Protein 9N93 (pdb70)

B-factor: mean 78.34, std 29.51, range [31.02, 182.62]

Secondary structure (DSSP, 8-state):
-TTTTTHHHHHHHHHHHHHHHHHHHHHHTTTTTTGGGTTTT---TTTTTSSS--HHHHHHHTHHHHHHHHHHHHHHHHHHHHHHHHIIIIIHHHHHS--SS---TT-SGGGSGGGS-TTSS-HHHHHHHHHHHHHHHHHHHHHHHHHHHHTTS-TT--EEEEE---TT--HHHHHHHHHHS-TT--EEEEEEEE--SHHHHHHHHHHHHHHHHHHHHHHHHHHSS--EE--STT-SS--S--SS---EEHHHHHHHHHHHHHHHHHHHHHHHTT-EEEEEEEEES-HHHHHHHHHHHH----S---TTSTTTTGGG-EE-----GGGB-GGG-S--TTTTHHHHHHHHHHHHHHHHHH-SHHHHHHHHHHTTSSTTTTSS-TTHHHHSHHHHHHHHHHHHHHHHHHHHHHSS--SBHHHHHHHHHHHHHHHHIIIIIIHHHHT--SHHHHHHHHTTS--SS-SSGGGSSSSTTHHHHHHHHHHHIIIIIHHHHHH-HHHHHHHHHHHHT-SSTTHHHHHHHHH--B--TTHHHHHHHHHHHHHHHTTTTSTTHHHHHHHHHHHHHHHHHHHHHHSSB-----TTHHHHHHHHHTHHHHHHHHHHHHHHHHHT-TT-HHHHHHHHHHHHHHHHHHHHHHHHTTSTT-TTT-

Radius of gyration: 28.93 Å; Cα contacts (8 Å, |Δi|>4): 875; chains: 1; bounding box: 67×64×76 Å

Sequence (650 aa):
GVTFGGIPTMLLIDVSCFLFLILVFSIIRRRFWDYGRIALVSCCPWLTAIFRLHDDQILEWCGEDAIHYLSFQRHIIFLLVVVSFLSLCVILPVNLSGDLLDKDPYSFGRTTIANLQTDNDLLWLHTIFAVIYLFLTVGFMRHHTQSIKYKEENLVRRTLFITGLPRDARKETVESHFRDAYPTCEVVDVQLCYNVAKLIYLCKEKKKTEKSLTYYTNLQVKTGQRTLINPKPCGQFCCCEVLGCEWEDAISYYTRMKDRLLERITEEERHVQDQPLGMAFVTFQEKSMATYILKDFNACGEPQPSSHSRELYTSKWTVTFAADPEDICWKNLSIQGLRWWLQWLGINFTLFLGLFFLTTPSIILSTMDKFNVTKPIHALNNPIISQFFPTLLLWSFSALLPSIVYYSTLLESHWTKSGENQIMMTKVYIFLIFMVLILPSLGLTSLDFFFRWLFDKTSSEASIRLECVFLPDQGAFFVNYVIASAFIGNGMELLRLPGLILYTFRMIMAKTAADRRNVKQNQAFQYEFGAMYAWMLCVFTVIVAYSITCPIIAPFGLIYILLKHMVDRHNLYFVYLPAKLEKGIHFAAVNQALAAPILCLFWLYFFSFLRLGMKAPATLFTFLVLLLTILVCLAHTCFGCFKHLSPLNY

GO terms:
  GO:0031901 early endosome membrane (C, IDA)
  GO:0005765 lysosomal membrane (C, IDA)
  GO:0005886 plasma membrane (C, IDA)
  GO:0008381 mechanosensitive monoatomic ion channel activity (F, IDA)
  GO:0008381 mechanosensitive monoatomic ion channel activity (F, IMP)
  GO:0005515 protein binding (F, IPI)
  GO:0035579 specific granule membrane (C, TAS)
  GO:0070821 tertiary granule membrane (C, TAS)
  GO:0005886 plasma membrane (C, TAS)
  GO:0034451 centriolar satellite (C, IDA)
  GO:0070062 extracellular exosome (C, HDA)
  GO:0005765 lysosomal membrane (C, HDA)

Organism: Homo sapiens (NCBI:txid9606)

Structure (mmCIF, N/CA/C/O backbone):
data_9N93
#
_entry.id   9N93
#
_cell.length_a   1.00
_cell.length_b   1.00
_cell.length_c   1.00
_cell.angle_alpha   90.00
_cell.angle_beta   90.00
_cell.angle_gamma   90.00
#
_symmetry.space_group_name_H-M   'P 1'
#
loop_
_atom_site.group_PDB
_atom_site.id
_atom_site.type_symbol
_atom_site.label_atom_id
_atom_site.label_alt_id
_atom_site.label_comp_id
_atom_site.label_asym_id
_atom_site.label_entity_id
_atom_site.label_seq_id
_atom_site.pdbx_PDB_ins_code
_atom_site.Cartn_x
_atom_site.Cartn_y
_atom_site.Cartn_z
_atom_site.occupancy
_atom_site.B_iso_or_equiv
_atom_site.auth_seq_id
_atom_site.auth_comp_id
_atom_site.auth_asym_id
_atom_site.auth_atom_id
_atom_site.pdbx_PDB_model_num
ATOM 1 N N . GLY A 1 44 ? 151.903 111.371 134.105 1.00 97.00 44 GLY A N 1
ATOM 2 C CA . GLY A 1 44 ? 152.066 110.224 134.978 1.00 97.75 44 GLY A CA 1
ATOM 3 C C . GLY A 1 44 ? 152.505 108.973 134.246 1.00 104.49 44 GLY A C 1
ATOM 4 O O . GLY A 1 44 ? 152.406 108.893 133.022 1.00 99.98 44 GLY A O 1
ATOM 5 N N . VAL A 1 45 ? 152.997 107.989 135.004 1.00 111.11 45 VAL A N 1
ATOM 6 C CA . VAL A 1 45 ? 153.434 106.731 134.412 1.00 114.14 45 VAL A CA 1
ATOM 7 C C . VAL A 1 45 ? 152.271 105.974 133.785 1.00 111.08 45 VAL A C 1
ATOM 8 O O . VAL A 1 45 ? 152.477 105.170 132.868 1.00 110.20 45 VAL A O 1
ATOM 12 N N . THR A 1 46 ? 151.050 106.219 134.249 1.00 105.43 46 THR A N 1
ATOM 13 C CA . THR A 1 46 ? 149.865 105.554 133.726 1.00 100.40 46 THR A CA 1
ATOM 14 C C . THR A 1 46 ? 149.445 106.224 132.417 1.00 94.45 46 THR A C 1
ATOM 15 O O . THR A 1 46 ? 150.209 106.967 131.795 1.00 94.40 46 THR A O 1
ATOM 19 N N . PHE A 1 47 ? 148.215 105.962 131.981 1.00 90.39 47 PHE A N 1
ATOM 20 C CA . PHE A 1 47 ? 147.734 106.418 130.683 1.00 78.05 47 PHE A CA 1
ATOM 21 C C . PHE A 1 47 ? 147.515 107.926 130.681 1.00 71.08 47 PHE A C 1
ATOM 22 O O . PHE A 1 47 ? 146.381 108.397 130.565 1.00 71.82 47 PHE A O 1
ATOM 30 N N . GLY A 1 48 ? 148.599 108.690 130.813 1.00 72.24 48 GLY A N 1
ATOM 31 C CA . GLY A 1 48 ? 148.519 110.136 130.754 1.00 68.29 48 GLY A CA 1
ATOM 32 C C . GLY A 1 48 ? 147.768 110.791 131.888 1.00 71.85 48 GLY A C 1
ATOM 33 O O . GLY A 1 48 ? 147.243 111.892 131.712 1.00 71.24 48 GLY A O 1
ATOM 34 N N . GLY A 1 49 ? 147.695 110.148 133.051 1.00 72.67 49 GLY A N 1
ATOM 35 C CA . GLY A 1 49 ? 146.923 110.671 134.157 1.00 67.44 49 GLY A CA 1
ATOM 36 C C . GLY A 1 49 ? 145.429 110.493 134.018 1.00 66.66 49 GLY A C 1
ATOM 37 O O . GLY A 1 49 ? 144.687 110.849 134.945 1.00 69.77 49 GLY A O 1
ATOM 38 N N . ILE A 1 50 ? 144.968 109.953 132.889 1.00 66.53 50 ILE A N 1
ATOM 39 C CA . ILE A 1 50 ? 143.535 109.750 132.690 1.00 59.41 50 ILE A CA 1
ATOM 40 C C . ILE A 1 50 ? 142.940 108.796 133.717 1.00 62.86 50 ILE A C 1
ATOM 41 O O . ILE A 1 50 ? 141.859 109.097 134.246 1.00 66.63 50 ILE A O 1
ATOM 46 N N . PRO A 1 51 ? 143.556 107.652 134.047 1.00 61.67 51 PRO A N 1
ATOM 47 C CA . PRO A 1 51 ? 142.935 106.783 135.066 1.00 64.60 51 PRO A CA 1
ATOM 48 C C . PRO A 1 51 ? 142.731 107.465 136.410 1.00 63.66 51 PRO A C 1
ATOM 49 O O . PRO A 1 51 ? 141.613 107.456 136.944 1.00 62.28 51 PRO A O 1
ATOM 53 N N . THR A 1 52 ? 143.784 108.061 136.976 1.00 63.72 52 THR A N 1
ATOM 54 C CA . THR A 1 52 ? 143.654 108.688 138.288 1.00 61.18 52 THR A CA 1
ATOM 55 C C . THR A 1 52 ? 142.708 109.881 138.245 1.00 63.33 52 THR A C 1
ATOM 56 O O . THR A 1 52 ? 141.893 110.061 139.159 1.00 72.16 52 THR A O 1
ATOM 60 N N . MET A 1 53 ? 142.789 110.704 137.197 1.00 58.72 53 MET A N 1
ATOM 61 C CA . MET A 1 53 ? 141.918 111.872 137.140 1.00 60.13 53 MET A CA 1
ATOM 62 C C . MET A 1 53 ? 140.466 111.466 136.925 1.00 59.90 53 MET A C 1
ATOM 63 O O . MET A 1 53 ? 139.555 112.091 137.476 1.00 62.25 53 MET A O 1
ATOM 68 N N . LEU A 1 54 ? 140.227 110.411 136.143 1.00 58.31 54 LEU A N 1
ATOM 69 C CA . LEU A 1 54 ? 138.876 109.897 135.963 1.00 59.06 54 LEU A CA 1
ATOM 70 C C . LEU A 1 54 ? 138.322 109.339 137.264 1.00 57.20 54 LEU A C 1
ATOM 71 O O . LEU A 1 54 ? 137.147 109.548 137.581 1.00 60.69 54 LEU A O 1
ATOM 76 N N . LEU A 1 55 ? 139.148 108.621 138.027 1.00 58.14 55 LEU A N 1
ATOM 77 C CA . LEU A 1 55 ? 138.697 108.120 139.322 1.00 60.73 55 LEU A CA 1
ATOM 78 C C . LEU A 1 55 ? 138.354 109.267 140.264 1.00 55.94 55 LEU A C 1
ATOM 79 O O . LEU A 1 55 ? 137.319 109.238 140.942 1.00 58.22 55 LEU A O 1
ATOM 84 N N . ILE A 1 56 ? 139.201 110.298 140.301 1.00 53.37 56 ILE A N 1
ATOM 85 C CA . ILE A 1 56 ? 138.931 111.456 141.150 1.00 55.76 56 ILE A CA 1
ATOM 86 C C . ILE A 1 56 ? 137.634 112.137 140.733 1.00 62.15 56 ILE A C 1
ATOM 87 O O . ILE A 1 56 ? 136.796 112.483 141.577 1.00 65.16 56 ILE A O 1
ATOM 92 N N . ASP A 1 57 ? 137.441 112.332 139.427 1.00 63.19 57 ASP A N 1
ATOM 93 C CA . ASP A 1 57 ? 136.259 113.040 138.949 1.00 60.31 57 ASP A CA 1
ATOM 94 C C . ASP A 1 57 ? 134.989 112.232 139.177 1.00 59.14 57 ASP A C 1
ATOM 95 O O . ASP A 1 57 ? 133.948 112.797 139.524 1.00 66.06 57 ASP A O 1
ATOM 100 N N . VAL A 1 58 ? 135.046 110.910 138.996 1.00 54.41 58 VAL A N 1
ATOM 101 C CA . VAL A 1 58 ? 133.854 110.104 139.235 1.00 53.09 58 VAL A CA 1
ATOM 102 C C . VAL A 1 58 ? 133.541 110.037 140.724 1.00 54.80 58 VAL A C 1
ATOM 103 O O . VAL A 1 58 ? 132.368 110.007 141.113 1.00 60.30 58 VAL A O 1
ATOM 107 N N . SER A 1 59 ? 134.564 110.033 141.585 1.00 52.92 59 SER A N 1
ATOM 108 C CA . SER A 1 59 ? 134.307 110.093 143.020 1.00 53.50 59 SER A CA 1
ATOM 109 C C . SER A 1 59 ? 133.665 111.419 143.406 1.00 54.25 59 SER A C 1
ATOM 110 O O . SER A 1 59 ? 132.736 111.456 144.222 1.00 62.62 59 SER A O 1
ATOM 113 N N . CYS A 1 60 ? 134.144 112.521 142.823 1.00 52.82 60 CYS A N 1
ATOM 114 C CA . CYS A 1 60 ? 133.524 113.818 143.079 1.00 54.10 60 CYS A CA 1
ATOM 115 C C . CYS A 1 60 ? 132.088 113.852 142.574 1.00 56.57 60 CYS A C 1
ATOM 116 O O . CYS A 1 60 ? 131.209 114.429 143.220 1.00 63.18 60 CYS A O 1
ATOM 119 N N . PHE A 1 61 ? 131.832 113.244 141.414 1.00 57.73 61 PHE A N 1
ATOM 120 C CA . PHE A 1 61 ? 130.476 113.183 140.879 1.00 56.04 61 PHE A CA 1
ATOM 121 C C . PHE A 1 61 ? 129.552 112.390 141.795 1.00 55.81 61 PHE A C 1
ATOM 122 O O . PHE A 1 61 ? 128.415 112.802 142.050 1.00 61.03 61 PHE A O 1
ATOM 130 N N . LEU A 1 62 ? 130.023 111.249 142.301 1.00 51.37 62 LEU A N 1
ATOM 131 C CA . LEU A 1 62 ? 129.208 110.460 143.219 1.00 52.47 62 LEU A CA 1
ATOM 132 C C . LEU A 1 62 ? 128.953 111.212 144.519 1.00 60.59 62 LEU A C 1
ATOM 133 O O . LEU A 1 62 ? 127.841 111.169 145.059 1.00 63.83 62 LEU A O 1
ATOM 138 N N . PHE A 1 63 ? 129.968 111.905 145.040 1.00 60.46 63 PHE A N 1
ATOM 139 C CA . PHE A 1 63 ? 129.771 112.677 146.262 1.00 56.30 63 PHE A CA 1
ATOM 140 C C . PHE A 1 63 ? 128.791 113.822 146.041 1.00 60.19 63 PHE A C 1
ATOM 141 O O . PHE A 1 63 ? 127.970 114.122 146.913 1.00 66.75 63 PHE A O 1
ATOM 149 N N . LEU A 1 64 ? 128.861 114.475 144.879 1.00 57.99 64 LEU A N 1
ATOM 150 C CA . LEU A 1 64 ? 127.917 115.545 144.574 1.00 56.02 64 LEU A CA 1
ATOM 151 C C . LEU A 1 64 ? 126.501 115.005 144.422 1.00 53.86 64 LEU A C 1
ATOM 152 O O . LEU A 1 64 ? 125.538 115.649 144.852 1.00 55.66 64 LEU A O 1
ATOM 157 N N . ILE A 1 65 ? 126.352 113.821 143.823 1.00 53.99 65 ILE A N 1
ATOM 158 C CA . ILE A 1 65 ? 125.034 113.195 143.739 1.00 56.42 65 ILE A CA 1
ATOM 159 C C . ILE A 1 65 ? 124.503 112.884 145.131 1.00 59.48 65 ILE A C 1
ATOM 160 O O . ILE A 1 65 ? 123.322 113.103 145.424 1.00 64.03 65 ILE A O 1
ATOM 165 N N . LEU A 1 66 ? 125.361 112.359 146.007 1.00 57.53 66 LEU A N 1
ATOM 166 C CA . LEU A 1 66 ? 124.939 112.067 147.373 1.00 58.87 66 LEU A CA 1
ATOM 167 C C . LEU A 1 66 ? 124.508 113.336 148.100 1.00 58.90 66 LEU A C 1
ATOM 168 O O . LEU A 1 66 ? 123.465 113.359 148.767 1.00 62.60 66 LEU A O 1
ATOM 173 N N . VAL A 1 67 ? 125.291 114.408 147.966 1.00 55.46 67 VAL A N 1
ATOM 174 C CA . VAL A 1 67 ? 124.961 115.667 148.628 1.00 55.70 67 VAL A CA 1
ATOM 175 C C . VAL A 1 67 ? 123.643 116.216 148.104 1.00 54.30 67 VAL A C 1
ATOM 176 O O . VAL A 1 67 ? 122.814 116.717 148.873 1.00 57.68 67 VAL A O 1
ATOM 180 N N . PHE A 1 68 ? 123.429 116.148 146.788 1.00 51.81 68 PHE A N 1
ATOM 181 C CA . PHE A 1 68 ? 122.171 116.637 146.240 1.00 54.83 68 PHE A CA 1
ATOM 182 C C . PHE A 1 68 ? 120.996 115.798 146.720 1.00 54.70 68 PHE A C 1
ATOM 183 O O . PHE A 1 68 ? 119.938 116.339 147.053 1.00 63.25 68 PHE A O 1
ATOM 191 N N . SER A 1 69 ? 121.155 114.476 146.762 1.00 51.03 69 SER A N 1
ATOM 192 C CA . SER A 1 69 ? 120.076 113.633 147.259 1.00 53.59 69 SER A CA 1
ATOM 193 C C . SER A 1 69 ? 119.758 113.944 148.715 1.00 57.63 69 SER A C 1
ATOM 194 O O . SER A 1 69 ? 118.602 113.828 149.137 1.00 59.01 69 SER A O 1
ATOM 197 N N . ILE A 1 70 ? 120.768 114.333 149.495 1.00 59.48 70 ILE A N 1
ATOM 198 C CA . ILE A 1 70 ? 120.531 114.693 150.891 1.00 57.53 70 ILE A CA 1
ATOM 199 C C . ILE A 1 70 ? 119.820 116.040 151.002 1.00 54.14 70 ILE A C 1
ATOM 200 O O . ILE A 1 70 ? 118.876 116.194 151.784 1.00 60.22 70 ILE A O 1
ATOM 205 N N . ILE A 1 71 ? 120.256 117.039 150.224 1.00 49.77 71 ILE A N 1
ATOM 206 C CA . ILE A 1 71 ? 119.795 118.413 150.436 1.00 51.72 71 ILE A CA 1
ATOM 207 C C . ILE A 1 71 ? 118.588 118.805 149.594 1.00 52.33 71 ILE A C 1
ATOM 208 O O . ILE A 1 71 ? 117.996 119.868 149.850 1.00 56.62 71 ILE A O 1
ATOM 213 N N . ARG A 1 72 ? 118.177 117.965 148.638 1.00 50.74 72 ARG A N 1
ATOM 214 C CA . ARG A 1 72 ? 117.184 118.345 147.636 1.00 45.89 72 ARG A CA 1
ATOM 215 C C . ARG A 1 72 ? 115.907 118.889 148.264 1.00 49.06 72 ARG A C 1
ATOM 216 O O . ARG A 1 72 ? 115.437 119.973 147.903 1.00 49.58 72 ARG A O 1
ATOM 224 N N . ARG A 1 73 ? 115.331 118.151 149.210 1.00 50.63 73 ARG A N 1
ATOM 225 C CA . ARG A 1 73 ? 114.114 118.592 149.873 1.00 50.93 73 ARG A CA 1
ATOM 226 C C . ARG A 1 73 ? 114.365 119.204 151.242 1.00 58.03 73 ARG A C 1
ATOM 227 O O . ARG A 1 73 ? 113.493 119.914 151.754 1.00 60.62 73 ARG A O 1
ATOM 235 N N . ARG A 1 74 ? 115.525 118.949 151.845 1.00 59.26 74 ARG A N 1
ATOM 236 C CA . ARG A 1 74 ? 115.799 119.491 153.169 1.00 55.66 74 ARG A CA 1
ATOM 237 C C . ARG A 1 74 ? 116.123 120.979 153.118 1.00 54.69 74 ARG A C 1
ATOM 238 O O . ARG A 1 74 ? 115.716 121.730 154.010 1.00 63.36 74 ARG A O 1
ATOM 246 N N . PHE A 1 75 ? 116.841 121.433 152.092 1.00 51.38 75 PHE A N 1
ATOM 247 C CA . PHE A 1 75 ? 117.193 122.851 152.003 1.00 50.80 75 PHE A CA 1
ATOM 248 C C . PHE A 1 75 ? 116.066 123.647 151.343 1.00 59.06 75 PHE A C 1
ATOM 249 O O . PHE A 1 75 ? 116.212 124.222 150.267 1.00 60.77 75 PHE A O 1
ATOM 257 N N . TRP A 1 76 ? 114.924 123.671 152.034 1.00 63.22 76 TRP A N 1
ATOM 258 C CA . TRP A 1 76 ? 113.745 124.433 151.613 1.00 61.18 76 TRP A CA 1
ATOM 259 C C . TRP A 1 76 ? 113.324 124.075 150.191 1.00 59.15 76 TRP A C 1
ATOM 260 O O . TRP A 1 76 ? 112.994 124.944 149.382 1.00 58.30 76 TRP A O 1
ATOM 271 N N . ASP A 1 77 ? 113.335 122.777 149.889 1.00 58.45 77 ASP A N 1
ATOM 272 C CA . ASP A 1 77 ? 112.966 122.268 148.568 1.00 57.16 77 ASP A CA 1
ATOM 273 C C . ASP A 1 77 ? 113.757 122.966 147.467 1.00 57.77 77 ASP A C 1
ATOM 274 O O . ASP A 1 77 ? 113.210 123.372 146.442 1.00 64.01 77 ASP A O 1
ATOM 279 N N . TYR A 1 78 ? 115.063 123.117 147.690 1.00 52.09 78 TYR A N 1
ATOM 280 C CA . TYR A 1 78 ? 115.901 123.794 146.707 1.00 48.60 78 TYR A CA 1
ATOM 281 C C . TYR A 1 78 ? 116.020 122.983 145.423 1.00 49.13 78 TYR A C 1
ATOM 282 O O . TYR A 1 78 ? 116.044 123.550 144.325 1.00 50.85 78 TYR A O 1
ATOM 291 N N . GLY A 1 79 ? 116.095 121.658 145.536 1.00 49.35 79 GLY A N 1
ATOM 292 C CA . GLY A 1 79 ? 116.209 120.820 144.356 1.00 50.93 79 GLY A CA 1
ATOM 293 C C . GLY A 1 79 ? 114.930 120.675 143.565 1.00 52.38 79 GLY A C 1
ATOM 294 O O . GLY A 1 79 ? 114.969 120.145 142.451 1.00 56.92 79 GLY A O 1
ATOM 295 N N . ARG A 1 80 ? 113.807 121.126 144.113 1.00 45.65 80 ARG A N 1
ATOM 296 C CA . ARG A 1 80 ? 112.515 121.139 143.442 1.00 45.96 80 ARG A CA 1
ATOM 297 C C . ARG A 1 80 ? 111.868 122.507 143.586 1.00 51.86 80 ARG A C 1
ATOM 298 O O . ARG A 1 80 ? 110.669 122.627 143.845 1.00 61.99 80 ARG A O 1
ATOM 306 N N . ILE A 1 81 ? 112.664 123.565 143.415 1.00 47.46 81 ILE A N 1
ATOM 307 C CA . ILE A 1 81 ? 112.199 124.911 143.724 1.00 48.37 81 ILE A CA 1
ATOM 308 C C . ILE A 1 81 ? 111.199 125.427 142.697 1.00 56.63 81 ILE A C 1
ATOM 309 O O . ILE A 1 81 ? 110.402 126.317 143.013 1.00 65.31 81 ILE A O 1
ATOM 314 N N . ALA A 1 82 ? 111.207 124.901 141.471 1.00 51.59 82 ALA A N 1
ATOM 315 C CA . ALA A 1 82 ? 110.226 125.337 140.486 1.00 48.17 82 ALA A CA 1
ATOM 316 C C . ALA A 1 82 ? 108.859 124.710 140.702 1.00 56.37 82 ALA A C 1
ATOM 317 O O . ALA A 1 82 ? 107.860 125.257 140.226 1.00 64.85 82 ALA A O 1
ATOM 319 N N . LEU A 1 83 ? 108.791 123.578 141.400 1.00 53.49 83 LEU A N 1
ATOM 320 C CA . LEU A 1 83 ? 107.512 122.951 141.696 1.00 54.05 83 LEU A CA 1
ATOM 321 C C . LEU A 1 83 ? 106.805 123.594 142.879 1.00 61.70 83 LEU A C 1
ATOM 322 O O . LEU A 1 83 ? 105.622 123.315 143.099 1.00 65.82 83 LEU A O 1
ATOM 327 N N . VAL A 1 84 ? 107.496 124.442 143.639 1.00 62.43 84 VAL A N 1
ATOM 328 C CA . VAL A 1 84 ? 106.906 125.159 144.761 1.00 63.84 84 VAL A CA 1
ATOM 329 C C . VAL A 1 84 ? 106.697 126.630 144.458 1.00 68.62 84 VAL A C 1
ATOM 330 O O . VAL A 1 84 ? 106.296 127.384 145.355 1.00 75.18 84 VAL A O 1
ATOM 334 N N . SER A 1 85 ? 106.956 127.065 143.230 1.00 67.00 85 SER A N 1
ATOM 335 C CA . SER A 1 85 ? 106.758 128.458 142.853 1.00 68.96 85 SER A CA 1
ATOM 336 C C . SER A 1 85 ? 105.275 128.794 142.763 1.00 68.04 85 SER A C 1
ATOM 337 O O . SER A 1 85 ? 104.904 129.926 142.456 1.00 65.34 85 SER A O 1
ATOM 340 N N . CYS A 1 113 ? 114.614 104.149 145.474 1.00 84.05 113 CYS A N 1
ATOM 341 C CA . CYS A 1 113 ? 113.502 105.026 145.126 1.00 85.18 113 CYS A CA 1
ATOM 342 C C . CYS A 1 113 ? 113.931 106.487 145.128 1.00 84.32 113 CYS A C 1
ATOM 343 O O . CYS A 1 113 ? 113.691 107.212 146.093 1.00 85.57 113 CYS A O 1
ATOM 346 N N . CYS A 1 114 ? 114.570 106.916 144.040 1.00 72.53 114 CYS A N 1
ATOM 347 C CA . CYS A 1 114 ? 115.007 108.296 143.911 1.00 66.47 114 CYS A CA 1
ATOM 348 C C . CYS A 1 114 ? 114.045 109.035 142.999 1.00 63.76 114 CYS A C 1
ATOM 349 O O . CYS A 1 114 ? 114.057 108.799 141.783 1.00 65.06 114 CYS A O 1
ATOM 352 N N . PRO A 1 115 ? 113.193 109.918 143.525 1.00 63.82 115 PRO A N 1
ATOM 353 C CA . PRO A 1 115 ? 112.244 110.628 142.654 1.00 59.99 115 PRO A CA 1
ATOM 354 C C . PRO A 1 115 ? 112.911 111.481 141.593 1.00 58.25 115 PRO A C 1
ATOM 355 O O . PRO A 1 115 ? 112.370 111.616 140.490 1.00 59.14 115 PRO A O 1
ATOM 359 N N . TRP A 1 116 ? 114.067 112.071 141.893 1.00 57.84 116 TRP A N 1
ATOM 360 C CA . TRP A 1 116 ? 114.745 112.915 140.918 1.00 55.21 116 TRP A CA 1
ATOM 361 C C . TRP A 1 116 ? 115.427 112.098 139.831 1.00 55.55 116 TRP A C 1
ATOM 362 O O . TRP A 1 116 ? 115.486 112.537 138.679 1.00 57.37 116 TRP A O 1
ATOM 373 N N . LEU A 1 117 ? 115.949 110.921 140.176 1.00 57.81 117 LEU A N 1
ATOM 374 C CA . LEU A 1 117 ? 116.666 110.105 139.204 1.00 55.62 117 LEU A CA 1
ATOM 375 C C . LEU A 1 117 ? 115.724 109.385 138.249 1.00 58.33 117 LEU A C 1
ATOM 376 O O . LEU A 1 117 ? 116.087 109.154 137.092 1.00 61.83 117 LEU A O 1
ATOM 381 N N . THR A 1 118 ? 114.530 109.015 138.703 1.00 57.29 118 THR A N 1
ATOM 382 C CA . THR A 1 118 ? 113.565 108.336 137.850 1.00 49.80 118 THR A CA 1
ATOM 383 C C . THR A 1 118 ? 112.658 109.298 137.098 1.00 53.29 118 THR A C 1
ATOM 384 O O . THR A 1 118 ? 111.844 108.849 136.287 1.00 64.10 118 THR A O 1
ATOM 388 N N . ALA A 1 119 ? 112.773 110.600 137.341 1.00 54.69 119 ALA A N 1
ATOM 389 C CA . ALA A 1 119 ? 111.986 111.595 136.627 1.00 53.50 119 ALA A CA 1
ATOM 390 C C . ALA A 1 119 ? 112.677 112.098 135.369 1.00 56.55 119 ALA A C 1
ATOM 391 O O . ALA A 1 119 ? 112.131 112.968 134.685 1.00 59.12 119 ALA A O 1
ATOM 393 N N . ILE A 1 120 ? 113.863 111.586 135.058 1.00 52.97 120 ILE A N 1
ATOM 394 C CA . ILE A 1 120 ? 114.526 111.890 133.799 1.00 51.06 120 ILE A CA 1
ATOM 395 C C . ILE A 1 120 ? 114.491 110.719 132.827 1.00 55.77 120 ILE A C 1
ATOM 396 O O . ILE A 1 120 ? 114.737 110.926 131.629 1.00 58.72 120 ILE A O 1
ATOM 401 N N . PHE A 1 121 ? 114.199 109.507 133.293 1.00 53.00 121 PHE A N 1
ATOM 402 C CA . PHE A 1 121 ? 113.997 108.357 132.425 1.00 55.96 121 PHE A CA 1
ATOM 403 C C . PHE A 1 121 ? 112.527 108.031 132.221 1.00 61.68 121 PHE A C 1
ATOM 404 O O . PHE A 1 121 ? 112.209 107.096 131.481 1.00 65.70 121 PHE A O 1
ATOM 412 N N . ARG A 1 122 ? 111.626 108.776 132.860 1.00 58.65 122 ARG A N 1
ATOM 413 C CA . ARG A 1 122 ? 110.195 108.580 132.705 1.00 59.08 122 ARG A CA 1
ATOM 414 C C . ARG A 1 122 ? 109.469 109.808 132.187 1.00 63.49 122 ARG A C 1
ATOM 415 O O . ARG A 1 122 ? 108.247 109.751 132.008 1.00 68.81 122 ARG A O 1
ATOM 423 N N . LEU A 1 123 ? 110.172 110.910 131.948 1.00 60.98 123 LEU A N 1
ATOM 424 C CA . LEU A 1 123 ? 109.549 112.145 131.489 1.00 65.37 123 LEU A CA 1
ATOM 425 C C . LEU A 1 123 ? 109.420 112.106 129.972 1.00 68.76 123 LEU A C 1
ATOM 426 O O . LEU A 1 123 ? 110.426 112.095 129.255 1.00 65.31 123 LEU A O 1
ATOM 431 N N . HIS A 1 124 ? 108.186 112.090 129.480 1.00 70.09 124 HIS A N 1
ATOM 432 C CA . HIS A 1 124 ? 107.943 112.070 128.049 1.00 68.47 124 HIS A CA 1
ATOM 433 C C . HIS A 1 124 ? 108.092 113.470 127.463 1.00 70.50 124 HIS A C 1
ATOM 434 O O . HIS A 1 124 ? 108.093 114.475 128.177 1.00 75.71 124 HIS A O 1
ATOM 441 N N . ASP A 1 125 ? 108.226 113.527 126.137 1.00 67.62 125 ASP A N 1
ATOM 442 C CA . ASP A 1 125 ? 108.369 114.817 125.472 1.00 61.60 125 ASP A CA 1
ATOM 443 C C . ASP A 1 125 ? 107.079 115.625 125.508 1.00 64.55 125 ASP A C 1
ATOM 444 O O . ASP A 1 125 ? 107.127 116.859 125.500 1.00 68.32 125 ASP A O 1
ATOM 449 N N . ASP A 1 126 ? 105.920 114.961 125.536 1.00 71.42 126 ASP A N 1
ATOM 450 C CA . ASP A 1 126 ? 104.663 115.696 125.639 1.00 72.75 126 ASP A CA 1
ATOM 451 C C . ASP A 1 126 ? 104.495 116.330 127.014 1.00 70.07 126 ASP A C 1
ATOM 452 O O . ASP A 1 126 ? 103.928 117.421 127.125 1.00 70.85 126 ASP A O 1
ATOM 457 N N . GLN A 1 127 ? 104.968 115.659 128.065 1.00 70.61 127 GLN A N 1
ATOM 458 C CA . GLN A 1 127 ? 104.953 116.253 129.397 1.00 68.20 127 GLN A CA 1
ATOM 459 C C . GLN A 1 127 ? 105.883 117.457 129.475 1.00 68.53 127 GLN A C 1
ATOM 460 O O . GLN A 1 127 ? 105.544 118.474 130.093 1.00 73.89 127 GLN A O 1
ATOM 466 N N . ILE A 1 128 ? 107.063 117.355 128.861 1.00 61.85 128 ILE A N 1
ATOM 467 C CA . ILE A 1 128 ? 108.013 118.462 128.878 1.00 58.47 128 ILE A CA 1
ATOM 468 C C . ILE A 1 128 ? 107.487 119.633 128.060 1.00 61.80 128 ILE A C 1
ATOM 469 O O . ILE A 1 128 ? 107.661 120.795 128.438 1.00 68.20 128 ILE A O 1
ATOM 474 N N . LEU A 1 129 ? 106.828 119.352 126.934 1.00 61.73 129 LEU A N 1
ATOM 475 C CA . LEU A 1 129 ? 106.298 120.430 126.104 1.00 60.09 129 LEU A CA 1
ATOM 476 C C . LEU A 1 129 ? 105.276 121.269 126.859 1.00 60.81 129 LEU A C 1
ATOM 477 O O . LEU A 1 129 ? 105.139 122.468 126.594 1.00 65.69 129 LEU A O 1
ATOM 482 N N . GLU A 1 130 ? 104.561 120.666 127.807 1.00 62.98 130 GLU A N 1
ATOM 483 C CA . GLU A 1 130 ? 103.592 121.396 128.612 1.00 66.66 130 GLU A CA 1
ATOM 484 C C . GLU A 1 130 ? 104.223 122.050 129.835 1.00 67.47 130 GLU A C 1
ATOM 485 O O . GLU A 1 130 ? 103.966 123.227 130.106 1.00 72.06 130 GLU A O 1
ATOM 491 N N . TRP A 1 131 ? 105.051 121.317 130.578 1.00 64.51 131 TRP A N 1
ATOM 492 C CA . TRP A 1 131 ? 105.565 121.807 131.849 1.00 64.81 131 TRP A CA 1
ATOM 493 C C . TRP A 1 131 ? 106.803 122.682 131.714 1.00 65.76 131 TRP A C 1
ATOM 494 O O . TRP A 1 131 ? 107.215 123.294 132.705 1.00 67.67 131 TRP A O 1
ATOM 505 N N . CYS A 1 132 ? 107.411 122.755 130.530 1.00 64.86 132 CYS A N 1
ATOM 506 C CA . CYS A 1 132 ? 108.650 123.501 130.360 1.00 59.52 132 CYS A CA 1
ATOM 507 C C . CYS A 1 132 ? 108.679 124.382 129.122 1.00 58.47 132 CYS A C 1
ATOM 508 O O . CYS A 1 132 ? 109.652 125.120 128.948 1.00 64.85 132 CYS A O 1
ATOM 511 N N . GLY A 1 133 ? 107.668 124.335 128.261 1.00 55.89 133 GLY A N 1
ATOM 512 C CA . GLY A 1 133 ? 107.647 125.137 127.058 1.00 57.77 133 GLY A CA 1
ATOM 513 C C . GLY A 1 133 ? 108.310 124.443 125.882 1.00 56.15 133 GLY A C 1
ATOM 514 O O . GLY A 1 133 ? 108.966 123.408 126.008 1.00 59.29 133 GLY A O 1
ATOM 515 N N . GLU A 1 134 ? 108.122 125.036 124.703 1.00 56.55 134 GLU A N 1
ATOM 516 C CA . GLU A 1 134 ? 108.720 124.493 123.491 1.00 57.05 134 GLU A CA 1
ATOM 517 C C . GLU A 1 134 ? 110.196 124.840 123.357 1.00 55.98 134 GLU A C 1
ATOM 518 O O . GLU A 1 134 ? 110.914 124.159 122.616 1.00 59.07 134 GLU A O 1
ATOM 524 N N . ASP A 1 135 ? 110.666 125.877 124.052 1.00 55.01 135 ASP A N 1
ATOM 525 C CA . ASP A 1 135 ? 112.092 126.184 124.037 1.00 57.10 135 ASP A CA 1
ATOM 526 C C . ASP A 1 135 ? 112.898 125.085 124.717 1.00 55.37 135 ASP A C 1
ATOM 527 O O . ASP A 1 135 ? 113.986 124.727 124.252 1.00 60.32 135 ASP A O 1
ATOM 532 N N . ALA A 1 136 ? 112.381 124.536 125.817 1.00 48.61 136 ALA A N 1
ATOM 533 C CA . ALA A 1 136 ? 113.035 123.394 126.443 1.00 46.31 136 ALA A CA 1
ATOM 534 C C . ALA A 1 136 ? 113.032 122.186 125.517 1.00 47.54 136 ALA A C 1
ATOM 535 O O . ALA A 1 136 ? 113.999 121.420 125.485 1.00 50.58 136 ALA A O 1
ATOM 537 N N . ILE A 1 137 ? 111.949 121.997 124.759 1.00 46.54 137 ILE A N 1
ATOM 538 C CA . ILE A 1 137 ? 111.899 120.901 123.796 1.00 42.65 137 ILE A CA 1
ATOM 539 C C . ILE A 1 137 ? 112.970 121.079 122.728 1.00 46.06 137 ILE A C 1
ATOM 540 O O . ILE A 1 137 ? 113.662 120.124 122.360 1.00 56.51 137 ILE A O 1
ATOM 545 N N . HIS A 1 138 ? 113.127 122.302 122.215 1.00 45.03 138 HIS A N 1
ATOM 546 C CA . HIS A 1 138 ? 114.168 122.558 121.223 1.00 46.48 138 HIS A CA 1
ATOM 547 C C . HIS A 1 138 ? 115.557 122.333 121.806 1.00 45.97 138 HIS A C 1
ATOM 548 O O . HIS A 1 138 ? 116.432 121.760 121.148 1.00 51.09 138 HIS A O 1
ATOM 555 N N . TYR A 1 139 ? 115.775 122.777 123.045 1.00 44.65 139 TYR A N 1
ATOM 556 C CA . TYR A 1 139 ? 117.066 122.594 123.700 1.00 43.62 139 TYR A CA 1
ATOM 557 C C . TYR A 1 139 ? 11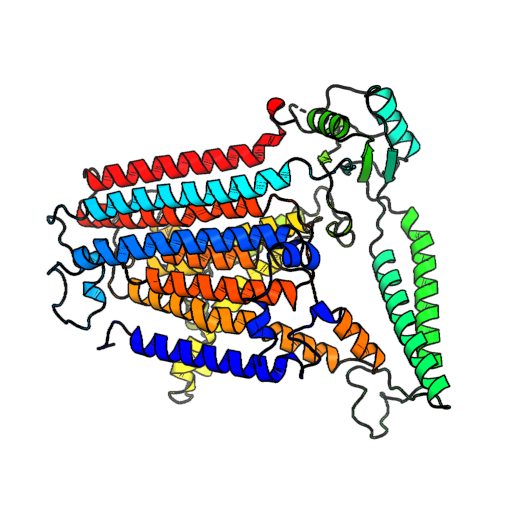7.392 121.116 123.877 1.00 46.90 139 TYR A C 1
ATOM 558 O O . TYR A 1 139 ? 118.510 120.670 123.590 1.00 51.57 139 TYR A O 1
ATOM 567 N N . LEU A 1 140 ? 116.415 120.333 124.336 1.00 43.79 140 LEU A N 1
ATOM 568 C CA . LEU A 1 140 ? 116.644 118.908 124.540 1.00 39.60 140 LEU A CA 1
ATOM 569 C C . LEU A 1 140 ? 116.801 118.167 123.220 1.00 44.46 140 LEU A C 1
ATOM 570 O O . LEU A 1 140 ? 117.562 117.199 123.148 1.00 53.71 140 LEU A O 1
ATOM 575 N N . SER A 1 141 ? 116.105 118.601 122.167 1.00 43.44 141 SER A N 1
ATOM 576 C CA . SER A 1 141 ? 116.311 117.997 120.856 1.00 44.56 141 SER A CA 1
ATOM 577 C C . SER A 1 141 ? 117.706 118.300 120.326 1.00 46.79 141 SER A C 1
ATOM 578 O O . SER A 1 141 ? 118.342 117.440 119.708 1.00 55.77 141 SER A O 1
ATOM 581 N N . PHE A 1 142 ? 118.196 119.520 120.557 1.00 43.49 142 PHE A N 1
ATOM 582 C CA . PHE A 1 142 ? 119.573 119.851 120.205 1.00 43.28 142 PHE A CA 1
ATOM 583 C C . PHE A 1 142 ? 120.557 118.963 120.953 1.00 46.72 142 PHE A C 1
ATOM 584 O O . PHE A 1 142 ? 121.512 118.440 120.363 1.00 50.18 142 PHE A O 1
ATOM 592 N N . GLN A 1 143 ? 120.336 118.775 122.255 1.00 48.55 143 GLN A N 1
ATOM 593 C CA . GLN A 1 143 ? 121.224 117.918 123.034 1.00 43.00 143 GLN A CA 1
ATOM 594 C C . GLN A 1 143 ? 121.175 116.476 122.547 1.00 41.79 143 GLN A C 1
ATOM 595 O O . GLN A 1 143 ? 122.203 115.798 122.496 1.00 45.31 143 GLN A O 1
ATOM 601 N N . ARG A 1 144 ? 119.987 115.987 122.192 1.00 42.60 144 ARG A N 1
ATOM 602 C CA . ARG A 1 144 ? 119.861 114.622 121.693 1.00 44.55 144 ARG A CA 1
ATOM 603 C C . ARG A 1 144 ? 120.553 114.454 120.344 1.00 48.16 144 ARG A C 1
ATOM 604 O O . ARG A 1 144 ? 121.186 113.421 120.083 1.00 53.57 144 ARG A O 1
ATOM 612 N N . HIS A 1 145 ? 120.445 115.458 119.472 1.00 48.00 145 HIS A N 1
ATOM 613 C CA . HIS A 1 145 ? 121.167 115.413 118.205 1.00 46.41 145 HIS A CA 1
ATOM 614 C C . HIS A 1 145 ? 122.671 115.409 118.433 1.00 46.30 145 HIS A C 1
ATOM 615 O O . HIS A 1 145 ? 123.409 114.704 117.736 1.00 50.10 145 HIS A O 1
ATOM 622 N N . ILE A 1 146 ? 123.145 116.189 119.407 1.00 44.22 146 ILE A N 1
ATOM 623 C CA . ILE A 1 146 ? 124.568 116.163 119.736 1.00 42.77 146 ILE A CA 1
ATOM 624 C C . ILE A 1 146 ? 124.965 114.799 120.288 1.00 43.86 146 ILE A C 1
ATOM 625 O O . ILE A 1 146 ? 126.063 114.303 120.022 1.00 42.97 146 ILE A O 1
ATOM 630 N N . ILE A 1 147 ? 124.074 114.165 121.053 1.00 45.22 147 ILE A N 1
ATOM 631 C CA . ILE A 1 147 ? 124.352 112.824 121.567 1.00 42.47 147 ILE A CA 1
ATOM 632 C C . ILE A 1 147 ? 124.544 111.843 120.418 1.00 46.95 147 ILE A C 1
ATOM 633 O O . ILE A 1 147 ? 125.499 111.059 120.400 1.00 50.81 147 ILE A O 1
ATOM 638 N N . PHE A 1 148 ? 123.631 111.867 119.445 1.00 47.30 148 PHE A N 1
ATOM 639 C CA . PHE A 1 148 ? 123.744 110.952 118.308 1.00 44.35 148 PHE A CA 1
ATOM 640 C C . PHE A 1 148 ? 124.988 111.250 117.478 1.00 46.30 148 PHE A C 1
ATOM 641 O O . PHE A 1 148 ? 125.690 110.328 117.033 1.00 52.17 148 PHE A O 1
ATOM 649 N N . LEU A 1 149 ? 125.276 112.534 117.260 1.00 47.01 149 LEU A N 1
ATOM 650 C CA . LEU A 1 149 ? 126.467 112.917 116.512 1.00 48.32 149 LEU A CA 1
ATOM 651 C C . LEU A 1 149 ? 127.730 112.439 117.212 1.00 45.00 149 LEU A C 1
ATOM 652 O O . LEU A 1 149 ? 128.656 111.945 116.564 1.00 46.31 149 LEU A O 1
ATOM 657 N N . LEU A 1 150 ? 127.784 112.574 118.537 1.00 41.25 150 LEU A N 1
ATOM 658 C CA . LEU A 1 150 ? 128.951 112.119 119.278 1.00 41.94 150 LEU A CA 1
ATOM 659 C C . LEU A 1 150 ? 129.034 110.601 119.317 1.00 43.38 150 LEU A C 1
ATOM 660 O O . LEU A 1 150 ? 130.134 110.054 119.382 1.00 45.31 150 LEU A O 1
ATOM 665 N N . VAL A 1 151 ? 127.897 109.904 119.261 1.00 42.51 151 VAL A N 1
ATOM 666 C CA . VAL A 1 151 ? 127.930 108.448 119.138 1.00 40.58 151 VAL A CA 1
ATOM 667 C C . VAL A 1 151 ? 128.588 108.047 117.824 1.00 47.81 151 VAL A C 1
ATOM 668 O O . VAL A 1 151 ? 129.479 107.188 117.787 1.00 55.70 151 VAL A O 1
ATOM 672 N N . VAL A 1 152 ? 128.169 108.680 116.726 1.00 46.28 152 VAL A N 1
ATOM 673 C CA . VAL A 1 152 ? 128.754 108.362 115.423 1.00 42.89 152 VAL A CA 1
ATOM 674 C C . VAL A 1 152 ? 130.233 108.734 115.393 1.00 48.65 152 VAL A C 1
ATOM 675 O O . VAL A 1 152 ? 131.071 107.984 114.873 1.00 53.94 152 VAL A O 1
ATOM 679 N N . VAL A 1 153 ? 130.576 109.899 115.947 1.00 49.44 153 VAL A N 1
ATOM 680 C CA . VAL A 1 153 ? 131.965 110.346 115.974 1.00 44.56 153 VAL A CA 1
ATOM 681 C C . VAL A 1 153 ? 132.822 109.398 116.802 1.00 47.55 153 VAL A C 1
ATOM 682 O O . VAL A 1 153 ? 133.944 109.060 116.413 1.00 57.28 153 VAL A O 1
ATOM 686 N N . SER A 1 154 ? 132.321 108.970 117.963 1.00 43.19 154 SER A N 1
ATOM 687 C CA . SER A 1 154 ? 133.063 108.029 118.790 1.00 43.52 154 SER A CA 1
ATOM 688 C C . SER A 1 154 ? 133.267 106.712 118.064 1.00 48.21 154 SER A C 1
ATOM 689 O O . SER A 1 154 ? 134.359 106.138 118.103 1.00 58.44 154 SER A O 1
ATOM 692 N N . PHE A 1 155 ? 132.228 106.218 117.389 1.00 46.17 155 PHE A N 1
ATOM 693 C CA . PHE A 1 155 ? 132.381 104.993 116.614 1.00 50.83 155 PHE A CA 1
ATOM 694 C C . PHE A 1 155 ? 133.484 105.144 115.578 1.00 54.11 155 PHE A C 1
ATOM 695 O O . PHE A 1 155 ? 134.426 104.343 115.537 1.00 58.64 155 PHE A O 1
ATOM 703 N N . LEU A 1 156 ? 133.408 106.200 114.762 1.00 54.08 156 LEU A N 1
ATOM 704 C CA . LEU A 1 156 ? 134.392 106.392 113.700 1.00 51.87 156 LEU A CA 1
ATOM 705 C C . LEU A 1 156 ? 135.798 106.520 114.267 1.00 53.92 156 LEU A C 1
ATOM 706 O O . LEU A 1 156 ? 136.720 105.817 113.835 1.00 58.76 156 LEU A O 1
ATOM 711 N N . SER A 1 157 ? 135.979 107.397 115.255 1.00 52.69 157 SER A N 1
ATOM 712 C CA . SER A 1 157 ? 137.299 107.605 115.835 1.00 52.83 157 SER A CA 1
ATOM 713 C C . SER A 1 157 ? 137.843 106.311 116.423 1.00 56.87 157 SER A C 1
ATOM 714 O O . SER A 1 157 ? 138.837 105.770 115.931 1.00 61.93 157 SER A O 1
ATOM 717 N N . LEU A 1 158 ? 137.158 105.765 117.431 1.00 50.89 158 LEU A N 1
ATOM 718 C CA . LEU A 1 158 ? 137.668 104.612 118.163 1.00 51.93 158 LEU A CA 1
ATOM 719 C C . LEU A 1 158 ? 137.882 103.400 117.266 1.00 58.21 158 LEU A C 1
ATOM 720 O O . LEU A 1 158 ? 138.776 102.590 117.533 1.00 67.79 158 LEU A O 1
ATOM 725 N N . CYS A 1 159 ? 137.084 103.244 116.208 1.00 56.06 159 CYS A N 1
ATOM 726 C CA . CYS A 1 159 ? 137.200 102.054 115.383 1.00 59.16 159 CYS A CA 1
ATOM 727 C C . CYS A 1 159 ? 138.109 102.227 114.175 1.00 64.32 159 CYS A C 1
ATOM 728 O O . CYS A 1 159 ? 138.510 101.220 113.584 1.00 72.16 159 CYS A O 1
ATOM 731 N N . VAL A 1 160 ? 138.452 103.457 113.783 1.00 59.11 160 VAL A N 1
ATOM 732 C CA . VAL A 1 160 ? 139.315 103.625 112.618 1.00 56.90 160 VAL A CA 1
ATOM 733 C C . VAL A 1 160 ? 140.562 104.423 112.975 1.00 61.12 160 VAL A C 1
ATOM 734 O O . VAL A 1 160 ? 141.686 103.957 112.766 1.00 67.86 160 VAL A O 1
ATOM 738 N N . ILE A 1 161 ? 140.377 105.628 113.513 1.00 57.86 161 ILE A N 1
ATOM 739 C CA . ILE A 1 161 ? 141.511 106.522 113.716 1.00 53.02 161 ILE A CA 1
ATOM 740 C C . ILE A 1 161 ? 142.408 106.013 114.836 1.00 51.81 161 ILE A C 1
ATOM 741 O O . ILE A 1 161 ? 143.638 106.024 114.714 1.00 55.65 161 ILE A O 1
ATOM 746 N N . LEU A 1 162 ? 141.813 105.557 115.938 1.00 49.33 162 LEU A N 1
ATOM 747 C CA . LEU A 1 162 ? 142.614 105.055 117.053 1.00 49.30 162 LEU A CA 1
ATOM 748 C C . LEU A 1 162 ? 143.487 103.869 116.666 1.00 53.83 162 LEU A C 1
ATOM 749 O O . LEU A 1 162 ? 144.675 103.867 117.033 1.00 59.25 162 LEU A O 1
ATOM 754 N N . PRO A 1 163 ? 142.994 102.839 115.965 1.00 51.28 163 PRO A N 1
ATOM 755 C CA . PRO A 1 163 ? 143.924 101.804 115.484 1.00 52.06 163 PRO A CA 1
ATOM 756 C C . PRO A 1 163 ? 144.998 102.350 114.561 1.00 54.41 163 PRO A C 1
ATOM 757 O O . PRO A 1 163 ? 146.149 101.900 114.618 1.00 59.07 163 PRO A O 1
ATOM 761 N N . VAL A 1 164 ? 144.654 103.325 113.718 1.00 51.84 164 VAL A N 1
ATOM 762 C CA . VAL A 1 164 ? 145.639 103.913 112.817 1.00 51.44 164 VAL A CA 1
ATOM 763 C C . VAL A 1 164 ? 146.718 104.642 113.608 1.00 58.99 164 VAL A C 1
ATOM 764 O O . VAL A 1 164 ? 147.915 104.488 113.341 1.00 65.03 164 VAL A O 1
ATOM 768 N N . ASN A 1 165 ? 146.314 105.440 114.599 1.00 56.70 165 ASN A N 1
ATOM 769 C CA . ASN A 1 165 ? 147.293 106.135 115.428 1.00 50.18 165 ASN A CA 1
ATOM 770 C C . ASN A 1 165 ? 148.156 105.150 116.205 1.00 52.92 165 ASN A C 1
ATOM 771 O O . ASN A 1 165 ? 149.373 105.332 116.313 1.00 60.66 165 ASN A O 1
ATOM 776 N N . LEU A 1 166 ? 147.542 104.102 116.756 1.00 51.25 166 LEU A N 1
ATOM 777 C CA . LEU A 1 166 ? 148.304 103.099 117.489 1.00 54.28 166 LEU A CA 1
ATOM 778 C C . LEU A 1 166 ? 149.267 102.348 116.580 1.00 59.05 166 LEU A C 1
ATOM 779 O O . LEU A 1 166 ? 150.284 101.831 117.053 1.00 65.97 166 LEU A O 1
ATOM 784 N N . SER A 1 167 ? 148.969 102.276 115.282 1.00 54.66 167 SER A N 1
ATOM 785 C CA . SER A 1 167 ? 149.867 101.641 114.320 1.00 56.81 167 SER A CA 1
ATOM 786 C C . SER A 1 167 ? 150.952 102.626 113.877 1.00 59.26 167 SER A C 1
ATOM 787 O O . SER A 1 167 ? 151.082 102.981 112.707 1.00 68.09 167 SER A O 1
ATOM 790 N N . GLY A 1 168 ? 151.738 103.069 114.852 1.00 62.41 168 GLY A N 1
ATOM 791 C CA . GLY A 1 168 ? 152.806 104.014 114.587 1.00 66.47 168 GLY A CA 1
ATOM 792 C C . GLY A 1 168 ? 153.978 103.762 115.508 1.00 72.43 168 GLY A C 1
ATOM 793 O O . GLY A 1 168 ? 153.841 103.150 116.572 1.00 80.74 168 GLY A O 1
ATOM 794 N N . ASP A 1 169 ? 155.144 104.246 115.082 1.00 67.15 169 ASP A N 1
ATOM 795 C CA . ASP A 1 169 ? 156.376 104.052 115.834 1.00 75.69 169 ASP A CA 1
ATOM 796 C C . ASP A 1 169 ? 157.096 105.362 116.123 1.00 77.89 169 ASP A C 1
ATOM 797 O O . ASP A 1 169 ? 158.266 105.335 116.521 1.00 82.84 169 ASP A O 1
ATOM 802 N N . LEU A 1 170 ? 156.435 106.504 115.936 1.00 70.75 170 LEU A N 1
ATOM 803 C CA . LEU A 1 170 ? 157.100 107.783 116.140 1.00 67.19 170 LEU A CA 1
ATOM 804 C C . LEU A 1 170 ? 157.293 108.110 117.615 1.00 71.23 170 LEU A C 1
ATOM 805 O O . LEU A 1 170 ? 158.130 108.957 117.942 1.00 79.17 170 LEU A O 1
ATOM 810 N N . LEU A 1 171 ? 156.548 107.466 118.505 1.00 70.04 171 LEU A N 1
ATOM 811 C CA . LEU A 1 171 ? 156.619 107.726 119.936 1.00 74.32 171 LEU A CA 1
ATOM 812 C C . LEU A 1 171 ? 157.027 106.457 120.678 1.00 87.86 171 LEU A C 1
ATOM 813 O O . LEU A 1 171 ? 157.313 105.420 120.076 1.00 90.96 171 LEU A O 1
ATOM 818 N N . ASP A 1 172 ? 157.053 106.556 122.005 1.00 97.38 172 ASP A N 1
ATOM 819 C CA . ASP A 1 172 ? 157.496 105.451 122.842 1.00 106.01 172 ASP A CA 1
ATOM 820 C C . ASP A 1 172 ? 156.549 104.263 122.722 1.00 105.73 172 ASP A C 1
ATOM 821 O O . ASP A 1 172 ? 155.336 104.417 122.564 1.00 95.99 172 ASP A O 1
ATOM 823 N N . LYS A 1 173 ? 157.122 103.062 122.801 1.00 109.56 173 LYS A N 1
ATOM 824 C CA . LYS A 1 173 ? 156.377 101.821 122.649 1.00 107.35 173 LYS A CA 1
ATOM 825 C C . LYS A 1 173 ? 155.752 101.342 123.954 1.00 110.12 173 LYS A C 1
ATOM 826 O O . LYS A 1 173 ? 155.440 100.152 124.081 1.00 110.24 173 LYS A O 1
ATOM 828 N N . ASP A 1 174 ? 155.567 102.230 124.920 1.00 110.03 174 ASP A N 1
ATOM 829 C CA . ASP A 1 174 ? 154.964 101.845 126.189 1.00 105.57 174 ASP A CA 1
ATOM 830 C C . ASP A 1 174 ? 153.495 101.509 125.975 1.00 105.20 174 ASP A C 1
ATOM 831 O O . ASP A 1 174 ? 152.753 102.339 125.435 1.00 104.67 174 ASP A O 1
ATOM 836 N N . PRO A 1 175 ? 153.035 100.315 126.358 1.00 109.21 175 PRO A N 1
ATOM 837 C CA . PRO A 1 175 ? 151.609 99.994 126.173 1.00 111.27 175 PRO A CA 1
ATOM 838 C C . PRO A 1 175 ? 150.677 100.916 126.939 1.00 108.99 175 PRO A C 1
ATOM 839 O O . PRO A 1 175 ? 149.596 101.251 126.438 1.00 107.45 175 PRO A O 1
ATOM 843 N N . TYR A 1 176 ? 151.061 101.335 128.141 1.00 110.88 176 TYR A N 1
ATOM 844 C CA . TYR A 1 176 ? 150.243 102.243 128.947 1.00 107.35 176 TYR A CA 1
ATOM 845 C C . TYR A 1 176 ? 150.656 103.697 128.735 1.00 101.05 176 TYR A C 1
ATOM 846 O O . TYR A 1 176 ? 150.935 104.423 129.687 1.00 101.18 176 TYR A O 1
ATOM 855 N N . SER A 1 177 ? 150.698 104.137 127.480 1.00 93.62 177 SER A N 1
ATOM 856 C CA . SER A 1 177 ? 151.151 105.479 127.141 1.00 85.48 177 SER A CA 1
ATOM 857 C C . SER A 1 177 ? 150.074 106.186 126.335 1.00 75.87 177 SER A C 1
ATOM 858 O O . SER A 1 177 ? 149.544 105.622 125.374 1.00 77.34 177 SER A O 1
ATOM 861 N N . PHE A 1 178 ? 149.752 107.419 126.732 1.00 65.96 178 PHE A N 1
ATOM 862 C CA . PHE A 1 178 ? 148.710 108.168 126.039 1.00 57.51 178 PHE A CA 1
ATOM 863 C C . PHE A 1 178 ? 149.194 108.711 124.704 1.00 58.02 178 PHE A C 1
ATOM 864 O O . PHE A 1 178 ? 148.390 108.881 123.781 1.00 61.11 178 PHE A O 1
ATOM 872 N N . GLY A 1 179 ? 150.490 108.996 124.581 1.00 61.31 179 GLY A N 1
ATOM 873 C CA . GLY A 1 179 ? 151.000 109.561 123.344 1.00 59.73 179 GLY A CA 1
ATOM 874 C C . GLY A 1 179 ? 150.800 108.657 122.147 1.00 57.02 179 GLY A C 1
ATOM 875 O O . GLY A 1 179 ? 150.619 109.138 121.026 1.00 60.07 179 GLY A O 1
ATOM 876 N N . ARG A 1 180 ? 150.825 107.341 122.364 1.00 51.07 180 ARG A N 1
ATOM 877 C CA . ARG A 1 180 ? 150.611 106.394 121.278 1.00 48.14 180 ARG A CA 1
ATOM 878 C C . ARG A 1 180 ? 149.240 106.539 120.638 1.00 51.57 180 ARG A C 1
ATOM 879 O O . ARG A 1 180 ? 149.069 106.159 119.476 1.00 58.16 180 ARG A O 1
ATOM 887 N N . THR A 1 181 ? 148.262 107.079 121.360 1.00 50.65 181 THR A N 1
ATOM 888 C CA . THR A 1 181 ? 146.894 107.220 120.865 1.00 48.94 181 THR A CA 1
ATOM 889 C C . THR A 1 181 ? 146.626 108.622 120.339 1.00 51.80 181 THR A C 1
ATOM 890 O O . THR A 1 181 ? 145.527 109.154 120.507 1.00 62.29 181 THR A O 1
ATOM 894 N N . THR A 1 182 ? 147.618 109.249 119.714 1.00 49.48 182 THR A N 1
ATOM 895 C CA . THR A 1 182 ? 147.483 110.597 119.185 1.00 52.25 182 THR A CA 1
ATOM 896 C C . THR A 1 182 ? 147.961 110.630 117.740 1.00 57.52 182 THR A C 1
ATOM 897 O O . THR A 1 182 ? 148.636 109.714 117.265 1.00 63.01 182 THR A O 1
ATOM 901 N N . ILE A 1 183 ? 147.598 111.707 117.039 1.00 54.88 183 ILE A N 1
ATOM 902 C CA . ILE A 1 183 ? 148.027 111.872 115.657 1.00 53.18 183 ILE A CA 1
ATOM 903 C C . ILE A 1 183 ? 149.533 112.072 115.563 1.00 53.47 183 ILE A C 1
ATOM 904 O O . ILE A 1 183 ? 150.116 111.877 114.491 1.00 57.07 183 ILE A O 1
ATOM 909 N N . ALA A 1 184 ? 150.183 112.448 116.665 1.00 52.53 184 ALA A N 1
ATOM 910 C CA . ALA A 1 184 ? 151.627 112.634 116.681 1.00 57.24 184 ALA A CA 1
ATOM 911 C C . ALA A 1 184 ? 152.393 111.323 116.594 1.00 66.79 184 ALA A C 1
ATOM 912 O O . ALA A 1 184 ? 153.617 111.353 116.437 1.00 74.80 184 ALA A O 1
ATOM 914 N N . ASN A 1 185 ? 151.713 110.183 116.701 1.00 60.27 185 ASN A N 1
ATOM 915 C CA . ASN A 1 185 ? 152.373 108.887 116.634 1.00 58.68 185 ASN A CA 1
ATOM 916 C C . ASN A 1 185 ? 152.641 108.429 115.206 1.00 67.39 185 ASN A C 1
ATOM 917 O O . ASN A 1 185 ? 153.307 107.406 115.019 1.00 74.60 185 ASN A O 1
ATOM 922 N N . LEU A 1 186 ? 152.154 109.153 114.204 1.00 66.46 186 LEU A N 1
ATOM 923 C CA . LEU A 1 186 ? 152.264 108.737 112.814 1.00 67.50 186 LEU A CA 1
ATOM 924 C C . LEU A 1 186 ? 153.329 109.548 112.092 1.00 73.29 186 LEU A C 1
ATOM 925 O O . LEU A 1 186 ? 153.465 110.755 112.313 1.00 76.35 186 LEU A O 1
ATOM 930 N N . GLN A 1 187 ? 154.080 108.876 111.224 1.00 75.91 187 GLN A N 1
ATOM 931 C CA . GLN A 1 187 ? 155.106 109.538 110.436 1.00 79.44 187 GLN A CA 1
ATOM 932 C C . GLN A 1 187 ? 154.478 110.354 109.310 1.00 81.17 187 GLN A C 1
ATOM 933 O O . GLN A 1 187 ? 153.354 110.100 108.871 1.00 85.73 187 GLN A O 1
ATOM 939 N N . THR A 1 188 ? 155.233 111.348 108.837 1.00 82.44 188 THR A N 1
ATOM 940 C CA . THR A 1 188 ? 154.763 112.194 107.747 1.00 89.22 188 THR A CA 1
ATOM 941 C C . THR A 1 188 ? 154.645 111.440 106.428 1.00 91.71 188 THR A C 1
ATOM 942 O O . THR A 1 188 ? 153.871 111.855 105.559 1.00 88.69 188 THR A O 1
ATOM 946 N N . ASP A 1 189 ? 155.388 110.348 106.258 1.00 93.65 189 ASP A N 1
ATOM 947 C CA . ASP A 1 189 ? 155.392 109.583 105.018 1.00 95.65 189 ASP A CA 1
ATOM 948 C C . ASP A 1 189 ? 154.531 108.332 105.096 1.00 95.72 189 ASP A C 1
ATOM 949 O O . ASP A 1 189 ? 154.724 107.407 104.301 1.00 90.68 189 ASP A O 1
ATOM 954 N N . ASN A 1 190 ? 153.591 108.277 106.035 1.00 97.03 190 ASN A N 1
ATOM 955 C CA . ASN A 1 190 ? 152.758 107.095 106.186 1.00 99.04 190 ASN A CA 1
ATOM 956 C C . ASN A 1 190 ? 151.578 107.063 105.223 1.00 101.12 190 ASN A C 1
ATOM 957 O O . ASN A 1 190 ? 150.865 106.055 105.192 1.00 99.90 190 ASN A O 1
ATOM 962 N N . ASP A 1 191 ? 151.355 108.133 104.450 1.00 100.39 191 ASP A N 1
ATOM 963 C CA . ASP A 1 191 ? 150.229 108.265 103.514 1.00 95.84 191 ASP A CA 1
ATOM 964 C C . ASP A 1 191 ? 148.912 107.805 104.130 1.00 95.53 191 ASP A C 1
ATOM 965 O O . ASP A 1 191 ? 148.020 107.318 103.427 1.00 95.73 191 ASP A O 1
ATOM 970 N N . LEU A 1 192 ? 148.779 107.952 105.446 1.00 88.54 192 LEU A N 1
ATOM 971 C CA . LEU A 1 192 ? 147.569 107.584 106.158 1.00 78.23 192 LEU A CA 1
ATOM 972 C C . LEU A 1 192 ? 146.953 108.760 106.902 1.00 74.57 192 LEU A C 1
ATOM 973 O O . LEU A 1 192 ? 145.857 108.623 107.452 1.00 75.10 192 LEU A O 1
ATOM 978 N N . LEU A 1 193 ? 147.628 109.911 106.937 1.00 75.59 193 LEU A N 1
ATOM 979 C CA . LEU A 1 193 ? 146.992 111.125 107.433 1.00 70.13 193 LEU A CA 1
ATOM 980 C C . LEU A 1 193 ? 145.902 111.610 106.488 1.00 66.71 193 LEU A C 1
ATOM 981 O O . LEU A 1 193 ? 145.081 112.452 106.875 1.00 70.00 193 LEU A O 1
ATOM 986 N N . TRP A 1 194 ? 145.883 111.099 105.256 1.00 66.10 194 TRP A N 1
ATOM 987 C CA . TRP A 1 194 ? 144.744 111.337 104.382 1.00 69.74 194 TRP A CA 1
ATOM 988 C C . TRP A 1 194 ? 143.466 110.779 104.987 1.00 68.84 194 TRP A C 1
ATOM 989 O O . TRP A 1 194 ? 142.391 111.355 104.800 1.00 67.38 194 TRP A O 1
ATOM 1000 N N . LEU A 1 195 ? 143.563 109.670 105.721 1.00 67.09 195 LEU A N 1
ATOM 1001 C CA . LEU A 1 195 ? 142.397 109.147 106.423 1.00 61.50 195 LEU A CA 1
ATOM 1002 C C . LEU A 1 195 ? 141.901 110.138 107.468 1.00 59.08 195 LEU A C 1
ATOM 1003 O O . LEU A 1 195 ? 140.693 110.362 107.596 1.00 63.83 195 LEU A O 1
ATOM 1008 N N . HIS A 1 196 ? 142.820 110.752 108.216 1.00 58.69 196 HIS A N 1
ATOM 1009 C CA . HIS A 1 196 ? 142.425 111.739 109.216 1.00 56.30 196 HIS A CA 1
ATOM 1010 C C . HIS A 1 196 ? 141.784 112.959 108.567 1.00 57.81 196 HIS A C 1
ATOM 1011 O O . HIS A 1 196 ? 140.784 113.483 109.069 1.00 60.54 196 HIS A O 1
ATOM 1018 N N . THR A 1 197 ? 142.346 113.430 107.453 1.00 56.78 197 THR A N 1
ATOM 1019 C CA . THR A 1 197 ? 141.757 114.579 106.766 1.00 52.41 197 THR A CA 1
ATOM 1020 C C . THR A 1 197 ? 140.373 114.248 106.208 1.00 59.83 197 THR A C 1
ATOM 1021 O O . THR A 1 197 ? 139.435 115.055 106.320 1.00 67.53 197 THR A O 1
ATOM 1025 N N . ILE A 1 198 ? 140.226 113.066 105.606 1.00 58.54 198 ILE A N 1
ATOM 1026 C CA . ILE A 1 198 ? 138.926 112.645 105.098 1.00 52.13 198 ILE A CA 1
ATOM 1027 C C . ILE A 1 198 ? 137.922 112.548 106.235 1.00 53.37 198 ILE A C 1
ATOM 1028 O O . ILE A 1 198 ? 136.757 112.925 106.083 1.00 59.75 198 ILE A O 1
ATOM 1033 N N . PHE A 1 199 ? 138.356 112.057 107.397 1.00 52.82 199 PHE A N 1
ATOM 1034 C CA . PHE A 1 199 ? 137.440 111.972 108.527 1.00 48.06 199 PHE A CA 1
ATOM 1035 C C . PHE A 1 199 ? 137.111 113.343 109.093 1.00 51.97 199 PHE A C 1
ATOM 1036 O O . PHE A 1 199 ? 136.029 113.529 109.649 1.00 60.34 199 PHE A O 1
ATOM 1044 N N . ALA A 1 200 ? 138.015 114.314 108.970 1.00 47.88 200 ALA A N 1
ATOM 1045 C CA . ALA A 1 200 ? 137.656 115.683 109.327 1.00 49.17 200 ALA A CA 1
ATOM 1046 C C . ALA A 1 200 ? 136.549 116.206 108.425 1.00 53.43 200 ALA A C 1
ATOM 1047 O O . ALA A 1 200 ? 135.582 116.821 108.897 1.00 57.94 200 ALA A O 1
ATOM 1049 N N . VAL A 1 201 ? 136.672 115.961 107.119 1.00 52.43 201 VAL A N 1
ATOM 1050 C CA . VAL A 1 201 ? 135.615 116.358 106.190 1.00 53.84 201 VAL A CA 1
ATOM 1051 C C . VAL A 1 201 ? 134.313 115.633 106.521 1.00 58.31 201 VAL A C 1
ATOM 1052 O O . VAL A 1 201 ? 133.221 116.218 106.469 1.00 63.57 201 VAL A O 1
ATOM 1056 N N . ILE A 1 202 ? 134.410 114.349 106.871 1.00 51.34 202 ILE A N 1
ATOM 1057 C CA . ILE A 1 202 ? 133.229 113.567 107.225 1.00 50.24 202 ILE A CA 1
ATOM 1058 C C . ILE A 1 202 ? 132.577 114.118 108.485 1.00 54.21 202 ILE A C 1
ATOM 1059 O O . ILE A 1 202 ? 131.349 114.186 108.581 1.00 62.80 202 ILE A O 1
ATOM 1064 N N . TYR A 1 203 ? 133.383 114.499 109.477 1.00 50.23 203 TYR A N 1
ATOM 1065 C CA . TYR A 1 203 ? 132.838 115.089 110.696 1.00 53.10 203 TYR A CA 1
ATOM 1066 C C . TYR A 1 203 ? 132.130 116.400 110.396 1.00 56.36 203 TYR A C 1
ATOM 1067 O O . TYR A 1 203 ? 131.066 116.681 110.957 1.00 57.07 203 TYR A O 1
ATOM 1076 N N . LEU A 1 204 ? 132.713 117.219 109.520 1.00 53.53 204 LEU A N 1
ATOM 1077 C CA . LEU A 1 204 ? 132.049 118.452 109.110 1.00 51.11 204 LEU A CA 1
ATOM 1078 C C . LEU A 1 204 ? 130.695 118.159 108.474 1.00 57.10 204 LEU A C 1
ATOM 1079 O O . LEU A 1 204 ? 129.681 118.783 108.817 1.00 63.37 204 LEU A O 1
ATOM 1084 N N . PHE A 1 205 ? 130.660 117.196 107.550 1.00 52.82 205 PHE A N 1
ATOM 1085 C CA . PHE A 1 205 ? 129.409 116.862 106.873 1.00 53.47 205 PHE A CA 1
ATOM 1086 C C . PHE A 1 205 ? 128.375 116.308 107.845 1.00 52.58 205 PHE A C 1
ATOM 1087 O O . PHE A 1 205 ? 127.189 116.646 107.759 1.00 58.93 205 PHE A O 1
ATOM 1095 N N . LEU A 1 206 ? 128.802 115.443 108.766 1.00 49.74 206 LEU A N 1
ATOM 1096 C CA . LEU A 1 206 ? 127.881 114.872 109.743 1.00 45.99 206 LEU A CA 1
ATOM 1097 C C . LEU A 1 206 ? 127.325 115.942 110.670 1.00 45.77 206 LEU A C 1
ATOM 1098 O O . LEU A 1 206 ? 126.131 115.932 110.990 1.00 54.36 206 LEU A O 1
ATOM 1103 N N . THR A 1 207 ? 128.176 116.865 111.123 1.00 45.45 207 THR A N 1
ATOM 1104 C CA . THR A 1 207 ? 127.694 117.959 111.954 1.00 47.42 207 THR A CA 1
ATOM 1105 C C . THR A 1 207 ? 126.672 118.797 111.204 1.00 50.78 207 THR A C 1
ATOM 1106 O O . THR A 1 207 ? 125.622 119.150 111.755 1.00 57.10 207 THR A O 1
ATOM 1110 N N . VAL A 1 208 ? 126.950 119.102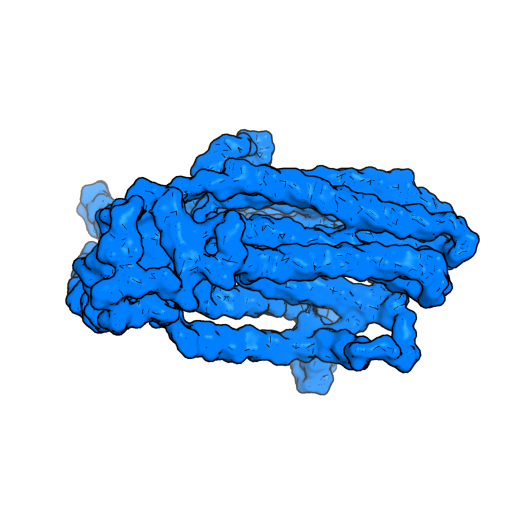 109.934 1.00 48.49 208 VAL A N 1
ATOM 1111 C CA . VAL A 1 208 ? 126.003 119.877 109.138 1.00 47.50 208 VAL A CA 1
ATOM 1112 C C . VAL A 1 208 ? 124.682 119.131 109.003 1.00 52.14 208 VAL A C 1
ATOM 1113 O O . VAL A 1 208 ? 123.606 119.717 109.156 1.00 64.48 208 VAL A O 1
ATOM 1117 N N . GLY A 1 209 ? 124.741 117.825 108.737 1.00 49.35 209 GLY A N 1
ATOM 1118 C CA . GLY A 1 209 ? 123.515 117.061 108.560 1.00 45.65 209 GLY A CA 1
ATOM 1119 C C . GLY A 1 209 ? 122.676 116.989 109.822 1.00 50.70 209 GLY A C 1
ATOM 1120 O O . GLY A 1 209 ? 121.460 117.199 109.788 1.00 61.36 209 GLY A O 1
ATOM 1121 N N . PHE A 1 210 ? 123.313 116.693 110.956 1.00 45.11 210 PHE A N 1
ATOM 1122 C CA . PHE A 1 210 ? 122.572 116.601 112.211 1.00 45.58 210 PHE A CA 1
ATOM 1123 C C . PHE A 1 210 ? 121.998 117.952 112.620 1.00 52.28 210 PHE A C 1
ATOM 1124 O O . PHE A 1 210 ? 120.842 118.036 113.059 1.00 61.37 210 PHE A O 1
ATOM 1132 N N . MET A 1 211 ? 122.778 119.025 112.481 1.00 52.50 211 MET A N 1
ATOM 1133 C CA . MET A 1 211 ? 122.259 120.334 112.851 1.00 58.33 211 MET A CA 1
ATOM 1134 C C . MET A 1 211 ? 121.178 120.803 111.888 1.00 55.25 211 MET A C 1
ATOM 1135 O O . MET A 1 211 ? 120.277 121.541 112.292 1.00 59.86 211 MET A O 1
ATOM 1140 N N . ARG A 1 212 ? 121.220 120.367 110.627 1.00 53.58 212 ARG A N 1
ATOM 1141 C CA . ARG A 1 212 ? 120.127 120.686 109.717 1.00 57.32 212 ARG A CA 1
ATOM 1142 C C . ARG A 1 212 ? 118.876 119.887 110.050 1.00 62.42 212 ARG A C 1
ATOM 1143 O O . ARG A 1 212 ? 117.762 120.388 109.877 1.00 64.55 212 ARG A O 1
ATOM 1151 N N . HIS A 1 213 ? 119.034 118.655 110.538 1.00 59.33 213 HIS A N 1
ATOM 1152 C CA . HIS A 1 213 ? 117.884 117.922 111.060 1.00 57.28 213 HIS A CA 1
ATOM 1153 C C . HIS A 1 213 ? 117.262 118.659 112.242 1.00 58.27 213 HIS A C 1
ATOM 1154 O O . HIS A 1 213 ? 116.034 118.799 112.327 1.00 65.08 213 HIS A O 1
ATOM 1161 N N . HIS A 1 214 ? 118.098 119.147 113.159 1.00 55.92 214 HIS A N 1
ATOM 1162 C CA . HIS A 1 214 ? 117.579 119.910 114.291 1.00 55.71 214 HIS A CA 1
ATOM 1163 C C . HIS A 1 214 ? 116.902 121.198 113.830 1.00 59.96 214 HIS A C 1
ATOM 1164 O O . HIS A 1 214 ? 115.862 121.592 114.372 1.00 64.31 214 HIS A O 1
ATOM 1171 N N . THR A 1 215 ? 117.484 121.874 112.839 1.00 56.67 215 THR A N 1
ATOM 1172 C CA . THR A 1 215 ? 116.881 123.091 112.308 1.00 51.23 215 THR A CA 1
ATOM 1173 C C . THR A 1 215 ? 115.538 122.801 111.652 1.00 59.26 215 THR A C 1
ATOM 1174 O O . THR A 1 215 ? 114.596 123.590 111.776 1.00 69.37 215 THR A O 1
ATOM 1178 N N . GLN A 1 216 ? 115.430 121.674 110.946 1.00 60.31 216 GLN A N 1
ATOM 1179 C CA . GLN A 1 216 ? 114.146 121.274 110.383 1.00 61.87 216 GLN A CA 1
ATOM 1180 C C . GLN A 1 216 ? 113.129 121.016 111.484 1.00 62.33 216 GLN A C 1
ATOM 1181 O O . GLN A 1 216 ? 111.947 121.346 111.339 1.00 67.55 216 GLN A O 1
ATOM 1187 N N . SER A 1 217 ? 113.569 120.413 112.589 1.00 66.25 217 SER A N 1
ATOM 1188 C CA . SER A 1 217 ? 112.679 120.229 113.731 1.00 67.06 217 SER A CA 1
ATOM 1189 C C . SER A 1 217 ? 112.196 121.568 114.277 1.00 64.52 217 SER A C 1
ATOM 1190 O O . SER A 1 217 ? 111.015 121.724 114.607 1.00 70.75 217 SER A O 1
ATOM 1193 N N . ILE A 1 218 ? 113.099 122.543 114.386 1.00 61.35 218 ILE A N 1
ATOM 1194 C CA . ILE A 1 218 ? 112.722 123.858 114.901 1.00 65.05 218 ILE A CA 1
ATOM 1195 C C . ILE A 1 218 ? 111.745 124.552 113.959 1.00 70.88 218 ILE A C 1
ATOM 1196 O O . ILE A 1 218 ? 110.767 125.166 114.399 1.00 73.83 218 ILE A O 1
ATOM 1201 N N . LYS A 1 219 ? 111.997 124.472 112.651 1.00 70.89 219 LYS A N 1
ATOM 1202 C CA . LYS A 1 219 ? 111.214 125.235 111.685 1.00 71.47 219 LYS A CA 1
ATOM 1203 C C . LYS A 1 219 ? 109.761 124.779 111.643 1.00 81.10 219 LYS A C 1
ATOM 1204 O O . LYS A 1 219 ? 108.857 125.599 111.447 1.00 89.92 219 LYS A O 1
ATOM 1210 N N . TYR A 1 220 ? 109.513 123.478 111.805 1.00 80.77 220 TYR A N 1
ATOM 1211 C CA . TYR A 1 220 ? 108.135 123.000 111.819 1.00 85.48 220 TYR A CA 1
ATOM 1212 C C . TYR A 1 220 ? 107.350 123.607 112.972 1.00 88.78 220 TYR A C 1
ATOM 1213 O O . TYR A 1 220 ? 106.125 123.745 112.884 1.00 94.91 220 TYR A O 1
ATOM 1222 N N . LYS A 1 221 ? 108.030 123.967 114.058 1.00 85.67 221 LYS A N 1
ATOM 1223 C CA . LYS A 1 221 ? 107.406 124.681 115.161 1.00 85.46 221 LYS A CA 1
ATOM 1224 C C . LYS A 1 221 ? 107.578 126.187 115.055 1.00 81.66 221 LYS A C 1
ATOM 1225 O O . LYS A 1 221 ? 107.078 126.916 115.918 1.00 85.38 221 LYS A O 1
ATOM 1231 N N . GLU A 1 222 ? 108.271 126.665 114.027 1.00 85.26 222 GLU A N 1
ATOM 1232 C CA . GLU A 1 222 ? 108.518 128.087 113.827 1.00 87.27 222 GLU A CA 1
ATOM 1233 C C . GLU A 1 222 ? 107.602 128.701 112.778 1.00 92.02 222 GLU A C 1
ATOM 1234 O O . GLU A 1 222 ? 107.639 129.918 112.577 1.00 90.18 222 GLU A O 1
ATOM 1240 N N . GLU A 1 223 ? 106.771 127.894 112.116 1.00 97.37 223 GLU A N 1
ATOM 1241 C CA . GLU A 1 223 ? 105.992 128.394 110.989 1.00 100.46 223 GLU A CA 1
ATOM 1242 C C . GLU A 1 223 ? 104.805 129.238 111.443 1.00 110.09 223 GLU A C 1
ATOM 1243 O O . GLU A 1 223 ? 104.586 130.338 110.924 1.00 112.33 223 GLU A O 1
ATOM 1249 N N . ASN A 1 224 ? 104.024 128.744 112.406 1.00 110.71 224 ASN A N 1
ATOM 1250 C CA . ASN A 1 224 ? 102.786 129.428 112.773 1.00 111.34 224 ASN A CA 1
ATOM 1251 C C . ASN A 1 224 ? 103.022 130.541 113.790 1.00 111.14 224 ASN A C 1
ATOM 1252 O O . ASN A 1 224 ? 102.786 131.719 113.501 1.00 114.90 224 ASN A O 1
ATOM 1257 N N . LEU A 1 225 ? 103.450 130.177 115.002 1.00 104.86 225 LEU A N 1
ATOM 1258 C CA . LEU A 1 225 ? 103.805 131.120 116.061 1.00 108.62 225 LEU A CA 1
ATOM 1259 C C . LEU A 1 225 ? 102.625 131.963 116.542 1.00 113.17 225 LEU A C 1
ATOM 1260 O O . LEU A 1 225 ? 102.769 132.732 117.497 1.00 115.62 225 LEU A O 1
ATOM 1265 N N . VAL A 1 226 ? 101.459 131.800 115.909 1.00 110.51 226 VAL A N 1
ATOM 1266 C CA . VAL A 1 226 ? 100.206 132.493 116.220 1.00 115.80 226 VAL A CA 1
ATOM 1267 C C . VAL A 1 226 ? 100.424 133.949 116.643 1.00 115.25 226 VAL A C 1
ATOM 1268 O O . VAL A 1 226 ? 99.720 134.477 117.512 1.00 114.97 226 VAL A O 1
ATOM 1272 N N . ARG A 1 227 ? 101.355 134.635 115.989 1.00 112.55 227 ARG A N 1
ATOM 1273 C CA . ARG A 1 227 ? 101.741 135.986 116.379 1.00 110.43 227 ARG A CA 1
ATOM 1274 C C . ARG A 1 227 ? 101.154 137.002 115.410 1.00 104.54 227 ARG A C 1
ATOM 1275 O O . ARG A 1 227 ? 101.309 136.870 114.191 1.00 99.44 227 ARG A O 1
ATOM 1283 N N . ARG A 1 228 ? 100.479 138.014 115.957 1.00 98.75 228 ARG A N 1
ATOM 1284 C CA . ARG A 1 228 ? 99.907 139.083 115.155 1.00 90.36 228 ARG A CA 1
ATOM 1285 C C . ARG A 1 228 ? 100.315 140.470 115.629 1.00 88.26 228 ARG A C 1
ATOM 1286 O O . ARG A 1 228 ? 100.002 141.452 114.949 1.00 89.28 228 ARG A O 1
ATOM 1294 N N . THR A 1 229 ? 100.996 140.579 116.765 1.00 84.72 229 THR A N 1
ATOM 1295 C CA . THR A 1 229 ? 101.354 141.866 117.342 1.00 75.51 229 THR A CA 1
ATOM 1296 C C . THR A 1 229 ? 102.711 142.320 116.823 1.00 73.57 229 THR A C 1
ATOM 1297 O O . THR A 1 229 ? 103.636 141.516 116.685 1.00 76.26 229 THR A O 1
ATOM 1301 N N . LEU A 1 230 ? 102.819 143.614 116.527 1.00 72.41 230 LEU A N 1
ATOM 1302 C CA . LEU A 1 230 ? 104.056 144.231 116.069 1.00 66.67 230 LEU A CA 1
ATOM 1303 C C . LEU A 1 230 ? 104.498 145.280 117.078 1.00 66.68 230 LEU A C 1
ATOM 1304 O O . LEU A 1 230 ? 103.699 146.130 117.481 1.00 72.13 230 LEU A O 1
ATOM 1309 N N . PHE A 1 231 ? 105.766 145.229 117.472 1.00 63.40 231 PHE A N 1
ATOM 1310 C CA . PHE A 1 231 ? 106.326 146.167 118.436 1.00 62.44 231 PHE A CA 1
ATOM 1311 C C . PHE A 1 231 ? 106.984 147.314 117.684 1.00 64.04 231 PHE A C 1
ATOM 1312 O O . PHE A 1 231 ? 107.938 147.100 116.929 1.00 67.25 231 PHE A O 1
ATOM 1320 N N . ILE A 1 232 ? 106.486 148.527 117.903 1.00 62.55 232 ILE A N 1
ATOM 1321 C CA . ILE A 1 232 ? 106.956 149.717 117.208 1.00 58.65 232 ILE A CA 1
ATOM 1322 C C . ILE A 1 232 ? 107.615 150.632 118.225 1.00 64.76 232 ILE A C 1
ATOM 1323 O O . ILE A 1 232 ? 107.039 150.907 119.283 1.00 70.09 232 ILE A O 1
ATOM 1328 N N . THR A 1 233 ? 108.821 151.093 117.911 1.00 66.83 233 THR A N 1
ATOM 1329 C CA . THR A 1 233 ? 109.538 152.038 118.750 1.00 62.91 233 THR A CA 1
ATOM 1330 C C . THR A 1 233 ? 109.976 153.225 117.906 1.00 66.37 233 THR A C 1
ATOM 1331 O O . THR A 1 233 ? 110.092 153.137 116.682 1.00 76.41 233 THR A O 1
ATOM 1335 N N . GLY A 1 234 ? 110.221 154.344 118.580 1.00 64.03 234 GLY A N 1
ATOM 1336 C CA . GLY A 1 234 ? 110.510 155.594 117.914 1.00 67.67 234 GLY A CA 1
ATOM 1337 C C . GLY A 1 234 ? 109.356 156.568 117.871 1.00 67.86 234 GLY A C 1
ATOM 1338 O O . GLY A 1 234 ? 109.496 157.642 117.275 1.00 74.81 234 GLY A O 1
ATOM 1339 N N . LEU A 1 235 ? 108.228 156.230 118.484 1.00 66.06 235 LEU A N 1
ATOM 1340 C CA . LEU A 1 235 ? 107.102 157.146 118.532 1.00 67.35 235 LEU A CA 1
ATOM 1341 C C . LEU A 1 235 ? 107.488 158.402 119.309 1.00 73.23 235 LEU A C 1
ATOM 1342 O O . LEU A 1 235 ? 108.257 158.323 120.274 1.00 81.46 235 LEU A O 1
ATOM 1347 N N . PRO A 1 236 ? 106.992 159.571 118.916 1.00 73.84 236 PRO A N 1
ATOM 1348 C CA . PRO A 1 236 ? 107.186 160.762 119.745 1.00 81.49 236 PRO A CA 1
ATOM 1349 C C . PRO A 1 236 ? 106.398 160.641 121.038 1.00 85.91 236 PRO A C 1
ATOM 1350 O O . PRO A 1 236 ? 105.389 159.937 121.111 1.00 85.66 236 PRO A O 1
ATOM 1354 N N . ARG A 1 237 ? 106.863 161.344 122.070 1.00 85.51 237 ARG A N 1
ATOM 1355 C CA . ARG A 1 237 ? 106.159 161.291 123.344 1.00 86.86 237 ARG A CA 1
ATOM 1356 C C . ARG A 1 237 ? 104.980 162.254 123.324 1.00 92.04 237 ARG A C 1
ATOM 1357 O O . ARG A 1 237 ? 104.768 163.018 124.271 1.00 92.82 237 ARG A O 1
ATOM 1365 N N . ASP A 1 238 ? 104.213 162.220 122.235 1.00 90.00 238 ASP A N 1
ATOM 1366 C CA . ASP A 1 238 ? 102.973 162.982 122.155 1.00 92.88 238 ASP A CA 1
ATOM 1367 C C . ASP A 1 238 ? 101.892 162.219 121.397 1.00 102.72 238 ASP A C 1
ATOM 1368 O O . ASP A 1 238 ? 100.812 162.779 121.173 1.00 109.82 238 ASP A O 1
ATOM 1373 N N . ALA A 1 239 ? 102.143 160.979 120.986 1.00 99.04 239 ALA A N 1
ATOM 1374 C CA . ALA A 1 239 ? 101.202 160.222 120.180 1.00 92.82 239 ALA A CA 1
ATOM 1375 C C . ALA A 1 239 ? 100.074 159.666 121.040 1.00 94.51 239 ALA A C 1
ATOM 1376 O O . ALA A 1 239 ? 100.156 159.616 122.270 1.00 100.32 239 ALA A O 1
ATOM 1378 N N . ARG A 1 240 ? 99.002 159.252 120.370 1.00 90.69 240 ARG A N 1
ATOM 1379 C CA . ARG A 1 240 ? 97.868 158.630 121.034 1.00 92.88 240 ARG A CA 1
ATOM 1380 C C . ARG A 1 240 ? 97.417 157.418 120.235 1.00 89.93 240 ARG A C 1
ATOM 1381 O O . ARG A 1 240 ? 97.731 157.271 119.049 1.00 93.94 240 ARG A O 1
ATOM 1389 N N . LYS A 1 241 ? 96.677 156.542 120.919 1.00 86.19 241 LYS A N 1
ATOM 1390 C CA . LYS A 1 241 ? 96.072 155.394 120.258 1.00 84.25 241 LYS A CA 1
ATOM 1391 C C . LYS A 1 241 ? 95.236 155.829 119.064 1.00 92.93 241 LYS A C 1
ATOM 1392 O O . LYS A 1 241 ? 95.251 155.176 118.014 1.00 99.27 241 LYS A O 1
ATOM 1398 N N . GLU A 1 242 ? 94.499 156.933 119.208 1.00 92.49 242 GLU A N 1
ATOM 1399 C CA . GLU A 1 242 ? 93.661 157.412 118.115 1.00 95.72 242 GLU A CA 1
ATOM 1400 C C . GLU A 1 242 ? 94.500 157.757 116.892 1.00 99.35 242 GLU A C 1
ATOM 1401 O O . GLU A 1 242 ? 94.161 157.375 115.768 1.00 101.89 242 GLU A O 1
ATOM 1407 N N . THR A 1 243 ? 95.610 158.471 117.093 1.00 95.06 243 THR A N 1
ATOM 1408 C CA . THR A 1 243 ? 96.445 158.865 115.962 1.00 90.03 243 THR A CA 1
ATOM 1409 C C . THR A 1 243 ? 97.132 157.661 115.329 1.00 90.32 243 THR A C 1
ATOM 1410 O O . THR A 1 243 ? 97.226 157.570 114.099 1.00 98.95 243 THR A O 1
ATOM 1414 N N . VAL A 1 244 ? 97.616 156.724 116.149 1.00 87.66 244 VAL A N 1
ATOM 1415 C CA . VAL A 1 244 ? 98.271 155.536 115.603 1.00 88.21 244 VAL A CA 1
ATOM 1416 C C . VAL A 1 244 ? 97.284 154.716 114.777 1.00 89.37 244 VAL A C 1
ATOM 1417 O O . VAL A 1 244 ? 97.595 154.268 113.664 1.00 94.63 244 VAL A O 1
ATOM 1421 N N . GLU A 1 245 ? 96.074 154.513 115.307 1.00 86.60 245 GLU A N 1
ATOM 1422 C CA . GLU A 1 245 ? 95.056 153.778 114.566 1.00 88.26 245 GLU A CA 1
ATOM 1423 C C . GLU A 1 245 ? 94.645 154.522 113.303 1.00 94.12 245 GLU A C 1
ATOM 1424 O O . GLU A 1 245 ? 94.410 153.902 112.260 1.00 99.03 245 GLU A O 1
ATOM 1430 N N . SER A 1 246 ? 94.556 155.852 113.373 1.00 94.43 246 SER A N 1
ATOM 1431 C CA . SER A 1 246 ? 94.210 156.631 112.191 1.00 97.06 246 SER A CA 1
ATOM 1432 C C . SER A 1 246 ? 95.263 156.472 111.105 1.00 98.43 246 SER A C 1
ATOM 1433 O O . SER A 1 246 ? 94.928 156.340 109.924 1.00 105.83 246 SER A O 1
ATOM 1436 N N . HIS A 1 247 ? 96.542 156.475 111.484 1.00 93.90 247 HIS A N 1
ATOM 1437 C CA . HIS A 1 247 ? 97.601 156.270 110.501 1.00 94.73 247 HIS A CA 1
ATOM 1438 C C . HIS A 1 247 ? 97.529 154.875 109.895 1.00 97.07 247 HIS A C 1
ATOM 1439 O O . HIS A 1 247 ? 97.599 154.712 108.669 1.00 103.15 247 HIS A O 1
ATOM 1446 N N . PHE A 1 248 ? 97.394 153.849 110.740 1.00 92.80 248 PHE A N 1
ATOM 1447 C CA . PHE A 1 248 ? 97.380 152.483 110.227 1.00 92.34 248 PHE A CA 1
ATOM 1448 C C . PHE A 1 248 ? 96.113 152.168 109.444 1.00 100.82 248 PHE A C 1
ATOM 1449 O O . PHE A 1 248 ? 96.091 151.184 108.699 1.00 105.87 248 PHE A O 1
ATOM 1457 N N . ARG A 1 249 ? 95.062 152.969 109.598 1.00 102.90 249 ARG A N 1
ATOM 1458 C CA . ARG A 1 249 ? 93.877 152.824 108.764 1.00 104.19 249 ARG A CA 1
ATOM 1459 C C . ARG A 1 249 ? 93.985 153.612 107.465 1.00 106.96 249 ARG A C 1
ATOM 1460 O O . ARG A 1 249 ? 93.559 153.128 106.411 1.00 111.35 249 ARG A O 1
ATOM 1468 N N . ASP A 1 250 ? 94.549 154.819 107.520 1.00 104.07 250 ASP A N 1
ATOM 1469 C CA . ASP A 1 250 ? 94.610 155.683 106.349 1.00 108.09 250 ASP A CA 1
ATOM 1470 C C . ASP A 1 250 ? 95.694 155.249 105.370 1.00 109.52 250 ASP A C 1
ATOM 1471 O O . ASP A 1 250 ? 95.563 155.491 104.165 1.00 112.91 250 ASP A O 1
ATOM 1476 N N . ALA A 1 251 ? 96.761 154.608 105.850 1.00 106.00 251 ALA A N 1
ATOM 1477 C CA . ALA A 1 251 ? 97.864 154.229 104.976 1.00 107.73 251 ALA A CA 1
ATOM 1478 C C . ALA A 1 251 ? 97.826 152.775 104.527 1.00 108.65 251 ALA A C 1
ATOM 1479 O O . ALA A 1 251 ? 98.535 152.424 103.577 1.00 113.47 251 ALA A O 1
ATOM 1481 N N . TYR A 1 252 ? 97.054 151.918 105.194 1.00 108.82 252 TYR A N 1
ATOM 1482 C CA . TYR A 1 252 ? 96.971 150.498 104.848 1.00 110.51 252 TYR A CA 1
ATOM 1483 C C . TYR A 1 252 ? 95.526 150.054 104.996 1.00 112.76 252 TYR A C 1
ATOM 1484 O O . TYR A 1 252 ? 95.145 149.431 105.994 1.00 110.59 252 TYR A O 1
ATOM 1493 N N . PRO A 1 253 ? 94.683 150.357 104.005 1.00 113.97 253 PRO A N 1
ATOM 1494 C CA . PRO A 1 253 ? 93.248 150.052 104.133 1.00 114.24 253 PRO A CA 1
ATOM 1495 C C . PRO A 1 253 ? 92.931 148.566 104.228 1.00 116.22 253 PRO A C 1
ATOM 1496 O O . PRO A 1 253 ? 91.825 148.219 104.663 1.00 114.82 253 PRO A O 1
ATOM 1500 N N . THR A 1 254 ? 93.851 147.685 103.842 1.00 116.48 254 THR A N 1
ATOM 1501 C CA . THR A 1 254 ? 93.591 146.252 103.809 1.00 115.14 254 THR A CA 1
ATOM 1502 C C . THR A 1 254 ? 93.833 145.557 105.144 1.00 116.37 254 THR A C 1
ATOM 1503 O O . THR A 1 254 ? 93.620 144.344 105.235 1.00 116.84 254 THR A O 1
ATOM 1507 N N . CYS A 1 255 ? 94.265 146.279 106.175 1.00 116.91 255 CYS A N 1
ATOM 1508 C CA . CYS A 1 255 ? 94.571 145.684 107.468 1.00 112.38 255 CYS A CA 1
ATOM 1509 C C . CYS A 1 255 ? 93.534 146.104 108.502 1.00 109.28 255 CYS A C 1
ATOM 1510 O O . CYS A 1 255 ? 93.055 147.242 108.492 1.00 107.94 255 CYS A O 1
ATOM 1513 N N . GLU A 1 256 ? 93.188 145.172 109.387 1.00 106.96 256 GLU A N 1
ATOM 1514 C CA . GLU A 1 256 ? 92.222 145.393 110.457 1.00 105.86 256 GLU A CA 1
ATOM 1515 C C . GLU A 1 256 ? 92.987 145.476 111.772 1.00 107.30 256 GLU A C 1
ATOM 1516 O O . GLU A 1 256 ? 93.587 144.489 112.209 1.00 108.24 256 GLU A O 1
ATOM 1522 N N . VAL A 1 257 ? 92.962 146.647 112.399 1.00 105.99 257 VAL A N 1
ATOM 1523 C CA . VAL A 1 257 ? 93.709 146.887 113.627 1.00 100.61 257 VAL A CA 1
ATOM 1524 C C . VAL A 1 257 ? 92.816 146.538 114.809 1.00 98.27 257 VAL A C 1
ATOM 1525 O O . VAL A 1 257 ? 91.717 147.084 114.950 1.00 100.52 257 VAL A O 1
ATOM 1529 N N . VAL A 1 258 ? 93.286 145.627 115.659 1.00 92.25 258 VAL A N 1
ATOM 1530 C CA . VAL A 1 258 ? 92.503 145.229 116.822 1.00 94.02 258 VAL A CA 1
ATOM 1531 C C . VAL A 1 258 ? 92.552 146.305 117.898 1.00 94.33 258 VAL A C 1
ATOM 1532 O O . VAL A 1 258 ? 91.511 146.764 118.382 1.00 97.19 258 VAL A O 1
ATOM 1536 N N . ASP A 1 259 ? 93.755 146.736 118.274 1.00 92.89 259 ASP A N 1
ATOM 1537 C CA . ASP A 1 259 ? 93.934 147.710 119.342 1.00 91.00 259 ASP A CA 1
ATOM 1538 C C . ASP A 1 259 ? 95.398 148.118 119.398 1.00 91.03 259 ASP A C 1
ATOM 1539 O O . ASP A 1 259 ? 96.292 147.296 119.179 1.00 88.33 259 ASP A O 1
ATOM 1544 N N . VAL A 1 260 ? 95.631 149.387 119.724 1.00 90.15 260 VAL A N 1
ATOM 1545 C CA . VAL A 1 260 ? 96.970 149.941 119.879 1.00 81.83 260 VAL A CA 1
ATOM 1546 C C . VAL A 1 260 ? 97.219 150.158 121.363 1.00 81.11 260 VAL A C 1
ATOM 1547 O O . VAL A 1 260 ? 96.408 150.794 122.046 1.00 88.54 260 VAL A O 1
ATOM 1551 N N . GLN A 1 261 ? 98.329 149.626 121.860 1.00 75.52 261 GLN A N 1
ATOM 1552 C CA . GLN A 1 261 ? 98.696 149.725 123.270 1.00 79.39 261 GLN A CA 1
ATOM 1553 C C . GLN A 1 261 ? 99.975 150.548 123.370 1.00 84.71 261 GLN A C 1
ATOM 1554 O O . GLN A 1 261 ? 101.078 150.016 123.215 1.00 86.49 261 GLN A O 1
ATOM 1560 N N . LEU A 1 262 ? 99.829 151.846 123.620 1.00 81.57 262 LEU A N 1
ATOM 1561 C CA . LEU A 1 262 ? 100.994 152.689 123.844 1.00 75.89 262 LEU A CA 1
ATOM 1562 C C . LEU A 1 262 ? 101.705 152.266 125.122 1.00 72.75 262 LEU A C 1
ATOM 1563 O O . LEU A 1 262 ? 101.070 151.896 126.113 1.00 77.68 262 LEU A O 1
ATOM 1568 N N . CYS A 1 263 ? 103.031 152.320 125.095 1.00 65.28 263 CYS A N 1
ATOM 1569 C CA . CYS A 1 263 ? 103.839 151.888 126.223 1.00 70.04 263 CYS A CA 1
ATOM 1570 C C . CYS A 1 263 ? 104.201 153.080 127.095 1.00 76.03 263 CYS A C 1
ATOM 1571 O O . CYS A 1 263 ? 104.623 154.125 126.589 1.00 76.29 263 CYS A O 1
ATOM 1574 N N . TYR A 1 264 ? 104.024 152.922 128.401 1.00 80.46 264 TYR A N 1
ATOM 1575 C CA . TYR A 1 264 ? 104.457 153.894 129.390 1.00 78.69 264 TYR A CA 1
ATOM 1576 C C . TYR A 1 264 ? 105.467 153.234 130.319 1.00 80.52 264 TYR A C 1
ATOM 1577 O O . TYR A 1 264 ? 105.647 152.015 130.311 1.00 87.27 264 TYR A O 1
ATOM 1586 N N . ASN A 1 265 ? 106.133 154.054 131.131 1.00 77.14 265 ASN A N 1
ATOM 1587 C CA . ASN A 1 265 ? 107.216 153.574 131.990 1.00 83.25 265 ASN A CA 1
ATOM 1588 C C . ASN A 1 265 ? 106.631 152.843 133.201 1.00 92.86 265 ASN A C 1
ATOM 1589 O O . ASN A 1 265 ? 106.757 153.263 134.353 1.00 93.49 265 ASN A O 1
ATOM 1594 N N . VAL A 1 266 ? 105.979 151.719 132.919 1.00 94.31 266 VAL A N 1
ATOM 1595 C CA . VAL A 1 266 ? 105.388 150.884 133.980 1.00 86.51 266 VAL A CA 1
ATOM 1596 C C . VAL A 1 266 ? 106.458 149.873 134.376 1.00 87.68 266 VAL A C 1
ATOM 1597 O O . VAL A 1 266 ? 106.466 148.713 133.959 1.00 90.34 266 VAL A O 1
ATOM 1601 N N . ALA A 1 267 ? 107.385 150.324 135.215 1.00 85.81 267 ALA A N 1
ATOM 1602 C CA . ALA A 1 267 ? 108.353 149.445 135.858 1.00 84.37 267 ALA A CA 1
ATOM 1603 C C . ALA A 1 267 ? 108.276 149.527 137.372 1.00 92.60 267 ALA A C 1
ATOM 1604 O O . ALA A 1 267 ? 108.114 148.498 138.044 1.00 93.31 267 ALA A O 1
ATOM 1606 N N . LYS A 1 268 ? 108.377 150.737 137.926 1.00 93.92 268 LYS A N 1
ATOM 1607 C CA . LYS A 1 268 ? 108.179 150.917 139.357 1.00 92.62 268 LYS A CA 1
ATOM 1608 C C . LYS A 1 268 ? 106.761 150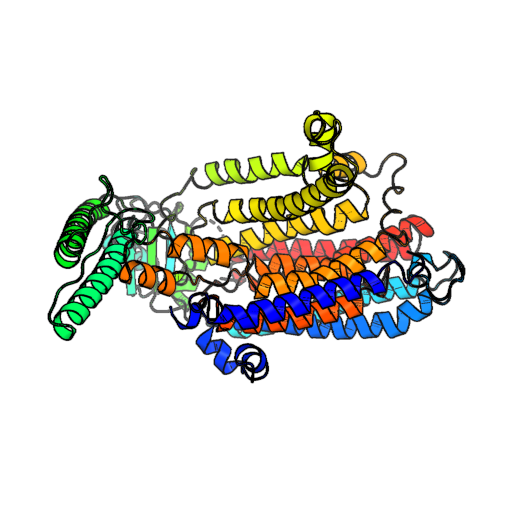.539 139.755 1.00 93.45 268 LYS A C 1
ATOM 1609 O O . LYS A 1 268 ? 106.539 149.987 140.837 1.00 100.65 268 LYS A O 1
ATOM 1615 N N . LEU A 1 269 ? 105.787 150.820 138.888 1.00 88.80 269 LEU A N 1
ATOM 1616 C CA . LEU A 1 269 ? 104.412 150.428 139.171 1.00 90.01 269 LEU A CA 1
ATOM 1617 C C . LEU A 1 269 ? 104.275 148.914 139.269 1.00 94.93 269 LEU A C 1
ATOM 1618 O O . LEU A 1 269 ? 103.614 148.403 140.179 1.00 99.81 269 LEU A O 1
ATOM 1623 N N . ILE A 1 270 ? 104.898 148.177 138.347 1.00 95.64 270 ILE A N 1
ATOM 1624 C CA . ILE A 1 270 ? 104.843 146.718 138.404 1.00 95.82 270 ILE A CA 1
ATOM 1625 C C . ILE A 1 270 ? 105.548 146.204 139.652 1.00 93.22 270 ILE A C 1
ATOM 1626 O O . ILE A 1 270 ? 105.065 145.281 140.321 1.00 93.11 270 ILE A O 1
ATOM 1631 N N . TYR A 1 271 ? 106.706 146.779 139.976 1.00 93.14 271 TYR A N 1
ATOM 1632 C CA . TYR A 1 271 ? 107.436 146.358 141.167 1.00 94.97 271 TYR A CA 1
ATOM 1633 C C . TYR A 1 271 ? 106.597 146.564 142.423 1.00 98.98 271 TYR A C 1
ATOM 1634 O O . TYR A 1 271 ? 106.503 145.673 143.278 1.00 105.84 271 TYR A O 1
ATOM 1643 N N . LEU A 1 272 ? 105.952 147.726 142.536 1.00 95.23 272 LEU A N 1
ATOM 1644 C CA . LEU A 1 272 ? 105.126 148.004 143.705 1.00 92.18 272 LEU A CA 1
ATOM 1645 C C . LEU A 1 272 ? 103.883 147.123 143.730 1.00 96.52 272 LEU A C 1
ATOM 1646 O O . LEU A 1 272 ? 103.427 146.724 144.806 1.00 104.35 272 LEU A O 1
ATOM 1651 N N . CYS A 1 273 ? 103.323 146.800 142.562 1.00 94.07 273 CYS A N 1
ATOM 1652 C CA . CYS A 1 273 ? 102.196 145.872 142.525 1.00 97.28 273 CYS A CA 1
ATOM 1653 C C . CYS A 1 273 ? 102.602 144.496 143.035 1.00 97.25 273 CYS A C 1
ATOM 1654 O O . CYS A 1 273 ? 101.872 143.874 143.817 1.00 97.61 273 CYS A O 1
ATOM 1657 N N . LYS A 1 274 ? 103.770 144.007 142.612 1.00 99.16 274 LYS A N 1
ATOM 1658 C CA . LYS A 1 274 ? 104.242 142.713 143.095 1.00 97.85 274 LYS A CA 1
ATOM 1659 C C . LYS A 1 274 ? 104.490 142.743 144.598 1.00 97.16 274 LYS A C 1
ATOM 1660 O O . LYS A 1 274 ? 104.158 141.786 145.311 1.00 99.35 274 LYS A O 1
ATOM 1666 N N . GLU A 1 275 ? 105.083 143.830 145.098 1.00 93.75 275 GLU A N 1
ATOM 1667 C CA . GLU A 1 275 ? 105.302 143.941 146.537 1.00 92.35 275 GLU A CA 1
ATOM 1668 C C . GLU A 1 275 ? 103.979 143.971 147.293 1.00 99.29 275 GLU A C 1
ATOM 1669 O O . GLU A 1 275 ? 103.860 143.383 148.374 1.00 104.99 275 GLU A O 1
ATOM 1675 N N . LYS A 1 276 ? 102.972 144.646 146.736 1.00 97.04 276 LYS A N 1
ATOM 1676 C CA . LYS A 1 276 ? 101.657 144.666 147.365 1.00 94.43 276 LYS A CA 1
ATOM 1677 C C . LYS A 1 276 ? 101.045 143.273 147.404 1.00 98.61 276 LYS A C 1
ATOM 1678 O O . LYS A 1 276 ? 100.430 142.889 148.403 1.00 102.01 276 LYS A O 1
ATOM 1684 N N . LYS A 1 277 ? 101.194 142.504 146.323 1.00 98.25 277 LYS A N 1
ATOM 1685 C CA . LYS A 1 277 ? 100.658 141.144 146.310 1.00 100.33 277 LYS A CA 1
ATOM 1686 C C . LYS A 1 277 ? 101.365 140.257 147.332 1.00 102.33 277 LYS A C 1
ATOM 1687 O O . LYS A 1 277 ? 100.726 139.443 148.014 1.00 104.46 277 LYS A O 1
ATOM 1693 N N . LYS A 1 278 ? 102.688 140.392 147.445 1.00 97.43 278 LYS A N 1
ATOM 1694 C CA . LYS A 1 278 ? 103.423 139.627 148.449 1.00 95.33 278 LYS A CA 1
ATOM 1695 C C . LYS A 1 278 ? 102.989 140.007 149.861 1.00 102.84 278 LYS A C 1
ATOM 1696 O O . LYS A 1 278 ? 102.807 139.135 150.722 1.00 106.81 278 LYS A O 1
ATOM 1702 N N . THR A 1 279 ? 102.815 141.307 150.117 1.00 101.54 279 THR A N 1
ATOM 1703 C CA . THR A 1 279 ? 102.316 141.744 151.416 1.00 100.08 279 THR A CA 1
ATOM 1704 C C . THR A 1 279 ? 100.905 141.223 151.665 1.00 103.94 279 THR A C 1
ATOM 1705 O O . THR A 1 279 ? 100.547 140.908 152.802 1.00 109.99 279 THR A O 1
ATOM 1709 N N . GLU A 1 280 ? 100.093 141.119 150.612 1.00 103.11 280 GLU A N 1
ATOM 1710 C CA . GLU A 1 280 ? 98.752 140.562 150.755 1.00 104.95 280 GLU A CA 1
ATOM 1711 C C . GLU A 1 280 ? 98.802 139.097 151.164 1.00 106.76 280 GLU A C 1
ATOM 1712 O O . GLU A 1 280 ? 98.031 138.655 152.025 1.00 109.26 280 GLU A O 1
ATOM 1718 N N . LYS A 1 281 ? 99.693 138.323 150.542 1.00 105.34 281 LYS A N 1
ATOM 1719 C CA . LYS A 1 281 ? 99.842 136.924 150.931 1.00 108.71 281 LYS A CA 1
ATOM 1720 C C . LYS A 1 281 ? 100.336 136.802 152.369 1.00 108.97 281 LYS A C 1
ATOM 1721 O O . LYS A 1 281 ? 99.857 135.953 153.130 1.00 111.84 281 LYS A O 1
ATOM 1727 N N . SER A 1 282 ? 101.287 137.652 152.766 1.00 106.70 282 SER A N 1
ATOM 1728 C CA . SER A 1 282 ? 101.747 137.636 154.153 1.00 108.81 282 SER A CA 1
ATOM 1729 C C . SER A 1 282 ? 100.618 138.001 155.113 1.00 111.10 282 SER A C 1
ATOM 1730 O O . SER A 1 282 ? 100.480 137.398 156.186 1.00 114.67 282 SER A O 1
ATOM 1733 N N . LEU A 1 283 ? 99.796 138.983 154.737 1.00 109.56 283 LEU A N 1
ATOM 1734 C CA . LEU A 1 283 ? 98.688 139.411 155.581 1.00 109.08 283 LEU A CA 1
ATOM 1735 C C . LEU A 1 283 ? 97.656 138.305 155.742 1.00 115.62 283 LEU A C 1
ATOM 1736 O O . LEU A 1 283 ? 97.173 138.054 156.852 1.00 119.86 283 LEU A O 1
ATOM 1741 N N . THR A 1 284 ? 97.302 137.628 154.647 1.00 115.14 284 THR A N 1
ATOM 1742 C CA . THR A 1 284 ? 96.324 136.551 154.761 1.00 116.28 284 THR A CA 1
ATOM 1743 C C . THR A 1 284 ? 96.896 135.363 155.524 1.00 118.08 284 THR A C 1
ATOM 1744 O O . THR A 1 284 ? 96.163 134.696 156.262 1.00 122.78 284 THR A O 1
ATOM 1748 N N . TYR A 1 285 ? 98.201 135.106 155.392 1.00 113.33 285 TYR A N 1
ATOM 1749 C CA . TYR A 1 285 ? 98.841 134.071 156.197 1.00 112.20 285 TYR A CA 1
ATOM 1750 C C . TYR A 1 285 ? 98.724 134.390 157.682 1.00 117.05 285 TYR A C 1
ATOM 1751 O O . TYR A 1 285 ? 98.275 133.554 158.477 1.00 120.72 285 TYR A O 1
ATOM 1760 N N . TYR A 1 286 ? 99.107 135.605 158.074 1.00 117.58 286 TYR A N 1
ATOM 1761 C CA . TYR A 1 286 ? 99.083 135.974 159.483 1.00 119.72 286 TYR A CA 1
ATOM 1762 C C . TYR A 1 286 ? 97.686 136.287 160.001 1.00 124.74 286 TYR A C 1
ATOM 1763 O O . TYR A 1 286 ? 97.526 136.501 161.208 1.00 124.94 286 TYR A O 1
ATOM 1772 N N . THR A 1 287 ? 96.681 136.339 159.131 1.00 123.39 287 THR A N 1
ATOM 1773 C CA . THR A 1 287 ? 95.308 136.414 159.611 1.00 123.26 287 THR A CA 1
ATOM 1774 C C . THR A 1 287 ? 94.690 135.033 159.787 1.00 128.59 287 THR A C 1
ATOM 1775 O O . THR A 1 287 ? 94.024 134.778 160.798 1.00 132.20 287 THR A O 1
ATOM 1779 N N . ASN A 1 288 ? 94.905 134.128 158.828 1.00 126.69 288 ASN A N 1
ATOM 1780 C CA . ASN A 1 288 ? 94.425 132.761 158.991 1.00 129.73 288 ASN A CA 1
ATOM 1781 C C . ASN A 1 288 ? 95.096 132.082 160.176 1.00 135.43 288 ASN A C 1
ATOM 1782 O O . ASN A 1 288 ? 94.433 131.395 160.963 1.00 140.85 288 ASN A O 1
ATOM 1787 N N . LEU A 1 289 ? 96.411 132.269 160.329 1.00 132.49 289 LEU A N 1
ATOM 1788 C CA . LEU A 1 289 ? 97.108 131.692 161.473 1.00 133.63 289 LEU A CA 1
ATOM 1789 C C . LEU A 1 289 ? 96.551 132.231 162.783 1.00 136.57 289 LEU A C 1
ATOM 1790 O O . LEU A 1 289 ? 96.320 131.469 163.729 1.00 136.31 289 LEU A O 1
ATOM 1795 N N . GLN A 1 290 ? 96.319 133.544 162.851 1.00 136.02 290 GLN A N 1
ATOM 1796 C CA . GLN A 1 290 ? 95.789 134.142 164.071 1.00 137.91 290 GLN A CA 1
ATOM 1797 C C . GLN A 1 290 ? 94.398 133.610 164.391 1.00 139.25 290 GLN A C 1
ATOM 1798 O O . GLN A 1 290 ? 94.109 133.266 165.543 1.00 141.06 290 GLN A O 1
ATOM 1800 N N . VAL A 1 291 ? 93.526 133.521 163.383 1.00 137.81 291 VAL A N 1
ATOM 1801 C CA . VAL A 1 291 ? 92.156 133.091 163.649 1.00 142.16 291 VAL A CA 1
ATOM 1802 C C . VAL A 1 291 ? 92.107 131.609 164.007 1.00 145.34 291 VAL A C 1
ATOM 1803 O O . VAL A 1 291 ? 91.264 131.189 164.810 1.00 146.82 291 VAL A O 1
ATOM 1807 N N . LYS A 1 292 ? 92.996 130.791 163.434 1.00 143.79 292 LYS A N 1
ATOM 1808 C CA . LYS A 1 292 ? 92.991 129.369 163.757 1.00 142.37 292 LYS A CA 1
ATOM 1809 C C . LYS A 1 292 ? 93.623 129.093 165.117 1.00 144.59 292 LYS A C 1
ATOM 1810 O O . LYS A 1 292 ? 93.163 128.208 165.847 1.00 145.81 292 LYS A O 1
ATOM 1816 N N . THR A 1 293 ? 94.675 129.833 165.479 1.00 145.91 293 THR A N 1
ATOM 1817 C CA . THR A 1 293 ? 95.336 129.610 166.758 1.00 146.62 293 THR A CA 1
ATOM 1818 C C . THR A 1 293 ? 94.654 130.329 167.913 1.00 145.46 293 THR A C 1
ATOM 1819 O O . THR A 1 293 ? 94.942 130.015 169.073 1.00 144.95 293 THR A O 1
ATOM 1821 N N . GLY A 1 294 ? 93.766 131.280 167.632 1.00 144.36 294 GLY A N 1
ATOM 1822 C CA . GLY A 1 294 ? 93.105 132.028 168.678 1.00 144.45 294 GLY A CA 1
ATOM 1823 C C . GLY A 1 294 ? 93.904 133.181 169.243 1.00 144.97 294 GLY A C 1
ATOM 1824 O O . GLY A 1 294 ? 93.407 133.878 170.137 1.00 142.91 294 GLY A O 1
ATOM 1825 N N . GLN A 1 295 ? 95.123 133.405 168.757 1.00 144.05 295 GLN A N 1
ATOM 1826 C CA . GLN A 1 295 ? 95.966 134.491 169.234 1.00 141.71 295 GLN A CA 1
ATOM 1827 C C . GLN A 1 295 ? 96.837 134.987 168.089 1.00 141.45 295 GLN A C 1
ATOM 1828 O O . GLN A 1 295 ? 97.048 134.288 167.095 1.00 139.89 295 GLN A O 1
ATOM 1830 N N . ARG A 1 296 ? 97.339 136.210 168.239 1.00 139.47 296 ARG A N 1
ATOM 1831 C CA . ARG A 1 296 ? 98.190 136.811 167.224 1.00 136.71 296 ARG A CA 1
ATOM 1832 C C . ARG A 1 296 ? 99.620 136.291 167.355 1.00 135.70 296 ARG A C 1
ATOM 1833 O O . ARG A 1 296 ? 99.938 135.469 168.219 1.00 137.11 296 ARG A O 1
ATOM 1841 N N . THR A 1 297 ? 100.501 136.781 166.487 1.00 131.85 297 THR A N 1
ATOM 1842 C CA . THR A 1 297 ? 101.879 136.319 166.422 1.00 131.22 297 THR A CA 1
ATOM 1843 C C . THR A 1 297 ? 102.838 137.496 166.552 1.00 133.86 297 THR A C 1
ATOM 1844 O O . THR A 1 297 ? 102.639 138.544 165.931 1.00 132.08 297 THR A O 1
ATOM 1848 N N . LEU A 1 298 ? 103.875 137.314 167.367 1.00 138.45 298 LEU A N 1
ATOM 1849 C CA . LEU A 1 298 ? 104.923 138.311 167.533 1.00 139.41 298 LEU A CA 1
ATOM 1850 C C . LEU A 1 298 ? 105.988 138.126 166.462 1.00 136.45 298 LEU A C 1
ATOM 1851 O O . LEU A 1 298 ? 106.394 136.996 166.171 1.00 132.78 298 LEU A O 1
ATOM 1856 N N . ILE A 1 299 ? 106.440 139.236 165.879 1.00 137.93 299 ILE A N 1
ATOM 1857 C CA . ILE A 1 299 ? 107.521 139.228 164.904 1.00 137.59 299 ILE A CA 1
ATOM 1858 C C . ILE A 1 299 ? 108.499 140.343 165.250 1.00 139.93 299 ILE A C 1
ATOM 1859 O O . ILE A 1 299 ? 108.172 141.291 165.965 1.00 141.30 299 ILE A O 1
ATOM 1864 N N . ASN A 1 300 ? 109.716 140.216 164.728 1.00 140.76 300 ASN A N 1
ATOM 1865 C CA . ASN A 1 300 ? 110.779 141.194 164.955 1.00 143.98 300 ASN A CA 1
ATOM 1866 C C . ASN A 1 300 ? 111.286 141.701 163.612 1.00 144.10 300 ASN A C 1
ATOM 1867 O O . ASN A 1 300 ? 112.157 141.063 162.996 1.00 144.16 300 ASN A O 1
ATOM 1872 N N . PRO A 1 301 ? 110.775 142.835 163.124 1.00 143.68 301 PRO A N 1
ATOM 1873 C CA . PRO A 1 301 ? 111.258 143.353 161.837 1.00 143.96 301 PRO A CA 1
ATOM 1874 C C . PRO A 1 301 ? 112.639 143.978 161.947 1.00 147.79 301 PRO A C 1
ATOM 1875 O O . PRO A 1 301 ? 112.785 145.113 162.411 1.00 149.36 301 PRO A O 1
ATOM 1879 N N . LYS A 1 302 ? 113.648 143.245 161.478 1.00 148.00 302 LYS A N 1
ATOM 1880 C CA . LYS A 1 302 ? 115.060 143.613 161.476 1.00 146.25 302 LYS A CA 1
ATOM 1881 C C . LYS A 1 302 ? 115.817 142.552 160.688 1.00 147.10 302 LYS A C 1
ATOM 1882 O O . LYS A 1 302 ? 115.435 141.375 160.719 1.00 146.38 302 LYS A O 1
ATOM 1888 N N . PRO A 1 303 ? 116.876 142.914 159.967 1.00 148.83 303 PRO A N 1
ATOM 1889 C CA . PRO A 1 303 ? 117.682 141.887 159.296 1.00 148.00 303 PRO A CA 1
ATOM 1890 C C . PRO A 1 303 ? 118.281 140.928 160.314 1.00 150.93 303 PRO A C 1
ATOM 1891 O O . PRO A 1 303 ? 118.856 141.347 161.322 1.00 151.35 303 PRO A O 1
ATOM 1895 N N . CYS A 1 304 ? 118.135 139.629 160.042 1.00 148.67 304 CYS A N 1
ATOM 1896 C CA . CYS A 1 304 ? 118.574 138.573 160.958 1.00 151.33 304 CYS A CA 1
ATOM 1897 C C . CYS A 1 304 ? 117.952 138.756 162.341 1.00 150.41 304 CYS A C 1
ATOM 1898 O O . CYS A 1 304 ? 118.607 138.590 163.372 1.00 152.12 304 CYS A O 1
ATOM 1901 N N . GLY A 1 305 ? 116.667 139.101 162.359 1.00 145.79 305 GLY A N 1
ATOM 1902 C CA . GLY A 1 305 ? 115.983 139.399 163.600 1.00 143.98 305 GLY A CA 1
ATOM 1903 C C . GLY A 1 305 ? 115.193 138.245 164.180 1.00 148.06 305 GLY A C 1
ATOM 1904 O O . GLY A 1 305 ? 114.667 138.351 165.293 1.00 148.56 305 GLY A O 1
ATOM 1905 N N . GLN A 1 306 ? 115.087 137.140 163.435 1.00 149.29 306 GLN A N 1
ATOM 1906 C CA . GLN A 1 306 ? 114.419 135.955 163.965 1.00 147.47 306 GLN A CA 1
ATOM 1907 C C . GLN A 1 306 ? 115.159 135.410 165.178 1.00 153.76 306 GLN A C 1
ATOM 1908 O O . GLN A 1 306 ? 114.540 134.994 166.165 1.00 151.73 306 GLN A O 1
ATOM 1914 N N . PHE A 1 307 ? 116.489 135.403 165.119 1.00 155.43 307 PHE A N 1
ATOM 1915 C CA . PHE A 1 307 ? 117.326 134.849 166.173 1.00 157.02 307 PHE A CA 1
ATOM 1916 C C . PHE A 1 307 ? 117.483 135.845 167.314 1.00 163.94 307 PHE A C 1
ATOM 1917 O O . PHE A 1 307 ? 116.738 136.827 167.389 1.00 164.24 307 PHE A O 1
ATOM 1925 N N . CYS A 1 308 ? 118.431 135.575 168.213 1.00 170.16 308 CYS A N 1
ATOM 1926 C CA . CYS A 1 308 ? 118.726 136.405 169.384 1.00 172.61 308 CYS A CA 1
ATOM 1927 C C . CYS A 1 308 ? 117.450 136.742 170.157 1.00 175.31 308 CYS A C 1
ATOM 1928 O O . CYS A 1 308 ? 117.003 137.888 170.226 1.00 175.80 308 CYS A O 1
ATOM 1931 N N . CYS A 1 309 ? 116.862 135.694 170.741 1.00 175.97 309 CYS A N 1
ATOM 1932 C CA . CYS A 1 309 ? 115.638 135.847 171.519 1.00 178.16 309 CYS A CA 1
ATOM 1933 C C . CYS A 1 309 ? 115.826 136.741 172.737 1.00 180.85 309 CYS A C 1
ATOM 1934 O O . CYS A 1 309 ? 114.834 137.219 173.298 1.00 176.87 309 CYS A O 1
ATOM 1937 N N . CYS A 1 310 ? 117.066 136.968 173.169 1.00 182.62 310 CYS A N 1
ATOM 1938 C CA . CYS A 1 310 ? 117.311 137.889 174.269 1.00 179.09 310 CYS A CA 1
ATOM 1939 C C . CYS A 1 310 ? 116.853 139.293 173.893 1.00 178.35 310 CYS A C 1
ATOM 1940 O O . CYS A 1 310 ? 117.095 139.767 172.779 1.00 178.70 310 CYS A O 1
ATOM 1943 N N . GLU A 1 311 ? 116.184 139.959 174.831 1.00 177.90 311 GLU A N 1
ATOM 1944 C CA . GLU A 1 311 ? 115.599 141.272 174.576 1.00 175.99 311 GLU A CA 1
ATOM 1945 C C . GLU A 1 311 ? 116.702 142.324 174.581 1.00 175.29 311 GLU A C 1
ATOM 1946 O O . GLU A 1 311 ? 117.276 142.632 175.630 1.00 174.25 311 GLU A O 1
ATOM 1948 N N . VAL A 1 312 ? 116.999 142.876 173.405 1.00 175.97 312 VAL A N 1
ATOM 1949 C CA . VAL A 1 312 ? 118.018 143.904 173.241 1.00 173.76 312 VAL A CA 1
ATOM 1950 C C . VAL A 1 312 ? 117.403 145.067 172.475 1.00 172.46 312 VAL A C 1
ATOM 1951 O O . VAL A 1 312 ? 116.450 144.895 171.709 1.00 170.14 312 VAL A O 1
ATOM 1955 N N . LEU A 1 313 ? 117.949 146.261 172.693 1.00 172.23 313 LEU A N 1
ATOM 1956 C CA . LEU A 1 313 ? 117.507 147.429 171.945 1.00 172.14 313 LEU A CA 1
ATOM 1957 C C . LEU A 1 313 ? 117.904 147.303 170.476 1.00 170.85 313 LEU A C 1
ATOM 1958 O O . LEU A 1 313 ? 118.876 146.630 170.124 1.00 170.22 313 LEU A O 1
ATOM 1963 N N . GLY A 1 314 ? 117.136 147.969 169.617 1.00 168.98 314 GLY A N 1
ATOM 1964 C CA . GLY A 1 314 ? 117.309 147.849 168.183 1.00 165.05 314 GLY A CA 1
ATOM 1965 C C . GLY A 1 314 ? 116.387 146.807 167.585 1.00 163.99 314 GLY A C 1
ATOM 1966 O O . GLY A 1 314 ? 115.571 147.119 166.712 1.00 161.35 314 GLY A O 1
ATOM 1967 N N . CYS A 1 315 ? 116.494 145.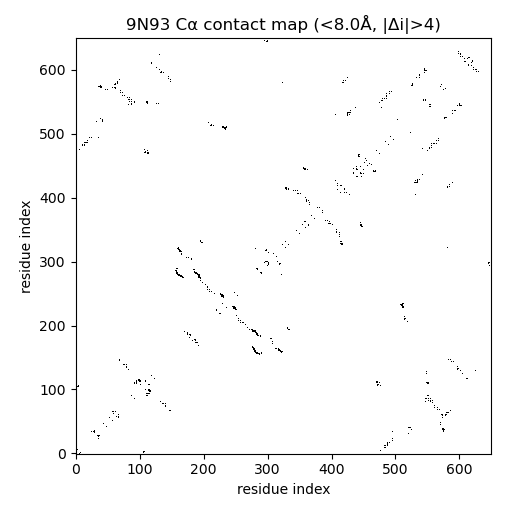568 168.056 1.00 164.42 315 CYS A N 1
ATOM 1968 C CA . CYS A 1 315 ? 115.618 144.484 167.619 1.00 161.20 315 CYS A CA 1
ATOM 1969 C C . CYS A 1 315 ? 114.492 144.348 168.640 1.00 160.77 315 CYS A C 1
ATOM 1970 O O . CYS A 1 315 ? 114.694 143.820 169.736 1.00 160.56 315 CYS A O 1
ATOM 1973 N N . GLU A 1 316 ? 113.304 144.830 168.282 1.00 160.61 316 GLU A N 1
ATOM 1974 C CA . GLU A 1 316 ? 112.130 144.749 169.139 1.00 157.84 316 GLU A CA 1
ATOM 1975 C C . GLU A 1 316 ? 111.061 143.875 168.495 1.00 156.34 316 GLU A C 1
ATOM 1976 O O . GLU A 1 316 ? 110.886 143.873 167.273 1.00 156.73 316 GLU A O 1
ATOM 1982 N N . TRP A 1 317 ? 110.335 143.145 169.336 1.00 153.52 317 TRP A N 1
ATOM 1983 C CA . TRP A 1 317 ? 109.262 142.257 168.895 1.00 149.69 317 TRP A CA 1
ATOM 1984 C C . TRP A 1 317 ? 107.969 143.066 168.850 1.00 146.05 317 TRP A C 1
ATOM 1985 O O . TRP A 1 317 ? 107.507 143.578 169.872 1.00 147.16 317 TRP A O 1
ATOM 1996 N N . GLU A 1 318 ? 107.388 143.177 167.659 1.00 142.46 318 GLU A N 1
ATOM 1997 C CA . GLU A 1 318 ? 106.234 144.022 167.396 1.00 139.61 318 GLU A CA 1
ATOM 1998 C C . GLU A 1 318 ? 105.143 143.224 166.686 1.00 136.40 318 GLU A C 1
ATOM 1999 O O . GLU A 1 318 ? 105.410 142.206 166.041 1.00 138.61 318 GLU A O 1
ATOM 2005 N N . ASP A 1 319 ? 103.902 143.691 166.832 1.00 132.90 319 ASP A N 1
ATOM 2006 C CA . ASP A 1 319 ? 102.749 142.985 166.283 1.00 130.65 319 ASP A CA 1
ATOM 2007 C C . ASP A 1 319 ? 102.874 142.810 164.773 1.00 131.44 319 ASP A C 1
ATOM 2008 O O . ASP A 1 319 ? 103.215 143.745 164.044 1.00 132.01 319 ASP A O 1
ATOM 2013 N N . ALA A 1 320 ? 102.582 141.592 164.306 1.00 130.12 320 ALA A N 1
ATOM 2014 C CA . ALA A 1 320 ? 102.705 141.282 162.885 1.00 123.06 320 ALA A CA 1
ATOM 2015 C C . ALA A 1 320 ? 101.565 141.881 162.072 1.00 119.83 320 ALA A C 1
ATOM 2016 O O . ALA A 1 320 ? 101.785 142.388 160.965 1.00 120.25 320 ALA A O 1
ATOM 2018 N N . ILE A 1 321 ? 100.339 141.817 162.596 1.00 122.88 321 ILE A N 1
ATOM 2019 C CA . ILE A 1 321 ? 99.181 142.299 161.847 1.00 122.23 321 ILE A CA 1
ATOM 2020 C C . ILE A 1 321 ? 99.297 143.797 161.595 1.00 122.72 321 ILE A C 1
ATOM 2021 O O . ILE A 1 321 ? 99.113 144.271 160.468 1.00 120.95 321 ILE A O 1
ATOM 2026 N N . SER A 1 322 ? 99.619 144.562 162.640 1.00 125.19 322 SER A N 1
ATOM 2027 C CA . SER A 1 322 ? 99.736 146.010 162.493 1.00 125.25 322 SER A CA 1
ATOM 2028 C C . SER A 1 322 ? 100.887 146.384 161.568 1.00 128.27 322 SER A C 1
ATOM 2029 O O . SER A 1 322 ? 100.751 147.287 160.735 1.00 128.93 322 SER A O 1
ATOM 2032 N N . TYR A 1 323 ? 102.027 145.704 161.702 1.00 126.73 323 TYR A N 1
ATOM 2033 C CA . TYR A 1 323 ? 103.180 146.003 160.858 1.00 125.38 323 TYR A CA 1
ATOM 2034 C C . TYR A 1 323 ? 102.877 145.728 159.391 1.00 125.20 323 TYR A C 1
ATOM 2035 O O . TYR A 1 323 ? 103.184 146.547 158.515 1.00 126.30 323 TYR A O 1
ATOM 2044 N N . TYR A 1 324 ? 102.269 144.576 159.101 1.00 121.78 324 TYR A N 1
ATOM 2045 C CA . TYR A 1 324 ? 101.948 144.262 157.716 1.00 118.35 324 TYR A CA 1
ATOM 2046 C C . TYR A 1 324 ? 100.850 145.167 157.175 1.00 121.89 324 TYR A C 1
ATOM 2047 O O . TYR A 1 324 ? 100.858 145.496 155.986 1.00 126.63 324 TYR A O 1
ATOM 2056 N N . THR A 1 325 ? 99.920 145.604 158.027 1.00 121.34 325 THR A N 1
ATOM 2057 C CA . THR A 1 325 ? 98.911 146.558 157.578 1.00 121.64 325 THR A CA 1
ATOM 2058 C C . THR A 1 325 ? 99.537 147.906 157.237 1.00 121.07 325 THR A C 1
ATOM 2059 O O . THR A 1 325 ? 99.171 148.527 156.233 1.00 125.11 325 THR A O 1
ATOM 2063 N N . ARG A 1 326 ? 100.484 148.373 158.055 1.00 119.77 326 ARG A N 1
ATOM 2064 C CA . ARG A 1 326 ? 101.183 149.616 157.737 1.00 122.60 326 ARG A CA 1
ATOM 2065 C C . ARG A 1 326 ? 101.982 149.484 156.448 1.00 123.36 326 ARG A C 1
ATOM 2066 O O . ARG A 1 326 ? 102.008 150.408 155.623 1.00 123.44 326 ARG A O 1
ATOM 2074 N N . MET A 1 327 ? 102.653 148.344 156.263 1.00 121.99 327 MET A N 1
ATOM 2075 C CA . MET A 1 327 ? 103.401 148.126 155.030 1.00 119.75 327 MET A CA 1
ATOM 2076 C C . MET A 1 327 ? 102.475 148.113 153.822 1.00 120.35 327 MET A C 1
ATOM 2077 O O . MET A 1 327 ? 102.798 148.690 152.778 1.00 122.50 327 MET A O 1
ATOM 2082 N N . LYS A 1 328 ? 101.311 147.470 153.947 1.00 118.35 328 LYS A N 1
ATOM 2083 C CA . LYS A 1 328 ? 100.358 147.451 152.844 1.00 115.28 328 LYS A CA 1
ATOM 2084 C C . LYS A 1 328 ? 99.817 148.846 152.557 1.00 118.29 328 LYS A C 1
ATOM 2085 O O . LYS A 1 328 ? 99.607 149.204 151.395 1.00 121.64 328 LYS A O 1
ATOM 2091 N N . ASP A 1 329 ? 99.578 149.645 153.599 1.00 116.71 329 ASP A N 1
ATOM 2092 C CA . ASP A 1 329 ? 99.098 151.008 153.388 1.00 115.12 329 ASP A CA 1
ATOM 2093 C C . ASP A 1 329 ? 100.141 151.864 152.678 1.00 117.49 329 ASP A C 1
ATOM 2094 O O . ASP A 1 329 ? 99.805 152.642 151.775 1.00 120.06 329 ASP A O 1
ATOM 2099 N N . ARG A 1 330 ? 101.409 151.744 153.076 1.00 116.77 330 ARG A N 1
ATOM 2100 C CA . ARG A 1 330 ? 102.463 152.478 152.383 1.00 117.27 330 ARG A CA 1
ATOM 2101 C C . ARG A 1 330 ? 102.601 152.005 150.940 1.00 119.66 330 ARG A C 1
ATOM 2102 O O . ARG A 1 330 ? 102.814 152.815 150.027 1.00 118.63 330 ARG A O 1
ATOM 2110 N N . LEU A 1 331 ? 102.480 150.696 150.714 1.00 119.13 331 LEU A N 1
ATOM 2111 C CA . LEU A 1 331 ? 102.514 150.182 149.352 1.00 111.86 331 LEU A CA 1
ATOM 2112 C C . LEU A 1 331 ? 101.357 150.732 148.532 1.00 114.79 331 LEU A C 1
ATOM 2113 O O . LEU A 1 331 ? 101.529 151.063 147.359 1.00 118.66 331 LEU A O 1
ATOM 2118 N N . LEU A 1 332 ? 100.173 150.845 149.135 1.00 114.30 332 LEU A N 1
ATOM 2119 C CA . LEU A 1 332 ? 99.018 151.383 148.423 1.00 114.23 332 LEU A CA 1
ATOM 2120 C C . LEU A 1 332 ? 99.206 152.860 148.088 1.00 117.16 332 LEU A C 1
ATOM 2121 O O . LEU A 1 332 ? 98.840 153.306 146.992 1.00 120.70 332 LEU A O 1
ATOM 2126 N N . GLU A 1 333 ? 99.761 153.639 149.021 1.00 115.89 333 GLU A N 1
ATOM 2127 C CA . GLU A 1 333 ? 99.993 155.053 148.733 1.00 117.98 333 GLU A CA 1
ATOM 2128 C C . GLU A 1 333 ? 101.031 155.224 147.627 1.00 119.03 333 GLU A C 1
ATOM 2129 O O . GLU A 1 333 ? 100.853 156.051 146.721 1.00 119.00 333 GLU A O 1
ATOM 2135 N N . ARG A 1 334 ? 102.103 154.424 147.653 1.00 116.33 334 ARG A N 1
ATOM 2136 C CA . ARG A 1 334 ? 103.071 154.479 146.561 1.00 113.11 334 ARG A CA 1
ATOM 2137 C C . ARG A 1 334 ? 102.449 154.001 145.254 1.00 112.91 334 ARG A C 1
ATOM 2138 O O . ARG A 1 334 ? 102.759 154.531 144.181 1.00 116.23 334 ARG A O 1
ATOM 2146 N N . ILE A 1 335 ? 101.558 153.011 145.329 1.00 111.14 335 ILE A N 1
ATOM 2147 C CA . ILE A 1 335 ? 100.892 152.500 144.137 1.00 108.48 335 ILE A CA 1
ATOM 2148 C C . ILE A 1 335 ? 100.078 153.600 143.477 1.00 113.64 335 ILE A C 1
ATOM 2149 O O . ILE A 1 335 ? 100.198 153.840 142.273 1.00 117.62 335 ILE A O 1
ATOM 2154 N N . THR A 1 336 ? 99.247 154.296 144.256 1.00 114.36 336 THR A N 1
ATOM 2155 C CA . THR A 1 336 ? 98.411 155.336 143.662 1.00 114.67 336 THR A CA 1
ATOM 2156 C C . THR A 1 336 ? 99.243 156.528 143.196 1.00 115.73 336 THR A C 1
ATOM 2157 O O . THR A 1 336 ? 98.927 157.136 142.163 1.00 115.63 336 THR A O 1
ATOM 2161 N N . GLU A 1 337 ? 100.321 156.862 143.914 1.00 113.66 337 GLU A N 1
ATOM 2162 C CA . GLU A 1 337 ? 101.189 157.941 143.453 1.00 116.79 337 GLU A CA 1
ATOM 2163 C C . GLU A 1 337 ? 101.839 157.591 142.118 1.00 119.08 337 GLU A C 1
ATOM 2164 O O . GLU A 1 337 ? 101.909 158.431 141.212 1.00 122.57 337 GLU A O 1
ATOM 2170 N N . GLU A 1 338 ? 102.303 156.349 141.967 1.00 116.79 338 GLU A N 1
ATOM 2171 C CA . GLU A 1 338 ? 102.895 155.944 140.697 1.00 111.08 338 GLU A CA 1
ATOM 2172 C C . GLU A 1 338 ? 101.842 155.806 139.604 1.00 112.46 338 GLU A C 1
ATOM 2173 O O . GLU A 1 338 ? 102.152 156.003 138.427 1.00 116.37 338 GLU A O 1
ATOM 2179 N N . GLU A 1 339 ? 100.603 155.463 139.962 1.00 113.03 339 GLU A N 1
ATOM 2180 C CA . GLU A 1 339 ? 99.528 155.486 138.975 1.00 116.09 339 GLU A CA 1
ATOM 2181 C C . GLU A 1 339 ? 99.318 156.897 138.447 1.00 119.56 339 GLU A C 1
ATOM 2182 O O . GLU A 1 339 ? 99.103 157.098 137.246 1.00 120.50 339 GLU A O 1
ATOM 2188 N N . ARG A 1 340 ? 99.363 157.886 139.340 1.00 120.56 340 ARG A N 1
ATOM 2189 C CA . ARG A 1 340 ? 99.254 159.276 138.907 1.00 124.58 340 ARG A CA 1
ATOM 2190 C C . ARG A 1 340 ? 100.446 159.689 138.049 1.00 121.99 340 ARG A C 1
ATOM 2191 O O . ARG A 1 340 ? 100.281 160.392 137.045 1.00 120.17 340 ARG A O 1
ATOM 2199 N N . HIS A 1 341 ? 101.651 159.262 138.425 1.00 119.72 341 HIS A N 1
ATOM 2200 C CA . HIS A 1 341 ? 102.874 159.755 137.801 1.00 118.90 341 HIS A CA 1
ATOM 2201 C C . HIS A 1 341 ? 103.315 158.957 136.576 1.00 115.86 341 HIS A C 1
ATOM 2202 O O . HIS A 1 341 ? 104.227 159.397 135.869 1.00 116.75 341 HIS A O 1
ATOM 2209 N N . VAL A 1 342 ? 102.693 157.813 136.288 1.00 114.98 342 VAL A N 1
ATOM 2210 C CA . VAL A 1 342 ? 103.146 156.987 135.172 1.00 114.86 342 VAL A CA 1
ATOM 2211 C C . VAL A 1 342 ? 102.560 157.434 133.838 1.00 110.46 342 VAL A C 1
ATOM 2212 O O . VAL A 1 342 ? 103.124 157.110 132.783 1.00 104.63 342 VAL A O 1
ATOM 2216 N N . GLN A 1 343 ? 101.453 158.173 133.852 1.00 112.85 343 GLN A N 1
ATOM 2217 C CA . GLN A 1 343 ? 100.859 158.687 132.627 1.00 114.22 343 GLN A CA 1
ATOM 2218 C C . GLN A 1 343 ? 101.621 159.873 132.056 1.00 112.02 343 GLN A C 1
ATOM 2219 O O . GLN A 1 343 ? 101.366 160.258 130.909 1.00 110.70 343 GLN A O 1
ATOM 2225 N N . ASP A 1 344 ? 102.544 160.456 132.819 1.00 110.43 344 ASP A N 1
ATOM 2226 C CA . ASP A 1 344 ? 103.319 161.605 132.377 1.00 110.09 344 ASP A CA 1
ATOM 2227 C C . ASP A 1 344 ? 104.676 161.215 131.807 1.00 109.24 344 ASP A C 1
ATOM 2228 O O . ASP A 1 344 ? 105.479 162.097 131.489 1.00 111.98 344 ASP A O 1
ATOM 2233 N N . GLN A 1 345 ? 104.953 159.919 131.673 1.00 106.86 345 GLN A N 1
ATOM 2234 C CA . GLN A 1 345 ? 106.220 159.426 131.135 1.00 99.78 345 GLN A CA 1
ATOM 2235 C C . GLN A 1 345 ? 105.943 158.439 130.009 1.00 92.45 345 GLN A C 1
ATOM 2236 O O . GLN A 1 345 ? 106.070 157.221 130.192 1.00 89.33 345 GLN A O 1
ATOM 2242 N N . PRO A 1 346 ? 105.549 158.928 128.833 1.00 89.79 346 PRO A N 1
ATOM 2243 C CA . PRO A 1 346 ? 105.406 158.031 127.681 1.00 82.62 346 PRO A CA 1
ATOM 2244 C C . PRO A 1 346 ? 106.746 157.422 127.300 1.00 80.49 346 PRO A C 1
ATOM 2245 O O . PRO A 1 346 ? 107.794 158.060 127.411 1.00 83.46 346 PRO A O 1
ATOM 2249 N N . LEU A 1 347 ? 106.704 156.173 126.849 1.00 71.76 347 LEU A N 1
ATOM 2250 C CA . LEU A 1 347 ? 107.912 155.451 126.479 1.00 65.58 347 LEU A CA 1
ATOM 2251 C C . LEU A 1 347 ? 108.221 155.536 124.992 1.00 75.83 347 LEU A C 1
ATOM 2252 O O . LEU A 1 347 ? 109.245 155.001 124.556 1.00 79.00 347 LEU A O 1
ATOM 2257 N N . GLY A 1 348 ? 107.375 156.196 124.208 1.00 75.86 348 GLY A N 1
ATOM 2258 C CA . GLY A 1 348 ? 107.609 156.292 122.776 1.00 69.92 348 GLY A CA 1
ATOM 2259 C C . GLY A 1 348 ? 107.581 154.956 122.068 1.00 65.81 348 GLY A C 1
ATOM 2260 O O . GLY A 1 348 ? 108.382 154.721 121.156 1.00 69.71 348 GLY A O 1
ATOM 2261 N N . MET A 1 349 ? 106.676 154.069 122.473 1.00 62.07 349 MET A N 1
ATOM 2262 C CA . MET A 1 349 ? 106.544 152.750 121.876 1.00 59.37 349 MET A CA 1
ATOM 2263 C C . MET A 1 349 ? 105.064 152.432 121.730 1.00 65.48 349 MET A C 1
ATOM 2264 O O . MET A 1 349 ? 104.200 153.192 122.172 1.00 73.32 349 MET A O 1
ATOM 2269 N N . ALA A 1 350 ? 104.773 151.297 121.100 1.00 64.45 350 ALA A N 1
ATOM 2270 C CA . ALA A 1 350 ? 103.393 150.881 120.898 1.00 62.46 350 ALA A CA 1
ATOM 2271 C C . ALA A 1 350 ? 103.356 149.401 120.560 1.00 65.12 350 ALA A C 1
ATOM 2272 O O . ALA A 1 350 ? 104.267 148.875 119.917 1.00 65.89 350 ALA A O 1
ATOM 2274 N N . PHE A 1 351 ? 102.291 148.740 120.997 1.00 66.64 351 PHE A N 1
ATOM 2275 C CA . PHE A 1 351 ? 102.024 147.342 120.673 1.00 65.51 351 PHE A CA 1
ATOM 2276 C C . PHE A 1 351 ? 100.780 147.306 119.791 1.00 69.78 351 PHE A C 1
ATOM 2277 O O . PHE A 1 351 ? 99.658 147.169 120.281 1.00 79.49 351 PHE A O 1
ATOM 2285 N N . VAL A 1 352 ? 100.983 147.424 118.485 1.00 64.40 352 VAL A N 1
ATOM 2286 C CA . VAL A 1 352 ? 99.886 147.393 117.525 1.00 67.63 352 VAL A CA 1
ATOM 2287 C C . VAL A 1 352 ? 99.674 145.952 117.085 1.00 73.85 352 VAL A C 1
ATOM 2288 O O . VAL A 1 352 ? 100.557 145.348 116.468 1.00 76.68 352 VAL A O 1
ATOM 2292 N N . THR A 1 353 ? 98.504 145.403 117.399 1.00 80.40 353 THR A N 1
ATOM 2293 C CA . THR A 1 353 ? 98.152 144.034 117.047 1.00 81.00 353 THR A CA 1
ATOM 2294 C C . THR A 1 353 ? 97.118 144.057 115.933 1.00 85.68 353 THR A C 1
ATOM 2295 O O . THR A 1 353 ? 96.115 144.772 116.026 1.00 91.70 353 THR A O 1
ATOM 2299 N N . PHE A 1 354 ? 97.362 143.277 114.889 1.00 86.97 354 PHE A N 1
ATOM 2300 C CA . PHE A 1 354 ? 96.476 143.208 113.739 1.00 94.00 354 PHE A CA 1
ATOM 2301 C C . PHE A 1 354 ? 95.558 141.997 113.847 1.00 99.09 354 PHE A C 1
ATOM 2302 O O . PHE A 1 354 ? 95.755 141.104 114.671 1.00 100.02 354 PHE A O 1
ATOM 2310 N N . GLN A 1 355 ? 94.536 141.981 112.993 1.00 100.96 355 GLN A N 1
ATOM 2311 C CA . GLN A 1 355 ? 93.588 140.878 112.971 1.00 104.07 355 GLN A CA 1
ATOM 2312 C C . GLN A 1 355 ? 94.140 139.639 112.280 1.00 105.76 355 GLN A C 1
ATOM 2313 O O . GLN A 1 355 ? 93.569 138.555 112.443 1.00 106.43 355 GLN A O 1
ATOM 2319 N N . GLU A 1 356 ? 95.228 139.764 111.524 1.00 102.76 356 GLU A N 1
ATOM 2320 C CA . GLU A 1 356 ? 95.774 138.629 110.796 1.00 99.38 356 GLU A CA 1
ATOM 2321 C C . GLU A 1 356 ? 97.292 138.715 110.738 1.00 96.52 356 GLU A C 1
ATOM 2322 O O . GLU A 1 356 ? 97.866 139.795 110.547 1.00 96.20 356 GLU A O 1
ATOM 2328 N N . LYS A 1 357 ? 97.938 137.558 110.899 1.00 93.75 357 LYS A N 1
ATOM 2329 C CA . LYS A 1 357 ? 99.379 137.495 110.704 1.00 89.66 357 LYS A CA 1
ATOM 2330 C C . LYS A 1 357 ? 99.757 137.914 109.292 1.00 89.47 357 LYS A C 1
ATOM 2331 O O . LYS A 1 357 ? 100.853 138.436 109.074 1.00 92.45 357 LYS A O 1
ATOM 2337 N N . SER A 1 358 ? 98.857 137.711 108.327 1.00 93.58 358 SER A N 1
ATOM 2338 C CA . SER A 1 358 ? 99.125 138.134 106.956 1.00 95.99 358 SER A CA 1
ATOM 2339 C C . SER A 1 358 ? 99.370 139.636 106.881 1.00 94.12 358 SER A C 1
ATOM 2340 O O . SER A 1 358 ? 100.381 140.087 106.330 1.00 94.24 358 SER A O 1
ATOM 2343 N N . MET A 1 359 ? 98.463 140.431 107.456 1.00 94.17 359 MET A N 1
ATOM 2344 C CA . MET A 1 359 ? 98.626 141.881 107.403 1.00 93.56 359 MET A CA 1
ATOM 2345 C C . MET A 1 359 ? 99.723 142.360 108.347 1.00 91.06 359 MET A C 1
ATOM 2346 O O . MET A 1 359 ? 100.384 143.370 108.065 1.00 88.47 359 MET A O 1
ATOM 2351 N N . ALA A 1 360 ? 99.953 141.642 109.451 1.00 86.89 360 ALA A N 1
ATOM 2352 C CA . ALA A 1 360 ? 101.088 141.969 110.310 1.00 79.69 360 ALA A CA 1
ATOM 2353 C C . ALA A 1 360 ? 102.405 141.829 109.554 1.00 80.96 360 ALA A C 1
ATOM 2354 O O . ALA A 1 360 ? 103.260 142.724 109.588 1.00 87.78 360 ALA A O 1
ATOM 2356 N N . THR A 1 361 ? 102.576 140.716 108.841 1.00 84.36 361 THR A N 1
ATOM 2357 C CA . THR A 1 361 ? 103.784 140.520 108.050 1.00 85.85 361 THR A CA 1
ATOM 2358 C C . THR A 1 361 ? 103.840 141.484 106.872 1.00 90.38 361 THR A C 1
ATOM 2359 O O . THR A 1 361 ? 104.930 141.890 106.457 1.00 95.20 361 THR A O 1
ATOM 2363 N N . TYR A 1 362 ? 102.682 141.867 106.328 1.00 91.83 362 TYR A N 1
ATOM 2364 C CA . TYR A 1 362 ? 102.655 142.872 105.270 1.00 89.92 362 TYR A CA 1
ATOM 2365 C C . TYR A 1 362 ? 103.236 144.192 105.763 1.00 89.73 362 TYR A C 1
ATOM 2366 O O . TYR A 1 362 ? 104.088 144.797 105.101 1.00 91.78 362 TYR A O 1
ATOM 2375 N N . ILE A 1 363 ? 102.817 144.632 106.951 1.00 87.76 363 ILE A N 1
ATOM 2376 C CA . ILE A 1 363 ? 103.348 145.872 107.515 1.00 86.85 363 ILE A CA 1
ATOM 2377 C C . ILE A 1 363 ? 104.825 145.725 107.865 1.00 83.91 363 ILE A C 1
ATOM 2378 O O . ILE A 1 363 ? 105.615 146.667 107.704 1.00 85.41 363 ILE A O 1
ATOM 2383 N N . LEU A 1 364 ? 105.221 144.551 108.362 1.00 82.11 364 LEU A N 1
ATOM 2384 C CA . LEU A 1 364 ? 106.631 144.327 108.667 1.00 81.21 364 LEU A CA 1
ATOM 2385 C C . LEU A 1 364 ? 107.493 144.435 107.413 1.00 88.20 364 LEU A C 1
ATOM 2386 O O . LEU A 1 364 ? 108.579 145.025 107.447 1.00 91.74 364 LEU A O 1
ATOM 2391 N N . LYS A 1 365 ? 107.035 143.856 106.300 1.00 91.95 365 LYS A N 1
ATOM 2392 C CA . LYS A 1 365 ? 107.756 144.003 105.039 1.00 96.07 365 LYS A CA 1
ATOM 2393 C C . LYS A 1 365 ? 107.751 145.452 104.577 1.00 96.83 365 LYS A C 1
ATOM 2394 O O . LYS A 1 365 ? 108.746 145.943 104.031 1.00 101.64 365 LYS A O 1
ATOM 2400 N N . ASP A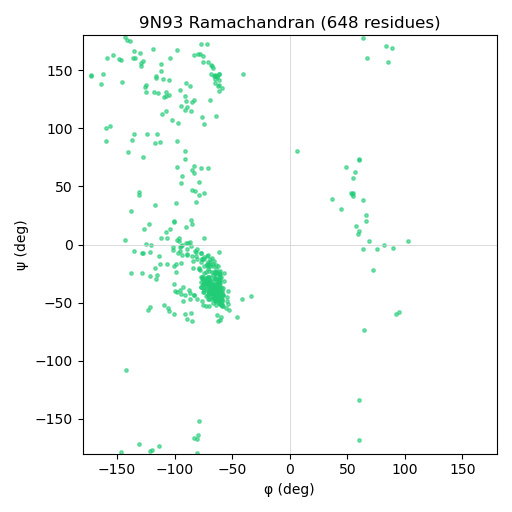 1 366 ? 106.638 146.154 104.790 1.00 93.16 366 ASP A N 1
ATOM 2401 C CA . ASP A 1 366 ? 106.571 147.555 104.394 1.00 93.72 366 ASP A CA 1
ATOM 2402 C C . ASP A 1 366 ? 107.627 148.378 105.120 1.00 96.10 366 ASP A C 1
ATOM 2403 O O . ASP A 1 366 ? 108.278 149.238 104.516 1.00 106.94 366 ASP A O 1
ATOM 2408 N N . PHE A 1 367 ? 107.828 148.118 106.412 1.00 92.33 367 PHE A N 1
ATOM 2409 C CA . PHE A 1 367 ? 108.755 148.936 107.194 1.00 89.71 367 PHE A CA 1
ATOM 2410 C C . PHE A 1 367 ? 110.202 148.456 107.082 1.00 92.39 367 PHE A C 1
ATOM 2411 O O . PHE A 1 367 ? 111.080 149.215 106.660 1.00 100.49 367 PHE A O 1
ATOM 2419 N N . ASN A 1 368 ? 110.465 147.204 107.458 1.00 93.21 368 ASN A N 1
ATOM 2420 C CA . ASN A 1 368 ? 111.834 146.719 107.597 1.00 97.36 368 ASN A CA 1
ATOM 2421 C C . ASN A 1 368 ? 112.417 146.127 106.320 1.00 106.01 368 ASN A C 1
ATOM 2422 O O . ASN A 1 368 ? 113.640 145.981 106.232 1.00 113.18 368 ASN A O 1
ATOM 2427 N N . ALA A 1 369 ? 111.609 145.948 105.278 1.00 104.11 369 ALA A N 1
ATOM 2428 C CA . ALA A 1 369 ? 112.137 145.298 104.057 1.00 110.16 369 ALA A CA 1
ATOM 2429 C C . ALA A 1 369 ? 112.236 146.298 102.905 1.00 117.06 369 ALA A C 1
ATOM 2430 O O . ALA A 1 369 ? 111.190 146.750 102.409 1.00 121.76 369 ALA A O 1
ATOM 2432 N N . CYS A 1 370 ? 113.456 146.620 102.480 1.00 124.61 370 CYS A N 1
ATOM 2433 C CA . CYS A 1 370 ? 113.657 147.542 101.331 1.00 139.39 370 CYS A CA 1
ATOM 2434 C C . CYS A 1 370 ? 114.853 147.058 100.500 1.00 139.92 370 CYS A C 1
ATOM 2435 O O . CYS A 1 370 ? 115.991 147.266 100.972 1.00 131.80 370 CYS A O 1
ATOM 2438 N N . GLY A 1 379 ? 113.403 153.603 105.804 1.00 150.42 379 GLY A N 1
ATOM 2439 C CA . GLY A 1 379 ? 112.505 154.058 104.760 1.00 152.28 379 GLY A CA 1
ATOM 2440 C C . GLY A 1 379 ? 111.134 153.430 104.893 1.00 149.08 379 GLY A C 1
ATOM 2441 O O . GLY A 1 379 ? 110.968 152.366 105.499 1.00 146.42 379 GLY A O 1
ATOM 2442 N N . GLU A 1 380 ? 110.145 154.108 104.310 1.00 141.80 380 GLU A N 1
ATOM 2443 C CA . GLU A 1 380 ? 108.761 153.652 104.350 1.00 130.38 380 GLU A CA 1
ATOM 2444 C C . GLU A 1 380 ? 107.993 154.241 103.171 1.00 133.37 380 GLU A C 1
ATOM 2445 O O . GLU A 1 380 ? 107.614 155.419 103.205 1.00 132.22 380 GLU A O 1
ATOM 2451 N N . PRO A 1 381 ? 107.752 153.460 102.101 1.00 138.38 381 PRO A N 1
ATOM 2452 C CA . PRO A 1 381 ? 107.151 153.988 100.870 1.00 138.91 381 PRO A CA 1
ATOM 2453 C C . PRO A 1 381 ? 105.622 154.051 100.871 1.00 137.11 381 PRO A C 1
ATOM 2454 O O . PRO A 1 381 ? 104.964 153.635 99.917 1.00 135.21 381 PRO A O 1
ATOM 2458 N N . GLN A 1 382 ? 105.053 154.574 101.958 1.00 134.98 382 GLN A N 1
ATOM 2459 C CA . GLN A 1 382 ? 103.618 154.842 102.006 1.00 131.18 382 GLN A CA 1
ATOM 2460 C C . GLN A 1 382 ? 103.303 155.858 103.098 1.00 126.75 382 GLN A C 1
ATOM 2461 O O . GLN A 1 382 ? 103.032 155.477 104.245 1.00 121.20 382 GLN A O 1
ATOM 2467 N N . PRO A 1 383 ? 103.330 157.153 102.787 1.00 127.97 383 PRO A N 1
ATOM 2468 C CA . PRO A 1 383 ? 102.978 158.159 103.798 1.00 126.20 383 PRO A CA 1
ATOM 2469 C C . PRO A 1 383 ? 101.488 158.172 104.097 1.00 125.54 383 PRO A C 1
ATOM 2470 O O . PRO A 1 383 ? 100.709 157.488 103.426 1.00 126.41 383 PRO A O 1
ATOM 2474 N N . SER A 1 384 ? 101.077 158.942 105.100 1.00 123.78 384 SER A N 1
ATOM 2475 C CA . SER A 1 384 ? 99.671 159.034 105.461 1.00 120.74 384 SER A CA 1
ATOM 2476 C C . SER A 1 384 ? 99.383 160.444 105.955 1.00 119.91 384 SER A C 1
ATOM 2477 O O . SER A 1 384 ? 100.263 161.309 105.978 1.00 120.53 384 SER A O 1
ATOM 2480 N N . SER A 1 385 ? 98.127 160.673 106.346 1.00 118.42 385 SER A N 1
ATOM 2481 C CA . SER A 1 385 ? 97.756 161.967 106.908 1.00 116.82 385 SER A CA 1
ATOM 2482 C C . SER A 1 385 ? 98.467 162.215 108.231 1.00 115.55 385 SER A C 1
ATOM 2483 O O . SER A 1 385 ? 98.975 163.315 108.476 1.00 114.36 385 SER A O 1
ATOM 2486 N N . HIS A 1 386 ? 98.514 161.205 109.097 1.00 114.90 386 HIS A N 1
ATOM 2487 C CA . HIS A 1 386 ? 99.196 161.318 110.385 1.00 111.20 386 HIS A CA 1
ATOM 2488 C C . HIS A 1 386 ? 100.595 160.713 110.279 1.00 110.02 386 HIS A C 1
ATOM 2489 O O . HIS A 1 386 ? 100.919 159.693 110.885 1.00 107.12 386 HIS A O 1
ATOM 2496 N N . SER A 1 387 ? 101.432 161.369 109.479 1.00 109.39 387 SER A N 1
ATOM 2497 C CA . SER A 1 387 ? 102.800 160.919 109.257 1.00 105.12 387 SER A CA 1
ATOM 2498 C C . SER A 1 387 ? 103.833 161.822 109.911 1.00 105.52 387 SER A C 1
ATOM 2499 O O . SER A 1 387 ? 104.705 161.337 110.638 1.00 105.66 387 SER A O 1
ATOM 2502 N N . ARG A 1 388 ? 103.768 163.133 109.662 1.00 110.55 388 ARG A N 1
ATOM 2503 C CA . ARG A 1 388 ? 104.711 164.048 110.297 1.00 110.06 388 ARG A CA 1
ATOM 2504 C C . ARG A 1 388 ? 104.494 164.111 111.802 1.00 105.44 388 ARG A C 1
ATOM 2505 O O . ARG A 1 388 ? 105.460 164.182 112.570 1.00 106.00 388 ARG A O 1
ATOM 2513 N N . GLU A 1 389 ? 103.238 164.085 112.244 1.00 104.60 389 GLU A N 1
ATOM 2514 C CA . GLU A 1 389 ? 102.951 164.108 113.673 1.00 105.19 389 GLU A CA 1
ATOM 2515 C C . GLU A 1 389 ? 103.400 162.839 114.385 1.00 100.50 389 GLU A C 1
ATOM 2516 O O . GLU A 1 389 ? 103.420 162.819 115.620 1.00 101.11 389 GLU A O 1
ATOM 2522 N N . LEU A 1 390 ? 103.757 161.789 113.646 1.00 94.53 390 LEU A N 1
ATOM 2523 C CA . LEU A 1 390 ? 104.233 160.549 114.238 1.00 89.61 390 LEU A CA 1
ATOM 2524 C C . LEU A 1 390 ? 105.692 160.242 113.932 1.00 88.08 390 LEU A C 1
ATOM 2525 O O . LEU A 1 390 ? 106.245 159.316 114.534 1.00 86.78 390 LEU A O 1
ATOM 2530 N N . TYR A 1 391 ? 106.322 160.979 113.019 1.00 91.46 391 TYR A N 1
ATOM 2531 C CA . TYR A 1 391 ? 107.688 160.698 112.577 1.00 93.10 391 TYR A CA 1
ATOM 2532 C C . TYR A 1 391 ? 107.799 159.260 112.073 1.00 88.46 391 TYR A C 1
ATOM 2533 O O . TYR A 1 391 ? 108.601 158.460 112.556 1.00 88.71 391 TYR A O 1
ATOM 2542 N N . THR A 1 392 ? 106.961 158.944 111.082 1.00 87.90 392 THR A N 1
ATOM 2543 C CA . THR A 1 392 ? 106.875 157.573 110.586 1.00 83.57 392 THR A CA 1
ATOM 2544 C C . THR A 1 392 ? 108.205 157.089 110.025 1.00 87.85 392 THR A C 1
ATOM 2545 O O . THR A 1 392 ? 108.497 155.889 110.068 1.00 89.08 392 THR A O 1
ATOM 2549 N N . SER A 1 393 ? 109.025 158.001 109.501 1.00 88.95 393 SER A N 1
ATOM 2550 C CA . SER A 1 393 ? 110.330 157.616 108.980 1.00 89.29 393 SER A CA 1
ATOM 2551 C C . SER A 1 393 ? 111.294 157.194 110.081 1.00 89.10 393 SER A C 1
ATOM 2552 O O . SER A 1 393 ? 112.293 156.529 109.789 1.00 95.93 393 SER A O 1
ATOM 2555 N N . LYS A 1 394 ? 111.024 157.564 111.331 1.00 88.64 394 LYS A N 1
ATOM 2556 C CA . LYS A 1 394 ? 111.896 157.236 112.450 1.00 88.92 394 LYS A CA 1
ATOM 2557 C C . LYS A 1 394 ? 111.459 155.990 113.208 1.00 85.27 394 LYS A C 1
ATOM 2558 O O . LYS A 1 394 ? 112.089 155.642 114.210 1.00 84.29 394 LYS A O 1
ATOM 2564 N N . TRP A 1 395 ? 110.405 155.313 112.763 1.00 80.60 395 TRP A N 1
ATOM 2565 C CA . TRP A 1 395 ? 109.911 154.149 113.481 1.00 71.98 395 TRP A CA 1
ATOM 2566 C C . TRP A 1 395 ? 110.819 152.945 113.261 1.00 70.38 395 TRP A C 1
AT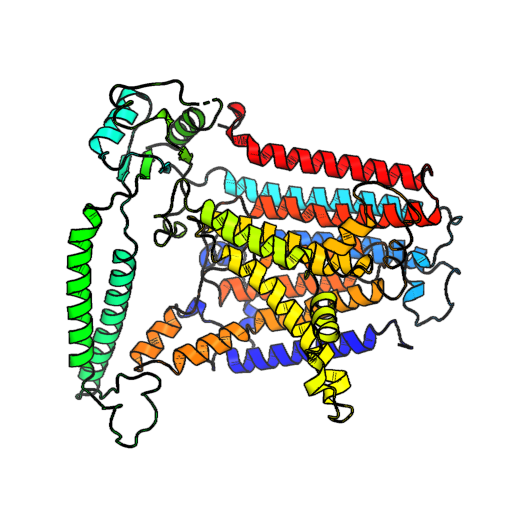OM 2567 O O . TRP A 1 395 ? 111.618 152.894 112.324 1.00 86.53 395 TRP A O 1
ATOM 2578 N N . THR A 1 396 ? 110.679 151.960 114.147 1.00 64.21 396 THR A N 1
ATOM 2579 C CA . THR A 1 396 ? 111.388 150.684 114.037 1.00 71.54 396 THR A CA 1
ATOM 2580 C C . THR A 1 396 ? 110.375 149.592 114.379 1.00 71.92 396 THR A C 1
ATOM 2581 O O . THR A 1 396 ? 110.235 149.202 115.540 1.00 71.58 396 THR A O 1
ATOM 2585 N N . VAL A 1 397 ? 109.678 149.103 113.360 1.00 72.84 397 VAL A N 1
ATOM 2586 C CA . VAL A 1 397 ? 108.627 148.111 113.558 1.00 66.85 397 VAL A CA 1
ATOM 2587 C C . VAL A 1 397 ? 109.252 146.727 113.640 1.00 68.38 397 VAL A C 1
ATOM 2588 O O . VAL A 1 397 ? 109.979 146.304 112.735 1.00 73.13 397 VAL A O 1
ATOM 2592 N N . THR A 1 398 ? 108.969 146.019 114.725 1.00 69.33 398 THR A N 1
ATOM 2593 C CA . THR A 1 398 ? 109.431 144.656 114.931 1.00 66.94 398 THR A CA 1
ATOM 2594 C C . THR A 1 398 ? 108.231 143.715 114.930 1.00 69.84 398 THR A C 1
ATOM 2595 O O . THR A 1 398 ? 107.089 144.124 114.712 1.00 75.11 398 THR A O 1
ATOM 2599 N N . PHE A 1 399 ? 108.444 142.440 115.248 1.00 71.24 399 PHE A N 1
ATOM 2600 C CA . PHE A 1 399 ? 107.322 141.457 115.246 1.00 75.67 399 PHE A CA 1
ATOM 2601 C C . PHE A 1 399 ? 106.919 141.176 116.680 1.00 73.68 399 PHE A C 1
ATOM 2602 O O . PHE A 1 399 ? 106.194 140.198 116.916 1.00 80.80 399 PHE A O 1
ATOM 2610 N N . ALA A 1 400 ? 107.392 141.989 117.613 1.00 70.04 400 ALA A N 1
ATOM 2611 C CA . ALA A 1 400 ? 107.004 141.878 119.016 1.00 67.60 400 ALA A CA 1
ATOM 2612 C C . ALA A 1 400 ? 107.445 140.553 119.621 1.00 68.71 400 ALA A C 1
ATOM 2613 O O . ALA A 1 400 ? 108.026 139.705 118.937 1.00 81.26 400 ALA A O 1
ATOM 2615 N N . ALA A 1 401 ? 107.184 140.376 120.911 1.00 63.99 401 ALA A N 1
ATOM 2616 C CA . ALA A 1 401 ? 107.591 139.180 121.625 1.00 72.37 401 ALA A CA 1
ATOM 2617 C C . ALA A 1 401 ? 106.486 138.787 122.593 1.00 76.39 401 ALA A C 1
ATOM 2618 O O . ALA A 1 401 ? 105.474 139.481 122.731 1.00 79.06 401 ALA A O 1
ATOM 2620 N N . ASP A 1 402 ? 106.689 137.661 123.264 1.00 80.83 402 ASP A N 1
ATOM 2621 C CA . ASP A 1 402 ? 105.739 137.214 124.267 1.00 83.52 402 ASP A CA 1
ATOM 2622 C C . ASP A 1 402 ? 105.642 138.258 125.377 1.00 87.98 402 ASP A C 1
ATOM 2623 O O . ASP A 1 402 ? 106.651 138.875 125.737 1.00 88.59 402 ASP A O 1
ATOM 2628 N N . PRO A 1 403 ? 104.449 138.501 125.922 1.00 88.62 403 PRO A N 1
ATOM 2629 C CA . PRO A 1 403 ? 104.316 139.537 126.959 1.00 87.32 403 PRO A CA 1
ATOM 2630 C C . PRO A 1 403 ? 105.147 139.273 128.200 1.00 86.58 403 PRO A C 1
ATOM 2631 O O . PRO A 1 403 ? 105.457 140.224 128.928 1.00 85.58 403 PRO A O 1
ATOM 2635 N N . GLU A 1 404 ? 105.520 138.025 128.471 1.00 86.42 404 GLU A N 1
ATOM 2636 C CA . GLU A 1 404 ? 106.245 137.706 129.692 1.00 91.01 404 GLU A CA 1
ATOM 2637 C C . GLU A 1 404 ? 107.757 137.706 129.518 1.00 90.47 404 GLU A C 1
ATOM 2638 O O . GLU A 1 404 ? 108.473 137.473 130.498 1.00 92.06 404 GLU A O 1
ATOM 2644 N N . ASP A 1 405 ? 108.215 137.985 128.280 1.00 82.12 405 ASP A N 1
ATOM 2645 C CA . ASP A 1 405 ? 109.676 138.057 127.964 1.00 79.40 405 ASP A CA 1
ATOM 2646 C C . ASP A 1 405 ? 110.081 139.497 127.642 1.00 77.60 405 ASP A C 1
ATOM 2647 O O . ASP A 1 405 ? 111.237 139.689 127.250 1.00 79.62 405 ASP A O 1
ATOM 2652 N N . ILE A 1 406 ? 109.176 140.462 127.789 1.00 74.06 406 ILE A N 1
ATOM 2653 C CA . ILE A 1 406 ? 109.486 141.877 127.619 1.00 69.50 406 ILE A CA 1
ATOM 2654 C C . ILE A 1 406 ? 109.904 142.441 128.969 1.00 70.92 406 ILE A C 1
ATOM 2655 O O . ILE A 1 406 ? 109.188 142.282 129.964 1.00 74.74 406 ILE A O 1
ATOM 2660 N N . CYS A 1 407 ? 111.061 143.100 129.010 1.00 66.23 407 CYS A N 1
ATOM 2661 C CA . CYS A 1 407 ? 111.613 143.633 130.257 1.00 62.71 407 CYS A CA 1
ATOM 2662 C C . CYS A 1 407 ? 111.259 145.115 130.360 1.00 62.68 407 CYS A C 1
ATOM 2663 O O . CYS A 1 407 ? 112.012 145.992 129.931 1.00 67.57 407 CYS A O 1
ATOM 2666 N N . TRP A 1 408 ? 110.097 145.390 130.955 1.00 62.09 408 TRP A N 1
ATOM 2667 C CA . TRP A 1 408 ? 109.666 146.767 131.158 1.00 60.83 408 TRP A CA 1
ATOM 2668 C C . TRP A 1 408 ? 110.571 147.518 132.123 1.00 65.97 408 TRP A C 1
ATOM 2669 O O . TRP A 1 408 ? 110.618 148.752 132.078 1.00 66.78 408 TRP A O 1
ATOM 2680 N N . LYS A 1 409 ? 111.286 146.801 132.994 1.00 68.66 409 LYS A N 1
ATOM 2681 C CA . LYS A 1 409 ? 112.186 147.453 133.939 1.00 70.58 409 LYS A CA 1
ATOM 2682 C C . LYS A 1 409 ? 113.258 148.255 133.215 1.00 65.13 409 LYS A C 1
ATOM 2683 O O . LYS A 1 409 ? 113.536 149.404 133.577 1.00 65.61 409 LYS A O 1
ATOM 2689 N N . ASN A 1 410 ? 113.861 147.671 132.181 1.00 63.70 410 ASN A N 1
ATOM 2690 C CA . ASN A 1 410 ? 114.871 148.344 131.377 1.00 61.46 410 ASN A CA 1
ATOM 2691 C C . ASN A 1 410 ? 114.413 148.511 129.932 1.00 53.11 410 ASN A C 1
ATOM 2692 O O . ASN A 1 410 ? 115.215 148.412 129.005 1.00 50.45 410 ASN A O 1
ATOM 2697 N N . LEU A 1 411 ? 113.116 148.726 129.728 1.00 57.92 411 LEU A N 1
ATOM 2698 C CA . LEU A 1 411 ? 112.573 149.121 128.433 1.00 58.90 411 LEU A CA 1
ATOM 2699 C C . LEU A 1 411 ? 112.563 150.632 128.234 1.00 56.15 411 LEU A C 1
ATOM 2700 O O . LEU A 1 411 ? 112.103 151.106 127.191 1.00 58.94 411 LEU A O 1
ATOM 2705 N N . SER A 1 412 ? 113.055 151.397 129.203 1.00 57.58 412 SER A N 1
ATOM 2706 C CA . SER A 1 412 ? 112.939 152.847 129.196 1.00 59.47 412 SER A CA 1
ATOM 2707 C C . SER A 1 412 ? 114.183 153.556 128.682 1.00 63.29 412 SER A C 1
ATOM 2708 O O . SER A 1 412 ? 114.221 154.789 128.696 1.00 67.07 412 SER A O 1
ATOM 2711 N N . ILE A 1 413 ? 115.195 152.817 128.234 1.00 66.35 413 ILE A N 1
ATOM 2712 C CA . ILE A 1 413 ? 116.442 153.386 127.733 1.00 64.84 413 ILE A CA 1
ATOM 2713 C C . ILE A 1 413 ? 116.501 153.180 126.224 1.00 63.17 413 ILE A C 1
ATOM 2714 O O . ILE A 1 413 ? 116.331 152.060 125.733 1.00 67.60 413 ILE A O 1
ATOM 2719 N N . GLN A 1 414 ? 116.717 154.263 125.487 1.00 62.33 414 GLN A N 1
ATOM 2720 C CA . GLN A 1 414 ? 116.576 154.246 124.038 1.00 67.24 414 GLN A CA 1
ATOM 2721 C C . GLN A 1 414 ? 117.643 155.143 123.421 1.00 67.89 414 GLN A C 1
ATOM 2722 O O . GLN A 1 414 ? 118.432 155.782 124.123 1.00 71.15 414 GLN A O 1
ATOM 2728 N N . GLY A 1 415 ? 117.652 155.189 122.090 1.00 70.52 415 GLY A N 1
ATOM 2729 C CA . GLY A 1 415 ? 118.465 156.154 121.361 1.00 73.31 415 GLY A CA 1
ATOM 2730 C C . GLY A 1 415 ? 119.946 156.008 121.641 1.00 71.32 415 GLY A C 1
ATOM 2731 O O . GLY A 1 415 ? 120.503 154.905 121.627 1.00 70.40 415 GLY A O 1
ATOM 2732 N N . LEU A 1 416 ? 120.601 157.145 121.893 1.00 71.30 416 LEU A N 1
ATOM 2733 C CA . LEU A 1 416 ? 122.026 157.143 122.204 1.00 67.90 416 LEU A CA 1
ATOM 2734 C C . LEU A 1 416 ? 122.321 156.403 123.498 1.00 66.35 416 LEU A C 1
ATOM 2735 O O . LEU A 1 416 ? 123.452 155.942 123.698 1.00 69.37 416 LEU A O 1
ATOM 2740 N N . ARG A 1 417 ? 121.341 156.304 124.386 1.00 62.73 417 ARG A N 1
ATOM 2741 C CA . ARG A 1 417 ? 121.492 155.446 125.542 1.00 61.59 417 ARG A CA 1
ATOM 2742 C C . ARG A 1 417 ? 121.152 154.008 125.161 1.00 68.30 417 ARG A C 1
ATOM 2743 O O . ARG A 1 417 ? 120.539 153.736 124.125 1.00 72.57 417 ARG A O 1
ATOM 2751 N N . TRP A 1 418 ? 121.589 153.091 126.020 1.00 65.31 418 TRP A N 1
ATOM 2752 C CA . TRP A 1 418 ? 121.724 151.655 125.798 1.00 66.83 418 TRP A CA 1
ATOM 2753 C C . TRP A 1 418 ? 122.894 151.403 124.862 1.00 65.98 418 TRP A C 1
ATOM 2754 O O . TRP A 1 418 ? 123.596 150.405 125.016 1.00 73.80 418 TRP A O 1
ATOM 2765 N N . TRP A 1 419 ? 123.273 152.405 124.077 1.00 58.35 419 TRP A N 1
ATOM 2766 C CA . TRP A 1 419 ? 124.418 152.281 123.188 1.00 55.11 419 TRP A CA 1
ATOM 2767 C C . TRP A 1 419 ? 125.671 152.880 123.794 1.00 59.55 419 TRP A C 1
ATOM 2768 O O . TRP A 1 419 ? 126.744 152.284 123.696 1.00 60.81 419 TRP A O 1
ATOM 2779 N N . LEU A 1 420 ? 125.550 154.032 124.454 1.00 65.94 420 LEU A N 1
ATOM 2780 C CA . LEU A 1 420 ? 126.635 154.481 125.316 1.00 62.84 420 LEU A CA 1
ATOM 2781 C C . LEU A 1 420 ? 126.912 153.453 126.403 1.00 66.29 420 LEU A C 1
ATOM 2782 O O . LEU A 1 420 ? 128.070 153.182 126.731 1.00 78.83 420 LEU A O 1
ATOM 2787 N N . GLN A 1 421 ? 125.860 152.843 126.952 1.00 64.44 421 GLN A N 1
ATOM 2788 C CA . GLN A 1 421 ? 126.054 151.810 127.965 1.00 63.97 421 GLN A CA 1
ATOM 2789 C C . GLN A 1 421 ? 126.657 150.542 127.369 1.00 66.87 421 GLN A C 1
ATOM 2790 O O . GLN A 1 421 ? 127.515 149.911 127.995 1.00 72.72 421 GLN A O 1
ATOM 2796 N N . TRP A 1 422 ? 126.236 150.151 126.163 1.00 63.65 422 TRP A N 1
ATOM 2797 C CA . TRP A 1 422 ? 126.853 149.009 125.500 1.00 64.77 422 TRP A CA 1
ATOM 2798 C C . TRP A 1 422 ? 128.338 149.253 125.257 1.00 68.03 422 TRP A C 1
ATOM 2799 O O . TRP A 1 422 ? 129.177 148.395 125.550 1.00 71.80 422 TRP A O 1
ATOM 2810 N N . LEU A 1 423 ? 128.684 150.431 124.740 1.00 65.97 423 LEU A N 1
ATOM 2811 C CA . LEU A 1 423 ? 130.071 150.772 124.456 1.00 62.05 423 LEU A CA 1
ATOM 2812 C C . LEU A 1 423 ? 130.860 151.143 125.703 1.00 63.17 423 LEU A C 1
ATOM 2813 O O . LEU A 1 423 ? 132.069 151.366 125.601 1.00 74.78 423 LEU A O 1
ATOM 2818 N N . GLY A 1 424 ? 130.212 151.264 126.855 1.00 61.11 424 GLY A N 1
ATOM 2819 C CA . GLY A 1 424 ? 130.939 151.461 128.091 1.00 65.61 424 GLY A CA 1
ATOM 2820 C C . GLY A 1 424 ? 131.117 150.179 128.876 1.00 77.67 424 GLY A C 1
ATOM 2821 O O . GLY A 1 424 ? 132.038 150.064 129.689 1.00 86.39 424 GLY A O 1
ATOM 2822 N N . ILE A 1 425 ? 130.240 149.206 128.639 1.00 74.14 425 ILE A N 1
ATOM 2823 C CA . ILE A 1 425 ? 130.312 147.922 129.326 1.00 68.10 425 ILE A CA 1
ATOM 2824 C C . ILE A 1 425 ? 131.166 146.958 128.515 1.00 67.62 425 ILE A C 1
ATOM 2825 O O . ILE A 1 425 ? 132.187 146.458 129.001 1.00 68.64 425 ILE A O 1
ATOM 2830 N N . ASN A 1 426 ? 130.752 146.687 127.275 1.00 66.90 426 ASN A N 1
ATOM 2831 C CA . ASN A 1 426 ? 131.451 145.694 126.472 1.00 62.13 426 ASN A CA 1
ATOM 2832 C C . ASN A 1 426 ? 132.825 146.175 126.031 1.00 61.94 426 ASN A C 1
ATOM 2833 O O . ASN A 1 426 ? 133.735 145.359 125.884 1.00 68.14 426 ASN A O 1
ATOM 2838 N N . PHE A 1 427 ? 133.007 147.479 125.812 1.00 64.28 427 PHE A N 1
ATOM 2839 C CA . PHE A 1 427 ? 134.345 147.961 125.480 1.00 63.27 427 PHE A CA 1
ATOM 2840 C C . PHE A 1 427 ? 135.294 147.810 126.660 1.00 64.59 427 PHE A C 1
ATOM 2841 O O . PHE A 1 427 ? 136.452 147.422 126.482 1.00 72.41 427 PHE A O 1
ATOM 2849 N N . THR A 1 428 ? 134.828 148.117 127.872 1.00 62.29 428 THR A N 1
ATOM 2850 C CA . THR A 1 428 ? 135.656 147.904 129.054 1.00 62.77 428 THR A CA 1
ATOM 2851 C C . THR A 1 428 ? 135.962 146.424 129.249 1.00 63.64 428 THR A C 1
ATOM 2852 O O . THR A 1 428 ? 137.093 146.053 129.589 1.00 67.58 428 THR A O 1
ATOM 2856 N N . LEU A 1 429 ? 134.964 145.564 129.036 1.00 60.71 429 LEU A N 1
ATOM 2857 C CA . LEU A 1 429 ? 135.183 144.126 129.148 1.00 54.18 429 LEU A CA 1
ATOM 2858 C C . LEU A 1 429 ? 136.195 143.638 128.117 1.00 57.52 429 LEU A C 1
ATOM 2859 O O . LEU A 1 429 ? 137.074 142.831 128.436 1.00 60.25 429 LEU A O 1
ATOM 2864 N N . PHE A 1 430 ? 136.085 144.117 126.875 1.00 57.82 430 PHE A N 1
ATOM 2865 C CA . PHE A 1 430 ? 137.046 143.755 125.840 1.00 56.69 430 PHE A CA 1
ATOM 2866 C C . PHE A 1 430 ? 138.443 144.245 126.189 1.00 58.80 430 PHE A C 1
ATOM 2867 O O . PHE A 1 430 ? 139.422 143.516 126.015 1.00 64.99 430 PHE A O 1
ATOM 2875 N N . LEU A 1 431 ? 138.555 145.477 126.686 1.00 57.01 431 LEU A N 1
ATOM 2876 C CA . LEU A 1 431 ? 139.861 146.010 127.050 1.00 53.11 431 LEU A CA 1
ATOM 2877 C C . LEU A 1 431 ? 140.494 145.191 128.166 1.00 56.10 431 LEU A C 1
ATOM 2878 O O . LEU A 1 431 ? 141.695 144.905 128.132 1.00 65.89 431 LEU A O 1
ATOM 2883 N N . GLY A 1 432 ? 139.703 144.806 129.167 1.00 51.50 432 GLY A N 1
ATOM 2884 C CA . GLY A 1 432 ? 140.243 143.988 130.240 1.00 50.49 432 GLY A CA 1
ATOM 2885 C C . GLY A 1 432 ? 140.639 142.598 129.777 1.00 50.59 432 GLY A C 1
ATOM 2886 O O . GLY A 1 432 ? 141.729 142.111 130.092 1.00 56.58 432 GLY A O 1
ATOM 2887 N N . LEU A 1 433 ? 139.769 141.948 128.999 1.00 49.06 433 LEU A N 1
ATOM 2888 C CA . LEU A 1 433 ? 140.019 140.564 128.613 1.00 49.38 433 LEU A CA 1
ATOM 2889 C C . LEU A 1 433 ? 141.132 140.452 127.582 1.00 54.72 433 LEU A C 1
ATOM 2890 O O . LEU A 1 433 ? 141.903 139.490 127.622 1.00 60.40 433 LEU A O 1
ATOM 2895 N N . PHE A 1 434 ? 141.269 141.443 126.701 1.00 56.33 434 PHE A N 1
ATOM 2896 C CA . PHE A 1 434 ? 142.310 141.423 125.685 1.00 49.61 434 PHE A CA 1
ATOM 2897 C C . PHE A 1 434 ? 143.696 141.292 126.293 1.00 51.51 434 PHE A C 1
ATOM 2898 O O . PHE A 1 434 ? 144.612 140.807 125.622 1.00 61.53 434 PHE A O 1
ATOM 2906 N N . PHE A 1 435 ? 143.870 141.706 127.548 1.00 50.75 435 PHE A N 1
ATOM 2907 C CA . PHE A 1 435 ? 145.145 141.577 128.231 1.00 54.39 435 PHE A CA 1
ATOM 2908 C C . PHE A 1 435 ? 145.128 140.592 129.391 1.00 58.91 435 PHE A C 1
ATOM 2909 O O . PHE A 1 435 ? 146.203 140.174 129.830 1.00 68.12 435 PHE A O 1
ATOM 2917 N N . LEU A 1 436 ? 143.957 140.208 129.896 1.00 57.58 436 LEU A N 1
ATOM 2918 C CA . LEU A 1 436 ? 143.870 139.274 131.015 1.00 55.68 436 LEU A CA 1
ATOM 2919 C C . LEU A 1 436 ? 142.876 138.156 130.711 1.00 55.60 436 LEU A C 1
ATOM 2920 O O . LEU A 1 436 ? 142.040 137.792 131.539 1.00 58.11 436 LEU A O 1
ATOM 2925 N N . THR A 1 437 ? 142.954 137.603 129.497 1.00 50.23 437 THR A N 1
ATOM 2926 C CA . THR A 1 437 ? 142.016 136.561 129.092 1.00 49.50 437 THR A CA 1
ATOM 2927 C C . THR A 1 437 ? 142.103 135.330 129.985 1.00 53.26 437 THR A C 1
ATOM 2928 O O . THR A 1 437 ? 141.074 134.749 130.349 1.00 63.95 437 THR A O 1
ATOM 2932 N N . THR A 1 438 ? 143.305 134.914 130.347 1.00 52.17 438 THR A N 1
ATOM 2933 C CA . THR A 1 438 ? 143.372 133.609 130.981 1.00 58.30 438 THR A CA 1
ATOM 2934 C C . THR A 1 438 ? 143.764 133.713 132.453 1.00 63.63 438 THR A C 1
ATOM 2935 O O . THR A 1 438 ? 144.393 134.690 132.878 1.00 70.01 438 THR A O 1
ATOM 2939 N N . PRO A 1 439 ? 143.389 132.718 133.260 1.00 59.80 439 PRO A N 1
ATOM 2940 C CA . PRO A 1 439 ? 143.873 132.686 134.647 1.00 58.99 439 PRO A CA 1
ATOM 2941 C C . PRO A 1 439 ? 145.384 132.677 134.748 1.00 59.86 439 PRO A C 1
ATOM 2942 O O . PRO A 1 439 ? 145.930 133.228 135.709 1.00 65.61 439 PRO A O 1
ATOM 2946 N N . SER A 1 440 ? 146.079 132.076 133.781 1.00 55.50 440 SER A N 1
ATOM 2947 C CA . SER A 1 440 ? 147.537 132.069 133.816 1.00 53.82 440 SER A CA 1
ATOM 2948 C C . SER A 1 440 ? 148.097 133.481 133.727 1.00 61.58 440 SER A C 1
ATOM 2949 O O . SER A 1 440 ? 148.969 133.863 134.514 1.00 65.52 440 SER A O 1
ATOM 2952 N N . ILE A 1 441 ? 147.605 134.279 132.775 1.00 62.41 441 ILE A N 1
ATOM 2953 C CA . ILE A 1 441 ? 148.111 135.642 132.646 1.00 59.59 441 ILE A CA 1
ATOM 2954 C C . ILE A 1 441 ? 147.660 136.496 133.823 1.00 64.80 441 ILE A C 1
ATOM 2955 O O . ILE A 1 441 ? 148.409 137.365 134.286 1.00 75.31 441 ILE A O 1
ATOM 2960 N N . ILE A 1 442 ? 146.449 136.263 134.339 1.00 62.91 442 ILE A N 1
ATOM 2961 C CA . ILE A 1 442 ? 145.994 137.029 135.498 1.00 62.42 442 ILE A CA 1
ATOM 2962 C C . ILE A 1 442 ? 146.887 136.757 136.702 1.00 66.79 442 ILE A C 1
ATOM 2963 O O . ILE A 1 442 ? 147.286 137.683 137.418 1.00 67.62 442 ILE A O 1
ATOM 2968 N N . LEU A 1 443 ? 147.217 135.487 136.945 1.00 64.16 443 LEU A N 1
ATOM 2969 C CA . LEU A 1 443 ? 148.082 135.145 138.067 1.00 68.33 443 LEU A CA 1
ATOM 2970 C C . LEU A 1 443 ? 149.505 135.644 137.850 1.00 78.18 443 LEU A C 1
ATOM 2971 O O . LEU A 1 443 ? 150.135 136.157 138.782 1.00 88.64 443 LEU A O 1
ATOM 2976 N N . SER A 1 444 ? 150.032 135.502 136.630 1.00 69.70 444 SER A N 1
ATOM 2977 C CA . SER A 1 444 ? 151.398 135.937 136.360 1.00 67.09 444 SER A CA 1
ATOM 2978 C C . SER A 1 444 ? 151.542 137.444 136.501 1.00 73.76 444 SER A C 1
ATOM 2979 O O . SER A 1 444 ? 152.604 137.927 136.908 1.00 77.99 444 SER A O 1
ATOM 2982 N N . THR A 1 445 ? 150.497 138.203 136.163 1.00 70.93 445 THR A N 1
ATOM 2983 C CA . THR A 1 445 ? 150.524 139.638 136.417 1.00 71.56 445 THR A CA 1
ATOM 2984 C C . THR A 1 445 ? 150.644 139.926 137.908 1.00 85.81 445 THR A C 1
ATOM 2985 O O . THR A 1 445 ? 151.403 140.811 138.321 1.00 95.94 445 THR A O 1
ATOM 2989 N N . MET A 1 446 ? 149.909 139.178 138.734 1.00 83.79 446 MET A N 1
ATOM 2990 C CA . MET A 1 446 ? 149.981 139.373 140.178 1.00 82.99 446 MET A CA 1
ATOM 2991 C C . MET A 1 446 ? 151.363 139.029 140.720 1.00 84.62 446 MET A C 1
ATOM 2992 O O . MET A 1 446 ? 151.883 139.730 141.595 1.00 94.26 446 MET A O 1
ATOM 2997 N N . ASP A 1 447 ? 151.971 137.950 140.220 1.00 80.65 447 ASP A N 1
ATOM 2998 C CA . ASP A 1 447 ? 153.312 137.589 140.672 1.00 86.34 447 ASP A CA 1
ATOM 2999 C C . ASP A 1 447 ? 154.335 138.651 140.291 1.00 89.16 447 ASP A C 1
ATOM 3000 O O . ASP A 1 447 ? 155.226 138.975 141.086 1.00 91.28 447 ASP A O 1
ATOM 3005 N N . LYS A 1 448 ? 154.235 139.196 139.076 1.00 88.91 448 LYS A N 1
ATOM 3006 C CA . LYS A 1 448 ? 155.165 140.241 138.658 1.00 88.93 448 LYS A CA 1
ATOM 3007 C C . LYS A 1 448 ? 155.005 141.493 139.509 1.00 92.48 448 LYS A C 1
ATOM 3008 O O . LYS A 1 448 ? 155.997 142.128 139.886 1.00 100.19 448 LYS A O 1
ATOM 3014 N N . PHE A 1 449 ? 153.765 141.862 139.825 1.00 89.11 449 PHE A N 1
ATOM 3015 C CA . PHE A 1 449 ? 153.474 143.052 140.609 1.00 96.90 449 PHE A CA 1
ATOM 3016 C C . PHE A 1 449 ? 153.549 142.804 142.113 1.00 103.56 449 PHE A C 1
ATOM 3017 O O . PHE A 1 449 ? 153.017 143.606 142.889 1.00 109.85 449 PHE A O 1
ATOM 3025 N N . ASN A 1 450 ? 154.195 141.714 142.534 1.00 97.81 450 ASN A N 1
ATOM 3026 C CA . ASN A 1 450 ? 154.430 141.415 143.948 1.00 97.24 450 ASN A CA 1
ATOM 3027 C C . ASN A 1 450 ? 153.128 141.412 144.748 1.00 103.25 450 ASN A C 1
ATOM 3028 O O . ASN A 1 450 ? 153.044 141.969 145.844 1.00 110.30 450 ASN A O 1
ATOM 3033 N N . VAL A 1 451 ? 152.102 140.779 144.188 1.00 101.05 451 VAL A N 1
ATOM 3034 C CA . VAL A 1 451 ? 150.836 140.634 144.900 1.00 103.93 451 VAL A CA 1
ATOM 3035 C C . VAL A 1 451 ? 150.841 139.394 145.786 1.00 107.54 451 VAL A C 1
ATOM 3036 O O . VAL A 1 451 ? 150.367 139.435 146.923 1.00 107.83 451 VAL A O 1
ATOM 3040 N N . THR A 1 452 ? 151.384 138.286 145.289 1.00 110.84 452 THR A N 1
ATOM 3041 C CA . THR A 1 452 ? 151.491 137.057 146.062 1.00 114.01 452 THR A CA 1
ATOM 3042 C C . THR A 1 452 ? 152.759 136.997 146.903 1.00 120.68 452 THR A C 1
ATOM 3043 O O . THR A 1 452 ? 152.998 135.981 147.564 1.00 124.38 452 THR A O 1
ATOM 3047 N N . LYS A 1 453 ? 153.581 138.045 146.878 1.00 117.00 453 LYS A N 1
ATOM 3048 C CA . LYS A 1 453 ? 154.788 138.063 147.702 1.00 120.31 453 LYS A CA 1
ATOM 3049 C C . LYS A 1 453 ? 154.494 137.988 149.196 1.00 127.61 453 LYS A C 1
ATOM 3050 O O . LYS A 1 453 ? 155.183 137.224 149.894 1.00 130.63 453 LYS A O 1
ATOM 3056 N N . PRO A 1 454 ? 153.534 138.740 149.758 1.00 125.92 454 PRO A N 1
ATOM 3057 C CA . PRO A 1 454 ? 153.251 138.570 151.194 1.00 127.45 454 PRO A CA 1
ATOM 3058 C C . PRO A 1 454 ? 152.856 137.152 151.570 1.00 128.05 454 PRO A C 1
ATOM 3059 O O . PRO A 1 454 ? 153.232 136.674 152.647 1.00 130.22 454 PRO A O 1
ATOM 3063 N N . ILE A 1 455 ? 152.103 136.464 150.711 1.00 124.79 455 ILE A N 1
ATOM 3064 C CA . ILE A 1 455 ? 151.715 135.088 151.006 1.00 124.27 455 ILE A CA 1
ATOM 3065 C C . ILE A 1 455 ? 152.916 134.155 150.892 1.00 129.47 455 ILE A C 1
ATOM 3066 O O . ILE A 1 455 ? 153.127 133.286 151.746 1.00 136.30 455 ILE A O 1
ATOM 3071 N N . HIS A 1 456 ? 153.729 134.327 149.850 1.00 126.78 456 HIS A N 1
ATOM 3072 C CA . HIS A 1 456 ? 154.832 133.422 149.559 1.00 128.97 456 HIS A CA 1
ATOM 3073 C C . HIS A 1 456 ? 156.139 133.833 150.230 1.00 134.88 456 HIS A C 1
ATOM 3074 O O . HIS A 1 456 ? 157.202 133.336 149.841 1.00 135.40 456 HIS A O 1
ATOM 3081 N N . ALA A 1 457 ? 156.091 134.735 151.212 1.00 137.96 457 ALA A N 1
ATOM 3082 C CA . ALA A 1 457 ? 157.304 135.127 151.920 1.00 143.16 457 ALA A CA 1
ATOM 3083 C C . ALA A 1 457 ? 157.907 133.934 152.653 1.00 151.56 457 ALA A C 1
ATOM 3084 O O . ALA A 1 457 ? 159.003 133.478 152.314 1.00 146.22 457 ALA A O 1
ATOM 3086 N N . LEU A 1 458 ? 157.195 133.426 153.659 1.00 153.83 458 LEU A N 1
ATOM 3087 C CA . LEU A 1 458 ? 157.567 132.173 154.314 1.00 151.21 458 LEU A CA 1
ATOM 3088 C C . LEU A 1 458 ? 156.319 131.645 155.010 1.00 147.69 458 LEU A C 1
ATOM 3089 O O . LEU A 1 458 ? 155.983 132.112 156.102 1.00 147.24 458 LEU A O 1
ATOM 3094 N N . ASN A 1 459 ? 155.642 130.677 154.386 1.00 147.26 459 ASN A N 1
ATOM 3095 C CA . ASN A 1 459 ? 154.390 130.155 154.925 1.00 148.22 459 ASN A CA 1
ATOM 3096 C C . ASN A 1 459 ? 154.310 128.635 154.816 1.00 149.75 459 ASN A C 1
ATOM 3097 O O . ASN A 1 459 ? 153.211 128.083 154.700 1.00 143.31 459 ASN A O 1
ATOM 3102 N N . ASN A 1 460 ? 155.462 127.946 154.844 1.00 153.78 460 ASN A N 1
ATOM 3103 C CA . ASN A 1 460 ? 155.574 126.490 154.739 1.00 150.52 460 ASN A CA 1
ATOM 3104 C C . ASN A 1 460 ? 155.153 126.004 153.354 1.00 145.25 460 ASN A C 1
ATOM 3105 O O . ASN A 1 460 ? 154.514 126.752 152.606 1.00 143.93 460 ASN A O 1
ATOM 3110 N N . PRO A 1 461 ? 155.521 124.792 152.874 1.00 144.39 461 PRO A N 1
ATOM 3111 C CA . PRO A 1 461 ? 155.202 124.419 151.497 1.00 140.79 461 PRO A CA 1
ATOM 3112 C C . PRO A 1 461 ? 153.723 124.378 151.116 1.00 139.48 461 PRO A C 1
ATOM 3113 O O . PRO A 1 461 ? 153.407 124.563 149.913 1.00 132.86 461 PRO A O 1
ATOM 3117 N N . ILE A 1 462 ? 152.839 124.173 152.094 1.00 143.79 462 ILE A N 1
ATOM 3118 C CA . ILE A 1 462 ? 151.387 123.978 151.791 1.00 141.45 462 ILE A CA 1
ATOM 3119 C C . ILE A 1 462 ? 150.788 125.200 151.075 1.00 136.33 462 ILE A C 1
ATOM 3120 O O . ILE A 1 462 ? 150.382 125.040 149.906 1.00 137.90 462 ILE A O 1
ATOM 3125 N N . ILE A 1 463 ? 150.732 126.362 151.728 1.00 132.66 463 ILE A N 1
ATOM 3126 C CA . ILE A 1 463 ? 150.048 127.531 151.095 1.00 131.74 463 ILE A CA 1
ATOM 3127 C C . ILE A 1 463 ? 150.944 128.092 149.980 1.00 128.29 463 ILE A C 1
ATOM 3128 O O . ILE A 1 463 ? 150.599 129.149 149.423 1.00 127.00 463 ILE A O 1
ATOM 3133 N N . SER A 1 464 ? 152.057 127.426 149.685 1.00 129.09 464 SER A N 1
ATOM 3134 C CA . SER A 1 464 ? 152.921 127.854 148.556 1.00 127.48 464 SER A CA 1
ATOM 3135 C C . SER A 1 464 ? 152.560 127.046 147.303 1.00 123.12 464 SER A C 1
ATOM 3136 O O . SER A 1 464 ? 152.566 127.636 146.204 1.00 124.84 464 SER A O 1
ATOM 3139 N N . GLN A 1 465 ? 152.272 125.749 147.458 1.00 122.12 465 GLN A N 1
ATOM 3140 C CA . GLN A 1 465 ? 151.986 124.908 146.265 1.00 117.44 465 GLN A CA 1
ATOM 3141 C C . GLN A 1 465 ? 150.475 124.811 146.016 1.00 114.00 465 GLN A C 1
ATOM 3142 O O . GLN A 1 465 ? 150.080 124.256 144.962 1.00 112.43 465 GLN A O 1
ATOM 3148 N N . PHE A 1 466 ? 149.658 125.361 146.913 1.00 114.66 466 PHE A N 1
ATOM 3149 C CA . PHE A 1 466 ? 148.214 125.190 146.817 1.00 109.90 466 PHE A CA 1
ATOM 3150 C C . PHE A 1 466 ? 147.499 126.513 146.578 1.00 104.73 466 PHE A C 1
ATOM 3151 O O . PHE A 1 466 ? 146.426 126.532 145.964 1.00 105.02 466 PHE A O 1
ATOM 3159 N N . PHE A 1 467 ? 148.064 127.619 147.057 1.00 103.11 467 PHE A N 1
ATOM 3160 C CA . PHE A 1 467 ? 147.459 128.919 146.785 1.00 102.49 467 PHE A CA 1
ATOM 3161 C C . PHE A 1 467 ? 147.468 129.290 145.305 1.00 99.75 467 PHE A C 1
ATOM 3162 O O . PHE A 1 467 ? 146.441 129.802 144.829 1.00 98.50 467 PHE A O 1
ATOM 3170 N N . PRO A 1 468 ? 148.556 129.114 144.542 1.00 98.58 468 PRO A N 1
ATOM 3171 C CA . PRO A 1 468 ? 148.467 129.408 143.100 1.00 89.44 468 PRO A CA 1
ATOM 3172 C C . PRO A 1 468 ? 147.416 128.594 142.365 1.00 86.53 468 PRO A C 1
ATOM 3173 O O . PRO A 1 468 ? 146.702 129.145 141.520 1.00 88.95 468 PRO A O 1
ATOM 3177 N N . THR A 1 469 ? 147.283 127.299 142.663 1.00 87.74 469 THR A N 1
ATOM 3178 C CA . THR A 1 469 ? 146.280 126.511 141.952 1.00 85.71 469 THR A CA 1
ATOM 3179 C C . THR A 1 469 ? 144.871 126.851 142.420 1.00 84.00 469 THR A C 1
ATOM 3180 O O . THR A 1 469 ? 143.933 126.833 141.614 1.00 88.01 469 THR A O 1
ATOM 3184 N N . LEU A 1 470 ? 144.703 127.190 143.700 1.00 82.28 470 LEU A N 1
ATOM 3185 C CA . LEU A 1 470 ? 143.409 127.684 144.158 1.00 85.10 470 LEU A CA 1
ATOM 3186 C C . LEU A 1 470 ? 143.049 128.990 143.461 1.00 82.96 470 LEU A C 1
ATOM 3187 O O . LEU A 1 470 ? 141.893 129.203 143.080 1.00 82.35 470 LEU A O 1
ATOM 3192 N N . LEU A 1 471 ? 144.032 129.876 143.281 1.00 80.99 471 LEU A N 1
ATOM 3193 C CA . LEU A 1 471 ? 143.794 131.128 142.570 1.00 76.25 471 LEU A CA 1
ATOM 3194 C C . LEU A 1 471 ? 143.453 130.882 141.108 1.00 75.56 471 LEU A C 1
ATOM 3195 O O . LEU A 1 471 ? 142.611 131.581 140.540 1.00 77.65 471 LEU A O 1
ATOM 3200 N N . LEU A 1 472 ? 144.021 129.877 140.456 1.00 75.82 472 LEU A N 1
ATOM 3201 C CA . LEU A 1 472 ? 143.728 129.749 139.003 1.00 69.18 472 LEU A CA 1
ATOM 3202 C C . LEU A 1 472 ? 142.267 129.316 138.793 1.00 70.95 472 LEU A C 1
ATOM 3203 O O . LEU A 1 472 ? 141.609 129.864 137.868 1.00 72.52 472 LEU A O 1
ATOM 3208 N N . TRP A 1 473 ? 141.761 128.396 139.616 1.00 74.58 473 TRP A N 1
ATOM 3209 C CA . TRP A 1 473 ? 140.361 127.917 139.483 1.00 74.18 473 TRP A CA 1
ATOM 3210 C C . TRP A 1 473 ? 139.399 129.083 139.710 1.00 72.58 473 TRP A C 1
ATOM 3211 O O . TRP A 1 473 ? 138.412 129.322 138.905 1.00 78.96 473 TRP A O 1
ATOM 3222 N N . SER A 1 474 ? 139.672 129.819 140.779 1.00 68.33 474 SER A N 1
ATOM 3223 C CA . SER A 1 474 ? 138.830 130.989 141.080 1.00 65.64 474 SER A CA 1
ATOM 3224 C C . SER A 1 474 ? 138.7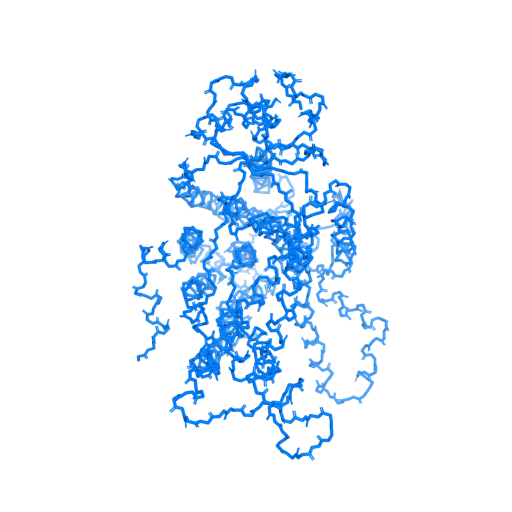95 131.891 139.849 1.00 63.17 474 SER A C 1
ATOM 3225 O O . SER A 1 474 ? 137.697 132.256 139.452 1.00 65.91 474 SER A O 1
ATOM 3228 N N . PHE A 1 475 ? 139.949 132.197 139.256 1.00 67.25 475 PHE A N 1
ATOM 3229 C CA . PHE A 1 475 ? 140.007 133.147 138.112 1.00 62.26 475 PHE A CA 1
ATOM 3230 C C . PHE A 1 475 ? 139.208 132.569 136.961 1.00 62.46 475 PHE A C 1
ATOM 3231 O O . PHE A 1 475 ? 138.416 133.309 136.406 1.00 65.24 475 PHE A O 1
ATOM 3239 N N . SER A 1 476 ? 139.368 131.293 136.631 1.00 64.82 476 SER A N 1
ATOM 3240 C CA . SER A 1 476 ? 138.502 130.681 135.590 1.00 63.73 476 SER A CA 1
ATOM 3241 C C . SER A 1 476 ? 137.032 131.056 135.832 1.00 68.94 476 SER A C 1
ATOM 3242 O O . SER A 1 476 ? 136.360 131.797 134.973 1.00 69.01 476 SER A O 1
ATOM 3245 N N . ALA A 1 477 ? 136.532 130.617 136.987 1.00 69.75 477 ALA A N 1
ATOM 3246 C CA . ALA A 1 477 ? 135.104 130.892 137.239 1.00 72.80 477 ALA A CA 1
ATOM 3247 C C . ALA A 1 477 ? 134.823 132.384 137.060 1.00 72.84 477 ALA A C 1
ATOM 3248 O O . ALA A 1 477 ? 134.034 132.748 136.168 1.00 75.74 477 ALA A O 1
ATOM 3250 N N . LEU A 1 478 ? 135.533 133.240 137.781 1.00 63.58 478 LEU A N 1
ATOM 3251 C CA . LEU A 1 478 ? 135.212 134.686 137.768 1.00 57.27 478 LEU A CA 1
ATOM 3252 C C . LEU A 1 478 ? 135.203 135.229 136.338 1.00 64.64 478 LEU A C 1
ATOM 3253 O O . LEU A 1 478 ? 134.328 136.016 136.061 1.00 73.57 478 LEU A O 1
ATOM 3258 N N . LEU A 1 479 ? 136.170 134.901 135.493 1.00 59.60 479 LEU A N 1
ATOM 3259 C CA . LEU A 1 479 ? 136.212 135.491 134.134 1.00 57.62 479 LEU A CA 1
ATOM 3260 C C . LEU A 1 479 ? 134.955 135.023 133.403 1.00 62.45 479 LEU A C 1
ATOM 3261 O O . LEU A 1 479 ? 134.169 135.913 132.915 1.00 67.40 479 LEU A O 1
ATOM 3266 N N . PRO A 1 480 ? 134.715 133.709 133.189 1.00 55.71 480 PRO A N 1
ATOM 3267 C CA . PRO A 1 480 ? 133.420 133.366 132.618 1.00 58.64 480 PRO A CA 1
ATOM 3268 C C . PRO A 1 480 ? 132.228 134.156 133.212 1.00 65.94 480 PRO A C 1
ATOM 3269 O O . PRO A 1 480 ? 131.415 134.725 132.440 1.00 71.22 480 PRO A O 1
ATOM 3273 N N . SER A 1 481 ? 132.143 134.274 134.542 1.00 63.08 481 SER A N 1
ATOM 3274 C CA . SER A 1 481 ? 131.002 134.956 135.219 1.00 65.20 481 SER A CA 1
ATOM 3275 C C . SER A 1 481 ? 130.897 136.448 134.874 1.00 64.11 481 SER A C 1
ATOM 3276 O O . SER A 1 481 ? 129.767 136.912 134.735 1.00 66.53 481 SER A O 1
ATOM 3279 N N . ILE A 1 482 ? 131.999 137.186 134.824 1.00 62.25 482 ILE A N 1
ATOM 3280 C CA . ILE A 1 482 ? 132.010 138.619 134.414 1.00 58.38 482 ILE A CA 1
ATOM 3281 C C . ILE A 1 482 ? 131.517 138.691 132.968 1.00 61.61 482 ILE A C 1
ATOM 3282 O O . ILE A 1 482 ? 130.630 139.545 132.672 1.00 69.97 482 ILE A O 1
ATOM 3287 N N . VAL A 1 483 ? 132.038 137.826 132.096 1.00 57.15 483 VAL A N 1
ATOM 3288 C CA . VAL A 1 483 ? 131.512 137.982 130.707 1.00 59.37 483 VAL A CA 1
ATOM 3289 C C . VAL A 1 483 ? 129.985 137.810 130.801 1.00 64.23 483 VAL A C 1
ATOM 3290 O O . VAL A 1 483 ? 129.258 138.672 130.257 1.00 67.72 483 VAL A O 1
ATOM 3294 N N . TYR A 1 484 ? 129.522 136.822 131.573 1.00 61.58 484 TYR A N 1
ATOM 3295 C CA . TYR A 1 484 ? 128.061 136.564 131.721 1.00 63.75 484 TYR A CA 1
ATOM 3296 C C . TYR A 1 484 ? 127.315 137.807 132.182 1.00 68.81 484 TYR A C 1
ATOM 3297 O O . TYR A 1 484 ? 126.373 138.211 131.489 1.00 75.81 484 TYR A O 1
ATOM 3306 N N . TYR A 1 485 ? 127.730 138.414 133.290 1.00 67.05 485 TYR A N 1
ATOM 3307 C CA . TYR A 1 485 ? 127.009 139.579 133.870 1.00 65.34 485 TYR A CA 1
ATOM 3308 C C . TYR A 1 485 ? 127.076 140.806 132.971 1.00 65.39 485 TYR A C 1
ATOM 3309 O O . TYR A 1 485 ? 126.160 141.621 133.081 1.00 75.46 485 TYR A O 1
ATOM 3318 N N . SER A 1 486 ? 128.089 140.976 132.126 1.00 60.64 486 SER A N 1
ATOM 3319 C CA . SER A 1 486 ? 128.031 142.185 131.253 1.00 63.63 486 SER A CA 1
ATOM 3320 C C . SER A 1 486 ? 126.790 142.142 130.351 1.00 65.96 486 SER A C 1
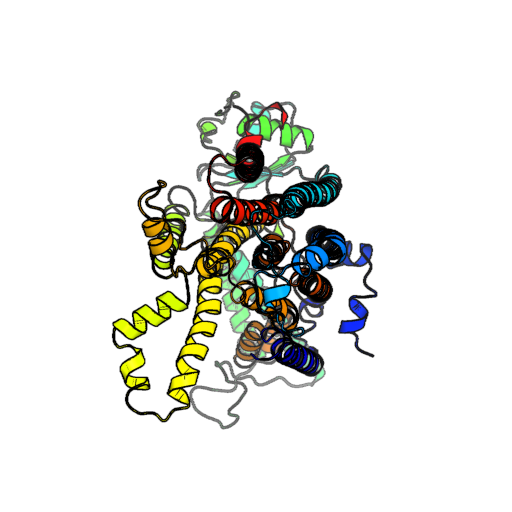ATOM 3321 O O . SER A 1 486 ? 126.607 143.129 129.673 1.00 72.86 486 SER A O 1
ATOM 3324 N N . THR A 1 487 ? 125.999 141.074 130.311 1.00 62.48 487 THR A N 1
ATOM 3325 C CA . THR A 1 487 ? 124.793 140.788 129.550 1.00 59.85 487 THR A CA 1
ATOM 3326 C C . THR A 1 487 ? 123.574 140.618 130.445 1.00 65.37 487 THR A C 1
ATOM 3327 O O . THR A 1 487 ? 122.447 140.831 129.986 1.00 66.73 487 THR A O 1
ATOM 3331 N N . LEU A 1 488 ? 123.764 140.211 131.706 1.00 72.13 488 LEU A N 1
ATOM 3332 C CA . LEU A 1 488 ? 122.715 140.443 132.696 1.00 68.22 488 LEU A CA 1
ATOM 3333 C C . LEU A 1 488 ? 122.509 141.936 132.900 1.00 67.93 488 LEU A C 1
ATOM 3334 O O . LEU A 1 488 ? 121.404 142.384 133.224 1.00 73.45 488 LEU A O 1
ATOM 3339 N N . LEU A 1 489 ? 123.574 142.707 132.712 1.00 61.38 489 LEU A N 1
ATOM 3340 C CA . LEU A 1 489 ? 123.544 144.133 132.428 1.00 58.32 489 LEU A CA 1
ATOM 3341 C C . LEU A 1 489 ? 123.204 144.288 130.952 1.00 66.62 489 LEU A C 1
ATOM 3342 O O . LEU A 1 489 ? 122.503 143.447 130.382 1.00 72.47 489 LEU A O 1
ATOM 3347 N N . GLU A 1 490 ? 123.656 145.373 130.341 1.00 62.52 490 GLU A N 1
ATOM 3348 C CA . GLU A 1 490 ? 123.306 145.774 128.977 1.00 61.48 490 GLU A CA 1
ATOM 3349 C C . GLU A 1 490 ? 121.808 145.992 128.768 1.00 63.92 490 GLU A C 1
ATOM 3350 O O . GLU A 1 490 ? 121.371 146.141 127.622 1.00 71.53 490 GLU A O 1
ATOM 3356 N N . SER A 1 491 ? 121.010 145.994 129.838 1.00 62.97 491 SER A N 1
ATOM 3357 C CA . SER A 1 491 ? 119.565 146.214 129.778 1.00 58.91 491 SER A CA 1
ATOM 3358 C C . SER A 1 491 ? 118.847 145.110 129.008 1.00 66.98 491 SER A C 1
ATOM 3359 O O . SER A 1 491 ? 118.170 144.276 129.617 1.00 78.12 491 SER A O 1
ATOM 3362 N N . HIS A 1 492 ? 118.983 145.092 127.679 1.00 62.77 492 HIS A N 1
ATOM 3363 C CA . HIS A 1 492 ? 118.494 143.988 126.849 1.00 58.96 492 HIS A CA 1
ATOM 3364 C C . HIS A 1 492 ? 116.979 143.803 126.992 1.00 63.48 492 HIS A C 1
ATOM 3365 O O . HIS A 1 492 ? 116.491 142.879 127.644 1.00 69.68 492 HIS A O 1
ATOM 3372 N N . TRP A 1 493 ? 116.255 144.741 126.374 1.00 62.35 493 TRP A N 1
ATOM 3373 C CA . TRP A 1 493 ? 114.797 144.847 126.411 1.00 60.18 493 TRP A CA 1
ATOM 3374 C C . TRP A 1 493 ? 114.058 143.516 126.481 1.00 63.51 493 TRP A C 1
ATOM 3375 O O . TRP A 1 493 ? 113.095 143.384 127.240 1.00 68.43 493 TRP A O 1
ATOM 3386 N N . THR A 1 494 ? 114.465 142.536 125.681 1.00 63.61 494 THR A N 1
ATOM 3387 C CA . THR A 1 494 ? 113.782 141.252 125.625 1.00 59.66 494 THR A CA 1
ATOM 3388 C C . THR A 1 494 ? 114.656 140.148 126.206 1.00 63.06 494 THR A C 1
ATOM 3389 O O . THR A 1 494 ? 115.886 140.198 126.129 1.00 68.63 494 THR A O 1
ATOM 3393 N N . LYS A 1 495 ? 114.000 139.145 126.796 1.00 67.03 495 LYS A N 1
ATOM 3394 C CA . LYS A 1 495 ? 114.723 137.979 127.294 1.00 67.83 495 LYS A CA 1
ATOM 3395 C C . LYS A 1 495 ? 115.383 137.212 126.156 1.00 66.77 495 LYS A C 1
ATOM 3396 O O . LYS A 1 495 ? 116.500 136.704 126.306 1.00 64.97 495 LYS A O 1
ATOM 3402 N N . SER A 1 496 ? 114.698 137.100 125.016 1.00 69.02 496 SER A N 1
ATOM 3403 C CA . SER A 1 496 ? 115.289 136.430 123.863 1.00 64.64 496 SER A CA 1
ATOM 3404 C C . SER A 1 496 ? 116.502 137.191 123.345 1.00 62.51 496 SER A C 1
ATOM 3405 O O . SER A 1 496 ? 117.499 136.582 122.944 1.00 70.02 496 SER A O 1
ATOM 3408 N N . GLY A 1 497 ? 116.433 138.522 123.334 1.00 59.61 497 GLY A N 1
ATOM 3409 C CA . GLY A 1 497 ? 117.589 139.310 122.947 1.00 57.21 497 GLY A CA 1
ATOM 3410 C C . GLY A 1 497 ? 118.737 139.196 123.928 1.00 54.79 497 GLY A C 1
ATOM 3411 O O . GLY A 1 497 ? 119.903 139.189 123.528 1.00 56.47 497 GLY A O 1
ATOM 3412 N N . GLU A 1 498 ? 118.428 139.116 125.223 1.00 54.12 498 GLU A N 1
ATOM 3413 C CA . GLU A 1 498 ? 119.475 138.957 126.227 1.00 56.68 498 GLU A CA 1
ATOM 3414 C C . GLU A 1 498 ? 120.173 137.610 126.095 1.00 62.83 498 GLU A C 1
ATOM 3415 O O . GLU A 1 498 ? 121.397 137.521 126.235 1.00 68.44 498 GLU A O 1
ATOM 3421 N N . ASN A 1 499 ? 119.410 136.548 125.829 1.00 63.20 499 ASN A N 1
ATOM 3422 C CA . ASN A 1 499 ? 119.990 135.208 125.808 1.00 57.24 499 ASN A CA 1
ATOM 3423 C C . ASN A 1 499 ? 120.866 134.989 124.582 1.00 55.14 499 ASN A C 1
ATOM 3424 O O . ASN A 1 499 ? 121.887 134.302 124.664 1.00 57.91 499 ASN A O 1
ATOM 3429 N N . GLN A 1 500 ? 120.481 135.549 123.435 1.00 52.42 500 GLN A N 1
ATOM 3430 C CA . GLN A 1 500 ? 121.250 135.332 122.213 1.00 54.00 500 GLN A CA 1
ATOM 3431 C C . GLN A 1 500 ? 122.613 136.011 122.291 1.00 57.72 500 GLN A C 1
ATOM 3432 O O . GLN A 1 500 ? 123.646 135.403 121.974 1.00 62.97 500 GLN A O 1
ATOM 3438 N N . ILE A 1 501 ? 122.635 137.273 122.723 1.00 58.64 501 ILE A N 1
ATOM 3439 C CA . ILE A 1 501 ? 123.898 137.988 122.885 1.00 54.99 501 ILE A CA 1
ATOM 3440 C C . ILE A 1 501 ? 124.742 137.336 123.968 1.00 49.77 501 ILE A C 1
ATOM 3441 O O . ILE A 1 501 ? 125.969 137.242 123.847 1.00 54.63 501 ILE A O 1
ATOM 3446 N N . MET A 1 502 ? 124.104 136.882 125.048 1.00 49.03 502 MET A N 1
ATOM 3447 C CA . MET A 1 502 ? 124.848 136.197 126.098 1.00 52.41 502 MET A CA 1
ATOM 3448 C C . MET A 1 502 ? 125.491 134.925 125.569 1.00 53.14 502 MET A C 1
ATOM 3449 O O . MET A 1 502 ? 126.658 134.645 125.859 1.00 56.71 502 MET A O 1
ATOM 3454 N N . MET A 1 503 ? 124.749 134.148 124.779 1.00 51.42 503 MET A N 1
ATOM 3455 C CA . MET A 1 503 ? 125.311 132.938 124.193 1.00 47.32 503 MET A CA 1
ATOM 3456 C C . MET A 1 503 ? 126.501 133.268 123.308 1.00 49.91 503 MET A C 1
ATOM 3457 O O . MET A 1 503 ? 127.560 132.641 123.417 1.00 54.66 503 MET A O 1
ATOM 3462 N N . THR A 1 504 ? 126.349 134.267 122.436 1.00 48.52 504 THR A N 1
ATOM 3463 C CA . THR A 1 504 ? 127.446 134.635 121.546 1.00 45.38 504 THR A CA 1
ATOM 3464 C C . THR A 1 504 ? 128.679 135.050 122.339 1.00 46.83 504 THR A C 1
ATOM 3465 O O . THR A 1 504 ? 129.780 134.532 122.114 1.00 49.79 504 THR A O 1
ATOM 3469 N N . LYS A 1 505 ? 128.506 135.982 123.278 1.00 46.32 505 LYS A N 1
ATOM 3470 C CA . LYS A 1 505 ? 129.647 136.525 124.063 1.00 46.37 505 LYS A CA 1
ATOM 3471 C C . LYS A 1 505 ? 130.319 135.439 124.900 1.00 48.20 505 LYS A C 1
ATOM 3472 O O . LYS A 1 505 ? 131.549 135.419 124.922 1.00 52.66 505 LYS A O 1
ATOM 3478 N N . VAL A 1 506 ? 129.548 134.600 125.586 1.00 49.70 506 VAL A N 1
ATOM 3479 C CA . VAL A 1 506 ? 130.144 133.588 126.447 1.00 46.65 506 VAL A CA 1
ATOM 3480 C C . VAL A 1 506 ? 130.821 132.507 125.617 1.00 47.82 506 VAL A C 1
ATOM 3481 O O . VAL A 1 506 ? 131.919 132.056 125.956 1.00 52.40 506 VAL A O 1
ATOM 3485 N N . TYR A 1 507 ? 130.196 132.073 124.517 1.00 49.64 507 TYR A N 1
ATOM 3486 C CA . TYR A 1 507 ? 130.827 131.052 123.690 1.00 46.94 507 TYR A CA 1
ATOM 3487 C C . TYR A 1 507 ? 132.117 131.562 123.066 1.00 48.48 507 TYR A C 1
ATOM 3488 O O . TYR A 1 507 ? 133.124 130.846 123.042 1.00 52.73 507 TYR A O 1
ATOM 3497 N N . ILE A 1 508 ? 132.110 132.794 122.551 1.00 51.71 508 ILE A N 1
ATOM 3498 C CA . ILE A 1 508 ? 133.318 133.331 121.933 1.00 51.07 508 ILE A CA 1
ATOM 3499 C C . ILE A 1 508 ? 134.431 133.461 122.964 1.00 48.02 508 ILE A C 1
ATOM 3500 O O . ILE A 1 508 ? 135.590 133.132 122.689 1.00 49.77 508 ILE A O 1
ATOM 3505 N N . PHE A 1 509 ? 134.101 133.934 124.168 1.00 47.36 509 PHE A N 1
ATOM 3506 C CA . PHE A 1 509 ? 135.129 134.063 125.194 1.00 46.45 509 PHE A CA 1
ATOM 3507 C C . PHE A 1 509 ? 135.654 132.703 125.636 1.00 50.16 509 PHE A C 1
ATOM 3508 O O . PHE A 1 509 ? 136.859 132.544 125.861 1.00 55.80 509 PHE A O 1
ATOM 3516 N N . LEU A 1 510 ? 134.766 131.718 125.785 1.00 49.67 510 LEU A N 1
ATOM 3517 C CA . LEU A 1 510 ? 135.188 130.402 126.249 1.00 48.55 510 LEU A CA 1
ATOM 3518 C C . LEU A 1 510 ? 136.030 129.687 125.204 1.00 50.97 510 LEU A C 1
ATOM 3519 O O . LEU A 1 510 ? 136.960 128.955 125.550 1.00 50.57 510 LEU A O 1
ATOM 3524 N N . ILE A 1 511 ? 135.720 129.881 123.921 1.00 49.79 511 ILE A N 1
ATOM 3525 C CA . ILE A 1 511 ? 136.472 129.207 122.873 1.00 42.07 511 ILE A CA 1
ATOM 3526 C C . ILE A 1 511 ? 137.926 129.650 122.861 1.00 45.97 511 ILE A C 1
ATOM 3527 O O . ILE A 1 511 ? 138.796 128.903 122.402 1.00 50.04 511 ILE A O 1
ATOM 3532 N N . PHE A 1 512 ? 138.220 130.842 123.378 1.00 43.09 512 PHE A N 1
ATOM 3533 C CA . PHE A 1 512 ? 139.593 131.315 123.476 1.00 38.28 512 PHE A CA 1
ATOM 3534 C C . PHE A 1 512 ? 140.212 131.028 124.836 1.00 42.55 512 PHE A C 1
ATOM 3535 O O . PHE A 1 512 ? 141.368 130.605 124.909 1.00 52.92 512 PHE A O 1
ATOM 3543 N N . MET A 1 513 ? 139.468 131.248 125.920 1.00 42.27 513 MET A N 1
ATOM 3544 C CA . MET A 1 513 ? 140.015 130.999 127.249 1.00 47.87 513 MET A CA 1
ATOM 3545 C C . MET A 1 513 ? 140.310 129.520 127.461 1.00 49.26 513 MET A C 1
ATOM 3546 O O . MET A 1 513 ? 141.326 129.163 128.068 1.00 56.53 513 MET A O 1
ATOM 3551 N N . VAL A 1 514 ? 139.441 128.647 126.964 1.00 46.43 514 VAL A N 1
ATOM 3552 C CA . VAL A 1 514 ? 139.531 127.221 127.250 1.00 48.13 514 VAL A CA 1
ATOM 3553 C C . VAL A 1 514 ? 140.328 126.481 126.186 1.00 47.05 514 VAL A C 1
ATOM 3554 O O . VAL A 1 514 ? 141.220 125.692 126.504 1.00 48.79 514 VAL A O 1
ATOM 3558 N N . LEU A 1 515 ? 140.022 126.708 124.909 1.00 43.69 515 LEU A N 1
ATOM 3559 C CA . LEU A 1 515 ? 140.538 125.862 123.838 1.00 39.39 515 LEU A CA 1
ATOM 3560 C C . LEU A 1 515 ? 141.723 126.478 123.100 1.00 42.61 515 LEU A C 1
ATOM 3561 O O . LEU A 1 515 ? 142.817 125.907 123.101 1.00 49.35 515 LEU A O 1
ATOM 3566 N N . ILE A 1 516 ? 141.533 127.646 122.485 1.00 40.05 516 ILE A N 1
ATOM 3567 C CA . ILE A 1 516 ? 142.490 128.119 121.488 1.00 42.32 516 ILE A CA 1
ATOM 3568 C C . ILE A 1 516 ? 143.788 128.567 122.147 1.00 48.15 516 ILE A C 1
ATOM 3569 O O . ILE A 1 516 ? 144.881 128.136 121.757 1.00 53.57 516 ILE A O 1
ATOM 3574 N N . LEU A 1 517 ? 143.696 129.458 123.133 1.00 46.54 517 LEU A N 1
ATOM 3575 C CA . LEU A 1 517 ? 144.908 129.949 123.785 1.00 44.51 517 LEU A CA 1
ATOM 3576 C C . LEU A 1 517 ? 145.660 128.854 124.529 1.00 48.56 517 LEU A C 1
ATOM 3577 O O . LEU A 1 517 ? 146.887 128.755 124.351 1.00 54.65 517 LEU A O 1
ATOM 3582 N N . PRO A 1 518 ? 145.030 128.025 125.370 1.00 47.30 518 PRO A N 1
ATOM 3583 C CA . PRO A 1 518 ? 145.781 126.909 125.966 1.00 50.08 518 PRO A CA 1
ATOM 3584 C C . PRO A 1 518 ? 146.328 125.927 124.947 1.00 49.87 518 PRO A C 1
ATOM 3585 O O . PRO A 1 518 ? 147.402 125.356 125.172 1.00 56.48 518 PRO A O 1
ATOM 3589 N N . SER A 1 519 ? 145.620 125.702 123.837 1.00 45.85 519 SER A N 1
ATOM 3590 C CA . SER A 1 519 ? 146.129 124.801 122.809 1.00 44.09 519 SER A CA 1
ATOM 3591 C C . SER A 1 519 ? 147.389 125.356 122.163 1.00 48.53 519 SER A C 1
ATOM 3592 O O . SER A 1 519 ? 148.352 124.617 121.931 1.00 57.76 519 SER A O 1
ATOM 3595 N N . LEU A 1 520 ? 147.402 126.653 121.861 1.00 45.12 520 LEU A N 1
ATOM 3596 C CA . LEU A 1 520 ? 148.570 127.260 121.240 1.00 45.45 520 LEU A CA 1
ATOM 3597 C C . LEU A 1 520 ? 149.662 127.605 122.241 1.00 52.71 520 LEU A C 1
ATOM 3598 O O . LEU A 1 520 ? 150.767 127.964 121.824 1.00 57.79 520 LEU A O 1
ATOM 3603 N N . GLY A 1 521 ? 149.385 127.514 123.538 1.00 52.48 521 GLY A N 1
ATOM 3604 C CA . GLY A 1 521 ? 150.374 127.845 124.537 1.00 52.18 521 GLY A CA 1
ATOM 3605 C C . GLY A 1 521 ? 150.379 129.295 124.956 1.00 57.63 521 GLY A C 1
ATOM 3606 O O . GLY A 1 521 ? 151.155 129.665 125.844 1.00 66.10 521 GLY A O 1
ATOM 3607 N N . LEU A 1 522 ? 149.540 130.125 124.346 1.00 56.48 522 LEU A N 1
ATOM 3608 C CA . LEU A 1 522 ? 149.443 131.528 124.700 1.00 54.26 522 LEU A CA 1
ATOM 3609 C C . LEU A 1 522 ? 148.650 131.694 125.993 1.00 59.54 522 LEU A C 1
ATOM 3610 O O . LEU A 1 522 ? 148.075 130.745 126.532 1.00 60.77 522 LEU A O 1
ATOM 3615 N N . THR A 1 523 ? 148.627 132.927 126.494 1.00 59.18 523 THR A N 1
ATOM 3616 C CA . THR A 1 523 ? 147.935 133.238 127.734 1.00 54.05 523 THR A CA 1
ATOM 3617 C C . THR A 1 523 ? 146.972 134.410 127.632 1.00 54.43 523 THR A C 1
ATOM 3618 O O . THR A 1 523 ? 146.244 134.661 128.595 1.00 62.02 523 THR A O 1
ATOM 3622 N N . SER A 1 524 ? 146.941 135.132 126.516 1.00 47.45 524 SER A N 1
ATOM 3623 C CA . SER A 1 524 ? 146.019 136.247 126.372 1.00 49.28 524 SER A CA 1
ATOM 3624 C C . SER A 1 524 ? 145.824 136.540 124.893 1.00 54.62 524 SER A C 1
ATOM 3625 O O . SER A 1 524 ? 146.635 136.149 124.050 1.00 57.19 524 SER A O 1
ATOM 3628 N N . LEU A 1 525 ? 144.728 137.239 124.589 1.00 53.85 525 LEU A N 1
ATOM 3629 C CA . LEU A 1 525 ? 144.477 137.639 123.209 1.00 51.34 525 LEU A CA 1
ATOM 3630 C C . LEU A 1 525 ? 145.524 138.626 122.716 1.00 52.05 525 LEU A C 1
ATOM 3631 O O . LEU A 1 525 ? 145.822 138.661 121.518 1.00 57.31 525 LEU A O 1
ATOM 3636 N N . ASP A 1 526 ? 146.093 139.429 123.615 1.00 46.45 526 ASP A N 1
ATOM 3637 C CA . ASP A 1 526 ? 147.179 140.315 123.215 1.00 46.73 526 ASP A CA 1
ATOM 3638 C C . ASP A 1 526 ? 148.373 139.517 122.712 1.00 58.91 526 ASP A C 1
ATOM 3639 O O . ASP A 1 526 ? 148.949 139.835 121.669 1.00 69.12 526 ASP A O 1
ATOM 3644 N N . PHE A 1 527 ? 148.754 138.466 123.441 1.00 60.40 527 PHE A N 1
ATOM 3645 C CA . PHE A 1 527 ? 149.850 137.615 122.989 1.00 52.64 527 PHE A CA 1
ATOM 3646 C C . PHE A 1 527 ? 149.474 136.856 121.726 1.00 55.40 527 PHE A C 1
ATOM 3647 O O . PHE A 1 527 ? 150.318 136.645 120.850 1.00 64.00 527 PHE A O 1
ATOM 3655 N N . PHE A 1 528 ? 148.213 136.436 121.617 1.00 57.59 528 PHE A N 1
ATOM 3656 C CA . PHE A 1 528 ? 147.753 135.754 120.411 1.00 57.77 528 PHE A CA 1
ATOM 3657 C C . PHE A 1 528 ? 147.935 136.637 119.182 1.00 61.83 528 PHE A C 1
ATOM 3658 O O . PHE A 1 528 ? 148.504 136.210 118.169 1.00 65.80 528 PHE A O 1
ATOM 3666 N N . PHE A 1 529 ? 147.487 137.889 119.266 1.00 59.13 529 PHE A N 1
ATOM 3667 C CA . PHE A 1 529 ? 147.611 138.792 118.129 1.00 60.82 529 PHE A CA 1
ATOM 3668 C C . PHE A 1 529 ? 149.049 139.250 117.918 1.00 65.31 529 PHE A C 1
ATOM 3669 O O . PHE A 1 529 ? 149.451 139.490 116.779 1.00 78.83 529 PHE A O 1
ATOM 3677 N N . ARG A 1 530 ? 149.841 139.363 118.987 1.00 63.02 530 ARG A N 1
ATOM 3678 C CA . ARG A 1 530 ? 151.258 139.671 118.825 1.00 66.14 530 ARG A CA 1
ATOM 3679 C C . ARG A 1 530 ? 151.978 138.562 118.072 1.00 73.42 530 ARG A C 1
ATOM 3680 O O . ARG A 1 530 ? 152.831 138.831 117.219 1.00 83.66 530 ARG A O 1
ATOM 3688 N N . TRP A 1 531 ? 151.655 137.306 118.383 1.00 69.05 531 TRP A N 1
ATOM 3689 C CA . TRP A 1 531 ? 152.234 136.183 117.657 1.00 69.24 531 TRP A CA 1
ATOM 3690 C C . TRP A 1 531 ? 151.744 136.145 116.216 1.00 70.10 531 TRP A C 1
ATOM 3691 O O . TRP A 1 531 ? 152.515 135.831 115.302 1.00 75.69 531 TRP A O 1
ATOM 3702 N N . LEU A 1 532 ? 150.467 136.458 115.993 1.00 66.35 532 LEU A N 1
ATOM 3703 C CA . LEU A 1 532 ? 149.931 136.410 114.636 1.00 70.02 532 LEU A CA 1
ATOM 3704 C C . LEU A 1 532 ? 150.498 137.522 113.763 1.00 87.64 532 LEU A C 1
ATOM 3705 O O . LEU A 1 532 ? 150.729 137.313 112.567 1.00 99.00 532 LEU A O 1
ATOM 3710 N N . PHE A 1 533 ? 150.711 138.710 114.331 1.00 90.50 533 PHE A N 1
ATOM 3711 C CA . PHE A 1 533 ? 151.088 139.920 113.605 1.00 92.81 533 PHE A CA 1
ATOM 3712 C C . PHE A 1 533 ? 150.046 140.330 112.573 1.00 103.79 533 PHE A C 1
ATOM 3713 O O . PHE A 1 533 ? 150.316 141.206 111.744 1.00 110.86 533 PHE A O 1
ATOM 3721 N N . ASP A 1 534 ? 148.861 139.718 112.605 1.00 106.16 534 ASP A N 1
ATOM 3722 C CA . ASP A 1 534 ? 147.810 139.870 111.602 1.00 113.93 534 ASP A CA 1
ATOM 3723 C C . ASP A 1 534 ? 148.284 139.508 110.199 1.00 119.05 534 ASP A C 1
ATOM 3724 O O . ASP A 1 534 ? 147.617 139.851 109.215 1.00 118.78 534 ASP A O 1
ATOM 3729 N N . LYS A 1 535 ? 149.417 138.817 110.086 1.00 122.48 535 LYS A N 1
ATOM 3730 C CA . LYS A 1 535 ? 149.979 138.407 108.808 1.00 127.48 535 LYS A CA 1
ATOM 3731 C C . LYS A 1 535 ? 151.020 137.328 109.074 1.00 131.74 535 LYS A C 1
ATOM 3732 O O . LYS A 1 535 ? 151.793 137.431 110.028 1.00 128.17 535 LYS A O 1
ATOM 3738 N N . THR A 1 536 ? 151.029 136.296 108.233 1.00 138.73 536 THR A N 1
ATOM 3739 C CA . THR A 1 536 ? 151.992 135.213 108.391 1.00 145.59 536 THR A CA 1
ATOM 3740 C C . THR A 1 536 ? 153.409 135.737 108.188 1.00 144.97 536 THR A C 1
ATOM 3741 O O . THR A 1 536 ? 153.789 136.091 107.067 1.00 144.30 536 THR A O 1
ATOM 3745 N N . SER A 1 537 ? 154.198 135.788 109.260 1.00 145.83 537 SER A N 1
ATOM 3746 C CA . SER A 1 537 ? 155.522 136.390 109.188 1.00 147.46 537 SER A CA 1
ATOM 3747 C C . SER A 1 537 ? 156.421 135.777 110.251 1.00 144.62 537 SER A C 1
ATOM 3748 O O . SER A 1 537 ? 155.952 135.143 111.200 1.00 140.35 537 SER A O 1
ATOM 3751 N N . SER A 1 538 ? 157.729 135.974 110.063 1.00 143.74 538 SER A N 1
ATOM 3752 C CA . SER A 1 538 ? 158.761 135.553 111.006 1.00 140.76 538 SER A CA 1
ATOM 3753 C C . SER A 1 538 ? 158.754 134.044 111.227 1.00 139.89 538 SER A C 1
ATOM 3754 O O . SER A 1 538 ? 158.098 133.302 110.489 1.00 141.34 538 SER A O 1
ATOM 3757 N N . GLU A 1 539 ? 159.490 133.582 112.240 1.00 138.70 539 GLU A N 1
ATOM 3758 C CA . GLU A 1 539 ? 159.603 132.154 112.535 1.00 135.16 539 GLU A CA 1
ATOM 3759 C C . GLU A 1 539 ? 158.410 131.685 113.373 1.00 127.56 539 GLU A C 1
ATOM 3760 O O . GLU A 1 539 ? 158.522 131.329 114.546 1.00 121.13 539 GLU A O 1
ATOM 3766 N N . ALA A 1 540 ? 157.244 131.699 112.737 1.00 124.41 540 ALA A N 1
ATOM 3767 C CA . ALA A 1 540 ? 156.015 131.231 113.360 1.00 111.97 540 ALA A CA 1
ATOM 3768 C C . ALA A 1 540 ? 155.928 129.712 113.222 1.00 104.59 540 ALA A C 1
ATOM 3769 O O . ALA A 1 540 ? 156.912 129.037 112.910 1.00 115.54 540 ALA A O 1
ATOM 3771 N N . SER A 1 541 ? 154.743 129.160 113.486 1.00 88.63 541 SER A N 1
ATOM 3772 C CA . SER A 1 541 ? 154.470 127.727 113.352 1.00 87.17 541 SER A CA 1
ATOM 3773 C C . SER A 1 541 ? 155.263 126.897 114.358 1.00 86.50 541 SER A C 1
ATOM 3774 O O . SER A 1 541 ? 155.469 125.697 114.165 1.00 84.27 541 SER A O 1
ATOM 3777 N N . ILE A 1 542 ? 155.719 127.528 115.434 1.00 85.98 542 ILE A N 1
ATOM 3778 C CA . ILE A 1 542 ? 156.284 126.817 116.571 1.00 82.13 542 ILE A CA 1
ATOM 3779 C C . ILE A 1 542 ? 155.274 126.697 117.703 1.00 76.37 542 ILE A C 1
ATOM 3780 O O . ILE A 1 542 ? 155.242 125.689 118.409 1.00 80.19 542 ILE A O 1
ATOM 3785 N N . ARG A 1 543 ? 154.426 127.715 117.871 1.00 68.67 543 ARG A N 1
ATOM 3786 C CA . ARG A 1 543 ? 153.283 127.583 118.765 1.00 60.80 543 ARG A CA 1
ATOM 3787 C C . ARG A 1 543 ? 152.348 126.482 118.288 1.00 65.57 543 ARG A C 1
ATOM 3788 O O . ARG A 1 543 ? 151.610 125.894 119.086 1.00 70.29 543 ARG A O 1
ATOM 3796 N N . LEU A 1 544 ? 152.360 126.191 116.987 1.00 61.09 544 LEU A N 1
ATOM 3797 C CA . LEU A 1 544 ? 151.509 125.145 116.437 1.00 56.07 544 LEU A CA 1
ATOM 3798 C C . LEU A 1 544 ? 152.133 123.772 116.648 1.00 65.80 544 LEU A C 1
ATOM 3799 O O . LEU A 1 544 ? 152.011 122.889 115.794 1.00 77.08 544 LEU A O 1
ATOM 3804 N N . GLU A 1 545 ? 152.785 123.577 117.792 1.00 65.46 545 GLU A N 1
ATOM 3805 C CA . GLU A 1 545 ? 153.316 122.277 118.176 1.00 62.11 545 GLU A CA 1
ATOM 3806 C C . GLU A 1 545 ? 152.826 121.942 119.573 1.00 65.79 545 GLU A C 1
ATOM 3807 O O . GLU A 1 545 ? 152.743 120.769 119.947 1.00 68.66 545 GLU A O 1
ATOM 3813 N N . CYS A 1 546 ? 152.502 122.975 120.352 1.00 63.40 546 CYS A N 1
ATOM 3814 C CA . CYS A 1 546 ? 151.834 122.755 121.625 1.00 58.20 546 CYS A CA 1
ATOM 3815 C C . CYS A 1 546 ? 150.436 122.196 121.426 1.00 57.44 546 CYS A C 1
ATOM 3816 O O . CYS A 1 546 ? 149.848 121.666 122.373 1.00 63.06 546 CYS A O 1
ATOM 3819 N N . VAL A 1 547 ? 149.893 122.309 120.214 1.00 56.49 547 VAL A N 1
ATOM 3820 C CA . VAL A 1 547 ? 148.579 121.752 119.920 1.00 57.34 547 VAL A CA 1
ATOM 3821 C C . VAL A 1 547 ? 148.629 120.230 119.903 1.00 59.35 547 VAL A C 1
ATOM 3822 O O . VAL A 1 547 ? 147.710 119.561 120.389 1.00 57.97 547 VAL A O 1
ATOM 3826 N N . PHE A 1 548 ? 149.697 119.658 119.347 1.00 58.45 548 PHE A N 1
ATOM 3827 C CA . PHE A 1 548 ? 149.768 118.227 119.082 1.00 58.68 548 PHE A CA 1
ATOM 3828 C C . PHE A 1 548 ? 150.705 117.484 120.022 1.00 55.27 548 PHE A C 1
ATOM 3829 O O . PHE A 1 548 ? 151.010 116.315 119.771 1.00 61.35 548 PHE A O 1
ATOM 3837 N N . LEU A 1 549 ? 151.173 118.126 121.087 1.00 54.79 549 LEU A N 1
ATOM 3838 C CA . LEU A 1 549 ? 151.993 117.426 122.058 1.00 58.52 549 LEU A CA 1
ATOM 3839 C C . LEU A 1 549 ? 151.153 116.396 122.809 1.00 60.98 549 LEU A C 1
ATOM 3840 O O . LEU A 1 549 ? 149.963 116.610 123.049 1.00 62.84 549 LEU A O 1
ATOM 3845 N N . PRO A 1 550 ? 151.745 115.263 123.189 1.00 59.38 550 PRO A N 1
ATOM 3846 C CA . PRO A 1 550 ? 150.987 114.278 123.972 1.00 63.21 550 PRO A CA 1
ATOM 3847 C C . PRO A 1 550 ? 150.879 114.668 125.438 1.00 68.79 550 PRO A C 1
ATOM 3848 O O . PRO A 1 550 ? 151.011 113.832 126.336 1.00 70.24 550 PRO A O 1
ATOM 3852 N N . ASP A 1 551 ? 150.625 115.952 125.674 1.00 67.20 551 ASP A N 1
ATOM 3853 C CA . ASP A 1 551 ? 150.228 116.469 126.974 1.00 58.89 551 ASP A CA 1
ATOM 3854 C C . ASP A 1 551 ? 149.120 117.498 126.876 1.00 56.39 551 ASP A C 1
ATOM 3855 O O . ASP A 1 551 ? 148.393 117.690 127.858 1.00 63.18 551 ASP A O 1
ATOM 3860 N N . GLN A 1 552 ? 148.972 118.171 125.734 1.00 53.85 552 GLN A N 1
ATOM 3861 C CA . GLN A 1 552 ? 147.820 119.035 125.520 1.00 53.34 552 GLN A CA 1
ATOM 3862 C C . GLN A 1 552 ? 146.573 118.208 125.253 1.00 54.90 552 GLN A C 1
ATOM 3863 O O . GLN A 1 552 ? 145.483 118.547 125.723 1.00 56.74 552 GLN A O 1
ATOM 3869 N N . GLY A 1 553 ? 146.717 117.118 124.498 1.00 52.69 553 GLY A N 1
ATOM 3870 C CA . GLY A 1 553 ? 145.588 116.233 124.276 1.00 45.75 553 GLY A CA 1
ATOM 3871 C C . GLY A 1 553 ? 145.080 115.613 125.560 1.00 51.67 553 GLY A C 1
ATOM 3872 O O . GLY A 1 553 ? 143.872 115.566 125.800 1.00 55.18 553 GLY A O 1
ATOM 3873 N N . ALA A 1 554 ? 145.995 115.139 126.410 1.00 52.58 554 ALA A N 1
ATOM 3874 C CA . ALA A 1 554 ? 145.590 114.590 127.699 1.00 46.29 554 ALA A CA 1
ATOM 3875 C C . ALA A 1 554 ? 144.977 115.665 128.584 1.00 42.84 554 ALA A C 1
ATOM 3876 O O . ALA A 1 554 ? 144.047 115.392 129.351 1.00 49.95 554 ALA A O 1
ATOM 3878 N N . PHE A 1 555 ? 145.484 116.896 128.491 1.00 42.84 555 PHE A N 1
ATOM 3879 C CA . PHE A 1 555 ? 144.919 117.991 129.273 1.00 42.35 555 PHE A CA 1
ATOM 3880 C C . PHE A 1 555 ? 143.463 118.240 128.905 1.00 42.60 555 PHE A C 1
ATOM 3881 O O . PHE A 1 555 ? 142.611 118.395 129.786 1.00 46.67 555 PHE A O 1
ATOM 3889 N N . PHE A 1 556 ? 143.148 118.254 127.610 1.00 44.58 556 PHE A N 1
ATOM 3890 C CA . PHE A 1 556 ? 141.763 118.477 127.209 1.00 43.86 556 PHE A CA 1
ATOM 3891 C C . PHE A 1 556 ? 140.894 117.243 127.413 1.00 42.49 556 PHE A C 1
ATOM 3892 O O . PHE A 1 556 ? 139.688 117.379 127.640 1.00 43.96 556 PHE A O 1
ATOM 3900 N N . VAL A 1 557 ? 141.473 116.042 127.362 1.00 43.11 557 VAL A N 1
ATOM 3901 C CA . VAL A 1 557 ? 140.716 114.854 127.751 1.00 41.90 557 VAL A CA 1
ATOM 3902 C C . VAL A 1 557 ? 140.305 114.949 129.215 1.00 45.78 557 VAL A C 1
ATOM 3903 O O . VAL A 1 557 ? 139.154 114.672 129.573 1.00 54.09 557 VAL A O 1
ATOM 3907 N N . ASN A 1 558 ? 141.235 115.354 130.082 1.00 45.57 558 ASN A N 1
ATOM 3908 C CA . ASN A 1 558 ? 140.903 115.534 131.491 1.00 42.78 558 ASN A CA 1
ATOM 3909 C C . ASN A 1 558 ? 139.918 116.680 131.685 1.00 45.54 558 ASN A C 1
ATOM 3910 O O . ASN A 1 558 ? 139.076 116.633 132.587 1.00 50.77 558 ASN A O 1
ATOM 3915 N N . TYR A 1 559 ? 140.012 117.721 130.856 1.00 43.46 559 TYR A N 1
ATOM 3916 C CA . TYR A 1 559 ? 139.034 118.802 130.915 1.00 44.46 559 TYR A CA 1
ATOM 3917 C C . TYR A 1 559 ? 137.634 118.298 130.588 1.00 45.62 559 TYR A C 1
ATOM 3918 O O . TYR A 1 559 ? 136.661 118.659 131.260 1.00 54.11 559 TYR A O 1
ATOM 3927 N N . VAL A 1 560 ? 137.514 117.463 129.556 1.00 43.21 560 VAL A N 1
ATOM 3928 C CA . VAL A 1 560 ? 136.214 116.909 129.195 1.00 41.44 560 VAL A CA 1
ATOM 3929 C C . VAL A 1 560 ? 135.713 115.965 130.280 1.00 44.99 560 VAL A C 1
ATOM 3930 O O . VAL A 1 560 ? 134.512 115.909 130.562 1.00 53.18 560 VAL A O 1
ATOM 3934 N N . ILE A 1 561 ? 136.618 115.211 130.908 1.00 44.37 561 ILE A N 1
ATOM 3935 C CA . ILE A 1 561 ? 136.210 114.349 132.016 1.00 43.68 561 ILE A CA 1
ATOM 3936 C C . ILE A 1 561 ? 135.680 115.185 133.175 1.00 47.61 561 ILE A C 1
ATOM 3937 O O . ILE A 1 561 ? 134.653 114.855 133.779 1.00 56.57 561 ILE A O 1
ATOM 3942 N N . ALA A 1 562 ? 136.369 116.281 133.502 1.00 47.71 562 ALA A N 1
ATOM 3943 C CA . ALA A 1 562 ? 135.912 117.152 134.579 1.00 46.81 562 ALA A CA 1
ATOM 3944 C C . ALA A 1 562 ? 134.561 117.772 134.254 1.00 50.75 562 ALA A C 1
ATOM 3945 O O . ALA A 1 562 ? 133.681 117.846 135.118 1.00 59.97 562 ALA A O 1
ATOM 3947 N N . SER A 1 563 ? 134.378 118.227 133.014 1.00 47.52 563 SER A N 1
ATOM 3948 C CA . SER A 1 563 ? 133.081 118.762 132.613 1.00 49.07 563 SER A CA 1
ATOM 3949 C C . SER A 1 563 ? 132.003 117.688 132.633 1.00 53.28 563 SER A C 1
ATOM 3950 O O . SER A 1 563 ? 130.827 117.995 132.857 1.00 57.59 563 SER A O 1
ATOM 3953 N N . ALA A 1 564 ? 132.382 116.431 132.404 1.00 51.20 564 ALA A N 1
ATOM 3954 C CA . ALA A 1 564 ? 131.409 115.346 132.386 1.00 47.54 564 ALA A CA 1
ATOM 3955 C C . ALA A 1 564 ? 130.874 115.065 133.781 1.00 48.38 564 ALA A C 1
ATOM 3956 O O . ALA A 1 564 ? 129.661 114.937 133.978 1.00 51.71 564 ALA A O 1
ATOM 3958 N N . PHE A 1 565 ? 131.765 114.972 134.766 1.00 49.68 565 PHE A N 1
ATOM 3959 C CA . PHE A 1 565 ? 131.389 114.566 136.112 1.00 53.20 565 PHE A CA 1
ATOM 3960 C C . PHE A 1 565 ? 131.350 115.739 137.082 1.00 55.40 565 PHE A C 1
ATOM 3961 O O . PHE A 1 565 ? 130.311 115.997 137.692 1.00 64.74 565 PHE A O 1
ATOM 3969 N N . ILE A 1 566 ? 132.452 116.474 137.233 1.00 52.25 566 ILE A N 1
ATOM 3970 C CA . ILE A 1 566 ? 132.465 117.593 138.170 1.00 54.13 566 ILE A CA 1
ATOM 3971 C C . ILE A 1 566 ? 131.550 118.710 137.683 1.00 54.72 566 ILE A C 1
ATOM 3972 O O . ILE A 1 566 ? 130.768 119.273 138.456 1.00 59.30 566 ILE A O 1
ATOM 3977 N N . GLY A 1 567 ? 131.624 119.038 136.393 1.00 51.82 567 GLY A N 1
ATOM 3978 C CA . GLY A 1 567 ? 130.810 120.125 135.872 1.00 51.53 567 GLY A CA 1
ATOM 3979 C C . GLY A 1 567 ? 129.324 119.839 135.967 1.00 60.26 567 GLY A C 1
ATOM 3980 O O . GLY A 1 567 ? 128.543 120.682 136.414 1.00 68.71 567 GLY A O 1
ATOM 3981 N N . ASN A 1 568 ? 128.914 118.637 135.560 1.00 56.49 568 ASN A N 1
ATOM 3982 C CA . ASN A 1 568 ? 127.500 118.284 135.624 1.00 49.14 568 ASN A CA 1
ATOM 3983 C C . ASN A 1 568 ? 127.030 118.087 137.058 1.00 55.99 568 ASN A C 1
ATOM 3984 O O . ASN A 1 568 ? 125.887 118.425 137.380 1.00 61.99 568 ASN A O 1
ATOM 3989 N N . GLY A 1 569 ? 127.886 117.558 137.932 1.00 55.35 569 GLY A N 1
ATOM 3990 C CA . GLY A 1 569 ? 127.526 117.477 139.336 1.00 48.54 569 GLY A CA 1
ATOM 3991 C C . GLY A 1 569 ? 127.308 118.843 139.956 1.00 53.76 569 GLY A C 1
ATOM 3992 O O . GLY A 1 569 ? 126.376 119.038 140.738 1.00 57.18 569 GLY A O 1
ATOM 3993 N N . MET A 1 570 ? 128.162 119.810 139.614 1.00 54.90 570 MET A N 1
ATOM 3994 C CA . MET A 1 570 ? 127.992 121.162 140.134 1.00 54.88 570 MET A CA 1
ATOM 3995 C C . MET A 1 570 ? 126.781 121.852 139.525 1.00 52.45 570 MET A C 1
ATOM 3996 O O . MET A 1 570 ? 126.137 122.670 140.190 1.00 53.71 570 MET A O 1
ATOM 4001 N N . GLU A 1 571 ? 126.468 121.555 138.263 1.00 52.54 571 GLU A N 1
ATOM 4002 C CA . GLU A 1 571 ? 125.259 122.098 137.654 1.00 52.50 571 GLU A CA 1
ATOM 4003 C C . GLU A 1 571 ? 124.008 121.527 138.311 1.00 54.62 571 GLU A C 1
ATOM 4004 O O . GLU A 1 571 ? 123.015 122.239 138.495 1.00 58.98 571 GLU A O 1
ATOM 4010 N N . LEU A 1 572 ? 124.036 120.241 138.660 1.00 52.62 572 LEU A N 1
ATOM 4011 C CA . LEU A 1 572 ? 122.934 119.644 139.405 1.00 47.05 572 LEU A CA 1
ATOM 4012 C C . LEU A 1 572 ? 122.820 120.242 140.802 1.00 49.57 572 LEU A C 1
ATOM 4013 O O . LEU A 1 572 ? 121.714 120.530 141.273 1.00 51.69 572 LEU A O 1
ATOM 4018 N N . LEU A 1 573 ? 123.955 120.435 141.478 1.00 49.97 573 LEU A N 1
ATOM 4019 C CA . LEU A 1 573 ? 123.935 120.891 142.864 1.00 47.44 573 LEU A CA 1
ATOM 4020 C C . LEU A 1 573 ? 123.586 122.371 142.964 1.00 49.78 573 LEU A C 1
ATOM 4021 O O . LEU A 1 573 ? 122.829 122.772 143.855 1.00 53.00 573 LEU A O 1
ATOM 4026 N N . ARG A 1 574 ? 124.131 123.195 142.066 1.00 50.09 574 ARG A N 1
ATOM 4027 C CA . ARG A 1 574 ? 123.916 124.644 142.071 1.00 48.65 574 ARG A CA 1
ATOM 4028 C C . ARG A 1 574 ? 124.326 125.252 143.414 1.00 52.10 574 ARG A C 1
ATOM 4029 O O . ARG A 1 574 ? 123.515 125.810 144.154 1.00 53.40 574 ARG A O 1
ATOM 4037 N N . LEU A 1 575 ? 125.617 125.118 143.719 1.00 57.28 575 LEU A N 1
ATOM 4038 C CA . LEU A 1 575 ? 126.131 125.554 145.016 1.00 57.05 575 LEU A CA 1
ATOM 4039 C C . LEU A 1 575 ? 126.042 127.061 145.235 1.00 56.69 575 LEU A C 1
ATOM 4040 O O . LEU A 1 575 ? 125.605 127.472 146.324 1.00 62.64 575 LEU A O 1
ATOM 4045 N N . PRO A 1 576 ? 126.469 127.930 144.309 1.00 51.41 576 PRO A N 1
ATOM 4046 C CA . PRO A 1 576 ? 126.314 129.372 144.574 1.00 52.38 576 PRO A CA 1
ATOM 4047 C C . PRO A 1 576 ? 124.864 129.799 144.717 1.00 54.96 576 PRO A C 1
ATOM 4048 O O . PRO A 1 576 ? 124.546 130.654 145.558 1.00 59.12 576 PRO A O 1
ATOM 4052 N N . GLY A 1 577 ? 123.970 129.215 143.919 1.00 53.01 577 GLY A N 1
ATOM 4053 C CA . GLY A 1 577 ? 122.557 129.508 144.075 1.00 49.93 577 GLY A CA 1
ATOM 4054 C C . GLY A 1 577 ? 122.029 129.061 145.422 1.00 52.99 577 GLY A C 1
ATOM 4055 O O . GLY A 1 577 ? 121.221 129.753 146.043 1.00 61.84 577 GLY A O 1
ATOM 4056 N N . LEU A 1 578 ? 122.484 127.899 145.893 1.00 50.03 578 LEU A N 1
ATOM 4057 C CA . LEU A 1 578 ? 122.098 127.432 147.219 1.00 50.56 578 LEU A CA 1
ATOM 4058 C C . LEU A 1 578 ? 122.601 128.374 148.303 1.00 56.27 578 LEU A C 1
ATOM 4059 O O . LEU A 1 578 ? 121.896 128.637 149.284 1.00 59.94 578 LEU A O 1
ATOM 4064 N N . ILE A 1 579 ? 123.825 128.879 148.151 1.00 59.18 579 ILE A N 1
ATOM 4065 C CA . ILE A 1 579 ? 124.376 129.812 149.133 1.00 57.07 579 ILE A CA 1
ATOM 4066 C C . ILE A 1 579 ? 123.539 131.083 149.181 1.00 58.23 579 ILE A C 1
ATOM 4067 O O . ILE A 1 579 ? 123.182 131.576 150.258 1.00 61.68 579 ILE A O 1
ATOM 4072 N N . LEU A 1 580 ? 123.216 131.633 148.009 1.00 59.29 580 LEU A N 1
ATOM 4073 C CA . LEU A 1 580 ? 122.400 132.842 147.963 1.00 56.97 580 LEU A CA 1
ATOM 4074 C C . LEU A 1 580 ? 121.011 132.592 148.538 1.00 62.29 580 LEU A C 1
ATOM 4075 O O . LEU A 1 580 ? 120.456 133.447 149.237 1.00 69.96 580 LEU A O 1
ATOM 4080 N N . TYR A 1 581 ? 120.437 131.423 148.253 1.00 60.54 581 TYR A N 1
ATOM 4081 C CA . TYR A 1 581 ? 119.118 131.081 148.771 1.00 58.10 581 TYR A CA 1
ATOM 4082 C C . TYR A 1 581 ? 119.129 130.974 150.291 1.00 63.39 581 TYR A C 1
ATOM 4083 O O . TYR A 1 581 ? 118.218 131.470 150.963 1.00 71.61 581 TYR A O 1
ATOM 4092 N N . THR A 1 582 ? 120.159 130.338 150.853 1.00 62.45 582 THR A N 1
ATOM 4093 C CA . THR A 1 582 ? 120.274 130.247 152.305 1.00 64.58 582 THR A CA 1
ATOM 4094 C C . THR A 1 582 ? 120.466 131.623 152.929 1.00 68.79 582 THR A C 1
ATOM 4095 O O . THR A 1 582 ? 119.890 131.922 153.981 1.00 75.15 582 THR A O 1
ATOM 4099 N N . PHE A 1 583 ? 121.274 132.475 152.295 1.00 69.79 583 PHE A N 1
ATOM 4100 C CA . PHE A 1 583 ? 121.456 133.836 152.790 1.00 71.74 583 PHE A CA 1
ATOM 4101 C C . PHE A 1 583 ? 120.137 134.599 152.798 1.00 75.28 583 PHE A C 1
ATOM 4102 O O . PHE A 1 583 ? 119.800 135.275 153.778 1.00 83.72 583 PHE A O 1
ATOM 4110 N N . ARG A 1 584 ? 119.368 134.492 151.712 1.00 68.94 584 ARG A N 1
ATOM 4111 C CA . ARG A 1 584 ? 118.075 135.165 151.656 1.00 68.39 584 ARG A CA 1
ATOM 4112 C C . ARG A 1 584 ? 117.128 134.629 152.721 1.00 71.17 584 ARG A C 1
ATOM 4113 O O . ARG A 1 584 ? 116.411 135.400 153.368 1.00 75.83 584 ARG A O 1
ATOM 4121 N N . MET A 1 585 ? 117.108 133.308 152.912 1.00 67.56 585 MET A N 1
ATOM 4122 C CA . MET A 1 585 ? 116.205 132.719 153.893 1.00 67.31 585 MET A CA 1
ATOM 4123 C C . MET A 1 585 ? 116.559 133.151 155.310 1.00 75.59 585 MET A C 1
ATOM 4124 O O . MET A 1 585 ? 115.672 133.495 156.099 1.00 82.02 585 MET A O 1
ATOM 4129 N N . ILE A 1 586 ? 117.848 133.142 155.658 1.00 75.01 586 ILE A N 1
ATOM 4130 C CA . ILE A 1 586 ? 118.229 133.528 157.013 1.00 78.27 586 ILE A CA 1
ATOM 4131 C C . ILE A 1 586 ? 118.039 135.024 157.224 1.00 82.21 586 ILE A C 1
ATOM 4132 O O . ILE A 1 586 ? 117.737 135.463 158.340 1.00 91.61 586 ILE A O 1
ATOM 4137 N N . MET A 1 587 ? 118.211 135.833 156.179 1.00 82.34 587 MET A N 1
ATOM 4138 C CA . MET A 1 587 ? 117.938 137.268 156.276 1.00 89.90 587 MET A CA 1
ATOM 4139 C C . MET A 1 587 ? 116.510 137.572 155.817 1.00 93.90 587 MET A C 1
ATOM 4140 O O . MET A 1 587 ? 116.264 138.333 154.882 1.00 93.58 587 MET A O 1
ATOM 4145 N N . ALA A 1 588 ? 115.561 136.945 156.507 1.00 93.28 588 ALA A N 1
ATOM 4146 C CA . ALA A 1 588 ? 114.138 137.138 156.271 1.00 92.17 588 ALA A CA 1
ATOM 4147 C C . ALA A 1 588 ? 113.466 137.540 157.575 1.00 100.35 588 ALA A C 1
ATOM 4148 O O . ALA A 1 588 ? 113.760 136.977 158.633 1.00 105.58 588 ALA A O 1
ATOM 4150 N N . LYS A 1 589 ? 112.562 138.518 157.493 1.00 102.13 589 LYS A N 1
ATOM 4151 C CA . LYS A 1 589 ? 111.957 139.069 158.701 1.00 106.82 589 LYS A CA 1
ATOM 4152 C C . LYS A 1 589 ? 111.131 138.023 159.442 1.00 104.15 589 LYS A C 1
ATOM 4153 O O . LYS A 1 589 ? 111.314 137.814 160.647 1.00 111.50 589 LYS A O 1
ATOM 4159 N N . THR A 1 590 ? 110.215 137.355 158.740 1.00 99.04 590 THR A N 1
ATOM 4160 C CA . THR A 1 590 ? 109.255 136.470 159.392 1.00 95.11 590 THR A CA 1
ATOM 4161 C C . THR A 1 590 ? 109.183 135.110 158.712 1.00 94.17 590 THR A C 1
ATOM 4162 O O . THR A 1 590 ? 109.997 134.800 157.837 1.00 101.12 590 THR A O 1
ATOM 4166 N N . ALA A 1 591 ? 108.213 134.289 159.118 1.00 92.86 591 ALA A N 1
ATOM 4167 C CA . ALA A 1 591 ? 107.951 133.038 158.418 1.00 89.20 591 ALA A CA 1
ATOM 4168 C C . ALA A 1 591 ? 107.248 133.272 157.089 1.00 88.86 591 ALA A C 1
ATOM 4169 O O . ALA A 1 591 ? 107.472 132.520 156.135 1.00 90.45 591 ALA A O 1
ATOM 4171 N N . ALA A 1 592 ? 106.390 134.291 157.011 1.00 90.31 592 ALA A N 1
ATOM 4172 C CA . ALA A 1 592 ? 105.813 134.672 155.726 1.00 90.51 592 ALA A CA 1
ATOM 4173 C C . ALA A 1 592 ? 106.883 135.203 154.784 1.00 86.68 592 ALA A C 1
ATOM 4174 O O . ALA A 1 592 ? 106.862 134.911 153.583 1.00 85.12 592 ALA A O 1
ATOM 4176 N N . ASP A 1 593 ? 107.819 135.995 155.309 1.00 85.63 593 ASP A N 1
ATOM 4177 C CA . ASP A 1 593 ? 108.940 136.456 154.500 1.00 81.83 593 ASP A CA 1
ATOM 4178 C C . ASP A 1 593 ? 109.797 135.292 154.029 1.00 82.15 593 ASP A C 1
ATOM 4179 O O . ASP A 1 593 ? 110.395 135.357 152.950 1.00 86.32 593 ASP A O 1
ATOM 4184 N N . ARG A 1 594 ? 109.871 134.221 154.821 1.00 79.60 594 ARG A N 1
ATOM 4185 C CA . ARG A 1 594 ? 110.572 133.014 154.408 1.00 73.45 594 ARG A CA 1
ATOM 4186 C C . ARG A 1 594 ? 109.794 132.208 153.379 1.00 74.12 594 ARG A C 1
ATOM 4187 O O . ARG A 1 594 ? 110.364 131.291 152.781 1.00 78.39 594 ARG A O 1
ATOM 4195 N N . ARG A 1 595 ? 108.518 132.520 153.160 1.00 74.61 595 ARG A N 1
ATOM 4196 C CA . ARG A 1 595 ? 107.729 131.824 152.151 1.00 69.80 595 ARG A CA 1
ATOM 4197 C C . ARG A 1 595 ? 107.764 132.535 150.806 1.00 68.29 595 ARG A C 1
ATOM 4198 O O . ARG A 1 595 ? 107.780 131.879 149.760 1.00 73.31 595 ARG A O 1
ATOM 4206 N N . ASN A 1 596 ? 107.776 133.870 150.809 1.00 70.45 596 ASN A N 1
ATOM 4207 C CA . ASN A 1 596 ? 107.894 134.604 149.556 1.00 67.61 596 ASN A CA 1
ATOM 4208 C C . ASN A 1 596 ? 109.236 134.349 148.885 1.00 71.24 596 ASN A C 1
ATOM 4209 O O . ASN A 1 596 ? 109.337 134.424 147.656 1.00 77.07 596 ASN A O 1
ATOM 4214 N N . VAL A 1 597 ? 110.275 134.057 149.669 1.00 66.52 597 VAL A N 1
ATOM 4215 C CA . VAL A 1 597 ? 111.573 133.730 149.088 1.00 65.01 597 VAL A CA 1
ATOM 4216 C C . VAL A 1 597 ? 111.518 132.381 148.384 1.00 66.38 597 VAL A C 1
ATOM 4217 O O . VAL A 1 597 ? 112.058 132.219 147.284 1.00 71.86 597 VAL A O 1
ATOM 4221 N N . LYS A 1 598 ? 110.872 131.392 149.004 1.00 63.97 598 LYS A N 1
ATOM 4222 C CA . LYS A 1 598 ? 110.772 130.072 148.391 1.00 61.55 598 LYS A CA 1
ATOM 4223 C C . LYS A 1 598 ? 109.977 130.123 147.092 1.00 66.49 598 LYS A C 1
ATOM 4224 O O . LYS A 1 598 ? 110.352 129.487 146.100 1.00 73.24 598 LYS A O 1
ATOM 4230 N N . GLN A 1 599 ? 108.884 130.881 147.074 1.00 65.54 599 GLN A N 1
ATOM 4231 C CA . GLN A 1 599 ? 108.014 130.950 145.908 1.00 66.92 599 GLN A CA 1
ATOM 4232 C C . GLN A 1 599 ? 108.536 131.882 144.824 1.00 73.11 599 GLN A C 1
ATOM 4233 O O . GLN A 1 599 ? 107.918 131.969 143.759 1.00 79.27 599 GLN A O 1
ATOM 4239 N N . ASN A 1 600 ? 109.641 132.584 145.065 1.00 72.26 600 ASN A N 1
ATOM 4240 C CA . ASN A 1 600 ? 110.220 133.463 144.063 1.00 70.22 600 ASN A CA 1
ATOM 4241 C C . ASN A 1 600 ? 111.679 133.156 143.760 1.00 70.23 600 ASN A C 1
ATOM 4242 O O . ASN A 1 600 ? 112.281 133.857 142.940 1.00 77.40 600 ASN A O 1
ATOM 4247 N N . GLN A 1 601 ? 112.266 132.142 144.399 1.00 64.85 601 GLN A N 1
ATOM 4248 C CA . GLN A 1 601 ? 113.651 131.784 144.111 1.00 63.23 601 GLN A CA 1
ATOM 4249 C C . GLN A 1 601 ? 113.813 131.276 142.684 1.00 69.20 601 GLN A C 1
ATOM 4250 O O . GLN A 1 601 ? 114.786 131.622 142.005 1.00 67.61 601 GLN A O 1
ATOM 4256 N N . ALA A 1 602 ? 112.874 130.457 142.216 1.00 68.49 602 ALA A N 1
ATOM 4257 C CA . ALA A 1 602 ? 112.986 129.876 140.886 1.00 58.18 602 ALA A CA 1
ATOM 4258 C C . ALA A 1 602 ? 112.912 130.958 139.820 1.00 57.73 602 ALA A C 1
ATOM 4259 O O . ALA A 1 602 ? 112.115 131.895 139.914 1.00 60.99 602 ALA A O 1
ATOM 4261 N N . PHE A 1 603 ? 113.755 130.828 138.801 1.00 54.34 603 PHE A N 1
ATOM 4262 C CA . PHE A 1 603 ? 113.809 131.775 137.700 1.00 55.55 603 PHE A CA 1
ATOM 4263 C C . PHE A 1 603 ? 113.882 131.010 136.386 1.00 57.28 603 PHE A C 1
ATOM 4264 O O . PHE A 1 603 ? 114.124 129.803 136.358 1.00 58.97 603 PHE A O 1
ATOM 4272 N N . GLN A 1 604 ? 113.664 131.731 135.291 1.00 62.40 604 GLN A N 1
ATOM 4273 C CA . GLN A 1 604 ? 113.598 131.105 133.979 1.00 58.24 604 GLN A CA 1
ATOM 4274 C C . GLN A 1 604 ? 114.946 130.512 133.586 1.00 59.27 604 GLN A C 1
ATOM 4275 O O . GLN A 1 604 ? 116.007 131.045 133.919 1.00 62.92 604 GLN A O 1
ATOM 4281 N N . TYR A 1 605 ? 114.889 129.388 132.874 1.00 58.10 605 TYR A N 1
ATOM 4282 C CA . TYR A 1 605 ? 116.101 128.687 132.476 1.00 56.12 605 TYR A CA 1
ATOM 4283 C C . TYR A 1 605 ? 116.962 129.574 131.588 1.00 62.04 605 TYR A C 1
ATOM 4284 O O . TYR A 1 605 ? 116.462 130.264 130.696 1.00 68.72 605 TYR A O 1
ATOM 4293 N N . GLU A 1 606 ? 118.270 129.554 131.840 1.00 59.50 606 GLU A N 1
ATOM 4294 C CA . GLU A 1 606 ? 119.208 130.420 131.128 1.00 55.58 606 GLU A CA 1
ATOM 4295 C C . GLU A 1 606 ? 119.725 129.693 129.890 1.00 60.12 606 GLU A C 1
ATOM 4296 O O . GLU A 1 606 ? 120.861 129.210 129.828 1.00 65.55 606 GLU A O 1
ATOM 4302 N N . PHE A 1 607 ? 118.849 129.600 128.891 1.00 56.16 607 PHE A N 1
ATOM 4303 C CA . PHE A 1 607 ? 119.293 129.242 127.554 1.00 50.24 607 PHE A CA 1
ATOM 4304 C C . PHE A 1 607 ? 120.261 130.303 127.059 1.00 53.70 607 PHE A C 1
ATOM 4305 O O . PHE A 1 607 ? 120.141 131.486 127.386 1.00 60.72 607 PHE A O 1
ATOM 4313 N N . GLY A 1 608 ? 121.232 129.879 126.268 1.00 50.00 608 GLY A N 1
ATOM 4314 C CA . GLY A 1 608 ? 122.290 130.793 125.906 1.00 47.45 608 GLY A CA 1
ATOM 4315 C C . GLY A 1 608 ? 123.439 130.670 126.877 1.00 53.38 608 GLY A C 1
ATOM 4316 O O . GLY A 1 608 ? 124.546 130.306 126.480 1.00 61.44 608 GLY A O 1
ATOM 4317 N N . ALA A 1 609 ? 123.185 130.930 128.160 1.00 50.42 609 ALA A N 1
ATOM 4318 C CA . ALA A 1 609 ? 124.217 130.711 129.166 1.00 49.20 609 ALA A CA 1
ATOM 4319 C C . ALA A 1 609 ? 124.615 129.242 129.235 1.00 55.41 609 ALA A C 1
ATOM 4320 O O . ALA A 1 609 ? 125.806 128.919 129.301 1.00 59.84 609 ALA A O 1
ATOM 4322 N N . MET A 1 610 ? 123.635 128.334 129.221 1.00 57.66 610 MET A N 1
ATOM 4323 C CA . MET A 1 610 ? 123.961 126.910 129.179 1.00 56.31 610 MET A CA 1
ATOM 4324 C C . MET A 1 610 ? 124.379 126.461 127.783 1.00 51.60 610 MET A C 1
ATOM 4325 O O . MET A 1 610 ? 125.217 125.556 127.644 1.00 54.52 610 MET A O 1
ATOM 4330 N N . TYR A 1 611 ? 123.774 127.007 126.739 1.00 49.68 611 TYR A N 1
ATOM 4331 C CA . TYR A 1 611 ? 124.194 126.644 125.364 1.00 44.16 611 TYR A CA 1
ATOM 4332 C C . TYR A 1 611 ? 125.678 126.955 125.179 1.00 48.54 611 TYR A C 1
ATOM 4333 O O . TYR A 1 611 ? 126.362 126.114 124.600 1.00 53.56 611 TYR A O 1
ATOM 4342 N N . ALA A 1 612 ? 126.176 128.108 125.639 1.00 47.06 612 ALA A N 1
ATOM 4343 C CA . ALA A 1 612 ? 127.575 128.443 125.404 1.00 45.09 612 ALA A CA 1
ATOM 4344 C C . ALA A 1 612 ? 128.512 127.428 126.045 1.00 50.68 612 ALA A C 1
ATOM 4345 O O . ALA A 1 612 ? 129.501 127.021 125.431 1.00 57.42 612 ALA A O 1
ATOM 4347 N N . TRP A 1 613 ? 128.225 127.010 127.279 1.00 49.49 613 TRP A N 1
ATOM 4348 C CA . TRP A 1 613 ? 129.064 126.005 127.925 1.00 51.67 613 TRP A CA 1
ATOM 4349 C C . TRP A 1 613 ? 128.992 124.670 127.195 1.00 50.18 613 TRP A C 1
ATOM 4350 O O . TRP A 1 613 ? 130.023 124.015 126.970 1.00 53.11 613 TRP A O 1
ATOM 4361 N N . MET A 1 614 ? 127.782 124.248 126.817 1.00 46.53 614 MET A N 1
ATOM 4362 C CA . MET A 1 614 ? 127.652 122.995 126.083 1.00 44.28 614 MET A CA 1
ATOM 4363 C C . MET A 1 614 ? 128.405 123.055 124.761 1.00 49.20 614 MET A C 1
ATOM 4364 O O . MET A 1 614 ? 129.107 122.106 124.393 1.00 56.47 614 MET A O 1
ATOM 4369 N N . LEU A 1 615 ? 128.290 124.175 124.045 1.00 45.61 615 LEU A N 1
ATOM 4370 C CA . LEU A 1 615 ? 128.984 124.330 122.775 1.00 47.07 615 LEU A CA 1
ATOM 4371 C C . LEU A 1 615 ? 130.493 124.393 122.957 1.00 52.70 615 LEU A C 1
ATOM 4372 O O . LEU A 1 615 ? 131.230 123.902 122.104 1.00 58.20 615 LEU A O 1
ATOM 4377 N N . CYS A 1 616 ? 130.973 124.990 124.049 1.00 46.24 616 CYS A N 1
ATOM 4378 C CA . CYS A 1 616 ? 132.410 125.032 124.301 1.00 46.79 616 CYS A CA 1
ATOM 4379 C C . CYS A 1 616 ? 132.967 123.634 124.530 1.00 50.77 616 CYS A C 1
ATOM 4380 O O . CYS A 1 616 ? 134.009 123.263 123.969 1.00 55.50 616 CYS A O 1
ATOM 4383 N N . VAL A 1 617 ? 132.284 122.836 125.351 1.00 48.17 617 VAL A N 1
ATOM 4384 C CA . VAL A 1 617 ? 132.779 121.483 125.589 1.00 47.68 617 VAL A CA 1
ATOM 4385 C C . VAL A 1 617 ? 132.672 120.646 124.319 1.00 44.18 617 VAL A C 1
ATOM 4386 O O . VAL A 1 617 ? 133.580 119.871 123.993 1.00 51.35 617 VAL A O 1
ATOM 4390 N N . PHE A 1 618 ? 131.579 120.804 123.569 1.00 41.28 618 PHE A N 1
ATOM 4391 C CA . PHE A 1 618 ? 131.434 120.102 122.298 1.00 43.13 618 PHE A CA 1
ATOM 4392 C C . PHE A 1 618 ? 132.526 120.505 121.317 1.00 43.26 618 PHE A C 1
ATOM 4393 O O . PHE A 1 618 ? 133.031 119.671 120.557 1.00 47.37 618 PHE A O 1
ATOM 4401 N N . THR A 1 619 ? 132.902 121.784 121.318 1.00 42.96 619 THR A N 1
ATOM 4402 C CA . THR A 1 619 ? 133.964 122.252 120.440 1.00 41.52 619 THR A CA 1
ATOM 4403 C C . THR A 1 619 ? 135.298 121.632 120.817 1.00 44.35 619 THR A C 1
ATOM 4404 O O . THR A 1 619 ? 136.066 121.230 119.940 1.00 48.83 619 THR A O 1
ATOM 4408 N N . VAL A 1 620 ? 135.584 121.536 122.117 1.00 46.15 620 VAL A N 1
ATOM 4409 C CA . VAL A 1 620 ? 136.795 120.843 122.555 1.00 42.18 620 VAL A CA 1
ATOM 4410 C C . VAL A 1 620 ? 136.780 119.396 122.072 1.00 43.34 620 VAL A C 1
ATOM 4411 O O . VAL A 1 620 ? 137.765 118.894 121.510 1.00 46.61 620 VAL A O 1
ATOM 4415 N N . ILE A 1 621 ? 135.645 118.715 122.256 1.00 43.03 621 ILE A N 1
ATOM 4416 C CA . ILE A 1 621 ? 135.551 117.301 121.897 1.00 38.84 621 ILE A CA 1
ATOM 4417 C C . ILE A 1 621 ? 135.800 117.112 120.408 1.00 42.27 621 ILE A C 1
ATOM 4418 O O . ILE A 1 621 ? 136.585 116.250 119.997 1.00 48.95 621 ILE A O 1
ATOM 4423 N N . VAL A 1 622 ? 135.143 117.921 119.576 1.00 39.56 622 VAL A N 1
ATOM 4424 C CA . VAL A 1 622 ? 135.272 117.756 118.132 1.00 39.10 622 VAL A CA 1
ATOM 4425 C C . VAL A 1 622 ? 136.661 118.165 117.657 1.00 44.83 622 VAL A C 1
ATOM 4426 O O . VAL A 1 622 ? 137.252 117.503 116.796 1.00 51.50 622 VAL A O 1
ATOM 4430 N N . ALA A 1 623 ? 137.208 119.253 118.205 1.00 42.85 623 ALA A N 1
ATOM 4431 C CA . ALA A 1 623 ? 138.522 119.713 117.773 1.00 36.48 623 ALA A CA 1
ATOM 4432 C C . ALA A 1 623 ? 139.594 118.681 118.081 1.00 42.27 623 ALA A C 1
ATOM 4433 O O . ALA A 1 623 ? 140.512 118.473 117.281 1.00 48.50 623 ALA A O 1
ATOM 4435 N N . TYR A 1 624 ? 139.496 118.016 119.231 1.00 43.83 624 TYR A N 1
ATOM 4436 C CA . TYR A 1 624 ? 140.473 116.998 119.589 1.00 43.30 624 TYR A CA 1
ATOM 4437 C C . TYR A 1 624 ? 139.968 115.581 119.340 1.00 44.91 624 TYR A C 1
ATOM 4438 O O . TYR A 1 624 ? 140.515 114.630 119.904 1.00 50.98 624 TYR A O 1
ATOM 4447 N N . SER A 1 625 ? 138.944 115.418 118.501 1.00 45.09 625 SER A N 1
ATOM 4448 C CA . SER A 1 625 ? 138.410 114.084 118.247 1.00 43.18 625 SER A CA 1
ATOM 4449 C C . SER A 1 625 ? 139.321 113.269 117.339 1.00 47.69 625 SER A C 1
ATOM 4450 O O . SER A 1 625 ? 139.363 112.039 117.455 1.00 55.90 625 SER A O 1
ATOM 4453 N N . ILE A 1 626 ? 140.044 113.921 116.434 1.00 47.26 626 ILE A N 1
ATOM 4454 C CA . ILE A 1 626 ? 140.936 113.239 115.506 1.00 48.16 626 ILE A CA 1
ATOM 4455 C C . ILE A 1 626 ? 142.385 113.293 115.973 1.00 55.03 626 ILE A C 1
ATOM 4456 O O . ILE A 1 626 ? 143.115 112.310 115.849 1.00 51.52 626 ILE A O 1
ATOM 4461 N N . THR A 1 627 ? 142.810 114.436 116.512 1.00 57.06 627 THR A N 1
ATOM 4462 C CA . THR A 1 627 ? 144.171 114.560 117.021 1.00 49.45 627 THR A CA 1
ATOM 4463 C C . THR A 1 627 ? 144.441 113.531 118.110 1.00 53.56 627 THR A C 1
ATOM 4464 O O . THR A 1 627 ? 145.512 112.912 118.140 1.00 56.81 627 THR A O 1
ATOM 4468 N N . CYS A 1 628 ? 143.480 113.328 119.008 1.00 51.29 628 CYS A N 1
ATOM 4469 C CA . CYS A 1 628 ? 143.571 112.302 120.045 1.00 51.42 628 CYS A CA 1
ATOM 4470 C C . CYS A 1 628 ? 142.238 111.572 120.126 1.00 47.96 628 CYS A C 1
ATOM 4471 O O . CYS A 1 628 ? 141.322 112.023 120.834 1.00 51.30 628 CYS A O 1
ATOM 4474 N N . PRO A 1 629 ? 142.090 110.436 119.441 1.00 47.65 629 PRO A N 1
ATOM 4475 C CA . PRO A 1 629 ? 140.814 109.709 119.421 1.00 48.80 629 PRO A CA 1
ATOM 4476 C C . PRO A 1 629 ? 140.528 108.967 120.725 1.00 58.19 629 PRO A C 1
ATOM 4477 O O . PRO A 1 629 ? 140.099 107.812 120.721 1.00 68.84 629 PRO A O 1
ATOM 4481 N N . ILE A 1 630 ? 140.769 109.643 121.845 1.00 53.75 630 ILE A N 1
ATOM 4482 C CA . ILE A 1 630 ? 140.348 109.174 123.155 1.00 46.95 630 ILE A CA 1
ATOM 4483 C C . ILE A 1 630 ? 139.360 110.126 123.806 1.00 45.18 630 ILE A C 1
ATOM 4484 O O . ILE A 1 630 ? 138.599 109.707 124.691 1.00 49.70 630 ILE A O 1
ATOM 4489 N N . ILE A 1 631 ? 139.312 111.386 123.373 1.00 44.35 631 ILE A N 1
ATOM 4490 C CA . ILE A 1 631 ? 138.378 112.349 123.930 1.00 46.25 631 ILE A CA 1
ATOM 4491 C C . ILE A 1 631 ? 136.941 112.049 123.524 1.00 51.58 631 ILE A C 1
ATOM 4492 O O . ILE A 1 631 ? 136.011 112.546 124.164 1.00 55.86 631 ILE A O 1
ATOM 4497 N N . ALA A 1 632 ? 136.732 111.251 122.468 1.00 48.01 632 ALA A N 1
ATOM 4498 C CA . ALA A 1 632 ? 135.377 111.034 121.959 1.00 41.02 632 ALA A CA 1
ATOM 4499 C C . ALA A 1 632 ? 134.478 110.274 122.929 1.00 48.35 632 ALA A C 1
ATOM 4500 O O . ALA A 1 632 ? 133.336 110.718 123.150 1.00 50.67 632 ALA A O 1
ATOM 4502 N N . PRO A 1 633 ? 134.878 109.127 123.499 1.00 54.03 633 PRO A N 1
ATOM 4503 C CA . PRO A 1 633 ? 133.981 108.459 124.459 1.00 46.71 633 PRO A CA 1
ATOM 4504 C C . PRO A 1 633 ? 133.670 109.314 125.670 1.00 48.84 633 PRO A C 1
ATOM 4505 O O . PRO A 1 633 ? 132.542 109.292 126.178 1.00 55.67 633 PRO A O 1
ATOM 4509 N N . PHE A 1 634 ? 134.651 110.076 126.148 1.00 47.49 634 PHE A N 1
ATOM 4510 C CA . PHE A 1 634 ? 134.413 110.936 127.296 1.00 50.68 634 PHE A CA 1
ATOM 4511 C C . PHE A 1 634 ? 133.504 112.100 126.940 1.00 46.41 634 PHE A C 1
ATOM 4512 O O . PHE A 1 634 ? 132.706 112.536 127.769 1.00 50.60 634 PHE A O 1
ATOM 4520 N N . GLY A 1 635 ? 133.588 112.595 125.708 1.00 41.23 635 GLY A N 1
ATOM 4521 C CA . GLY A 1 635 ? 132.634 113.591 125.256 1.00 42.36 635 GLY A CA 1
ATOM 4522 C C . GLY A 1 635 ? 131.225 113.034 125.177 1.00 45.82 635 GLY A C 1
ATOM 4523 O O . GLY A 1 635 ? 130.257 113.716 125.514 1.00 47.07 635 GLY A O 1
ATOM 4524 N N . LEU A 1 636 ? 131.090 111.785 124.727 1.00 45.39 636 LEU A N 1
ATOM 4525 C CA . LEU A 1 636 ? 129.777 111.142 124.710 1.00 43.28 636 LEU A CA 1
ATOM 4526 C C . LEU A 1 636 ? 129.230 110.987 126.122 1.00 44.18 636 LEU A C 1
ATOM 4527 O O . LEU A 1 636 ? 128.044 111.236 126.368 1.00 49.62 636 LEU A O 1
ATOM 4532 N N . ILE A 1 637 ? 130.084 110.581 127.062 1.00 40.96 637 ILE A N 1
ATOM 4533 C CA . ILE A 1 637 ? 129.669 110.475 128.459 1.00 38.82 637 ILE A CA 1
ATOM 4534 C C . ILE A 1 637 ? 129.239 111.838 128.988 1.00 38.89 637 ILE A C 1
ATOM 4535 O O . ILE A 1 637 ? 128.227 111.961 129.690 1.00 42.29 637 ILE A O 1
ATOM 4540 N N . TYR A 1 638 ? 129.999 112.882 128.652 1.00 39.31 638 TYR A N 1
ATOM 4541 C CA . TYR A 1 638 ? 129.665 114.230 129.093 1.00 39.69 638 TYR A CA 1
ATOM 4542 C C . TYR A 1 638 ? 128.309 114.665 128.567 1.00 45.44 638 TYR A C 1
ATOM 4543 O O . TYR A 1 638 ? 127.501 115.231 129.308 1.00 50.98 638 TYR A O 1
ATOM 4552 N N . ILE A 1 639 ? 128.051 114.442 127.278 1.00 43.36 639 ILE A N 1
ATOM 4553 C CA . ILE A 1 639 ? 126.798 114.923 126.708 1.00 41.57 639 ILE A CA 1
ATOM 4554 C C . ILE A 1 639 ? 125.623 114.110 127.238 1.00 37.39 639 ILE A C 1
ATOM 4555 O O . ILE A 1 639 ? 124.535 114.652 127.457 1.00 40.12 639 ILE A O 1
ATOM 4560 N N . LEU A 1 640 ? 125.822 112.811 127.483 1.00 33.24 640 LEU A N 1
ATOM 4561 C CA . LEU A 1 640 ? 124.766 112.023 128.113 1.00 33.59 640 LEU A CA 1
ATOM 4562 C C . LEU A 1 640 ? 124.437 112.551 129.504 1.00 41.88 640 LEU A C 1
ATOM 4563 O O . LEU A 1 640 ? 123.262 112.756 129.843 1.00 48.30 640 LEU A O 1
ATOM 4568 N N . LEU A 1 641 ? 125.465 112.786 130.323 1.00 39.60 641 LEU A N 1
ATOM 4569 C CA . LEU A 1 641 ? 125.227 113.280 131.674 1.00 37.99 641 LEU A CA 1
ATOM 4570 C C . LEU A 1 641 ? 124.608 114.671 131.656 1.00 40.89 641 LEU A C 1
ATOM 4571 O O . LEU A 1 641 ? 123.734 114.976 132.473 1.00 47.57 641 LEU A O 1
ATOM 4576 N N . LYS A 1 642 ? 125.044 115.531 130.733 1.00 41.26 642 LYS A N 1
ATOM 4577 C CA . LYS A 1 642 ? 124.461 116.863 130.634 1.00 40.17 642 LYS A CA 1
ATOM 4578 C C . LYS A 1 642 ? 123.010 116.809 130.182 1.00 40.59 642 LYS A C 1
ATOM 4579 O O . LYS A 1 642 ? 122.188 117.590 130.669 1.00 47.14 642 LYS A O 1
ATOM 4585 N N . HIS A 1 643 ? 122.675 115.907 129.258 1.00 40.35 643 HIS A N 1
ATOM 4586 C CA . HIS A 1 643 ? 121.284 115.741 128.856 1.00 35.78 643 HIS A CA 1
ATOM 4587 C C . HIS A 1 643 ? 120.431 115.297 130.035 1.00 36.45 643 HIS A C 1
ATOM 4588 O O . HIS A 1 643 ? 119.325 115.808 130.245 1.00 41.77 643 HIS A O 1
ATOM 4595 N N . MET A 1 644 ? 120.941 114.353 130.833 1.00 38.30 644 MET A N 1
ATOM 4596 C CA . MET A 1 644 ? 120.217 113.940 132.034 1.00 37.75 644 MET A CA 1
ATOM 4597 C C . MET A 1 644 ? 120.023 115.106 132.997 1.00 36.25 644 MET A C 1
ATOM 4598 O O . MET A 1 644 ? 118.910 115.341 133.488 1.00 42.28 644 MET A O 1
ATOM 4603 N N . VAL A 1 645 ? 121.095 115.851 133.270 1.00 39.41 645 VAL A N 1
ATOM 4604 C CA . VAL A 1 645 ? 121.032 116.936 134.243 1.00 38.09 645 VAL A CA 1
ATOM 4605 C C . VAL A 1 645 ? 120.085 118.028 133.767 1.00 44.82 645 VAL A C 1
ATOM 4606 O O . VAL A 1 645 ? 119.358 118.626 134.564 1.00 52.74 645 VAL A O 1
ATOM 4610 N N . ASP A 1 646 ? 120.064 118.297 132.462 1.00 44.86 646 ASP A N 1
ATOM 4611 C CA . ASP A 1 646 ? 119.180 119.334 131.945 1.00 44.27 646 ASP A CA 1
ATOM 4612 C C . ASP A 1 646 ? 117.729 118.875 131.896 1.00 45.65 646 ASP A C 1
ATOM 4613 O O . ASP A 1 646 ? 116.823 119.688 132.107 1.00 52.72 646 ASP A O 1
ATOM 4618 N N . ARG A 1 647 ? 117.480 117.591 131.625 1.00 40.58 647 ARG A N 1
ATOM 4619 C CA . ARG A 1 647 ? 116.122 117.075 131.757 1.00 37.40 647 ARG A CA 1
ATOM 4620 C C . ARG A 1 647 ? 115.640 117.187 133.195 1.00 45.15 647 ARG A C 1
ATOM 4621 O O . ARG A 1 647 ? 114.454 117.428 133.446 1.00 52.61 647 ARG A O 1
ATOM 4629 N N . HIS A 1 648 ? 116.547 117.007 134.157 1.00 44.66 648 HIS A N 1
ATOM 4630 C CA . HIS A 1 648 ? 116.173 117.179 135.557 1.00 39.79 648 HIS A CA 1
ATOM 4631 C C . HIS A 1 648 ? 115.921 118.644 135.894 1.00 45.62 648 HIS A C 1
ATOM 4632 O O . HIS A 1 648 ? 114.916 118.976 136.530 1.00 56.57 648 HIS A O 1
ATOM 4639 N N . ASN A 1 649 ? 116.820 119.533 135.473 1.00 43.82 649 ASN A N 1
ATOM 4640 C CA . ASN A 1 649 ? 116.746 120.936 135.859 1.00 43.28 649 ASN A CA 1
ATOM 4641 C C . ASN A 1 649 ? 115.625 121.685 135.158 1.00 47.28 649 ASN A C 1
ATOM 4642 O O . ASN A 1 649 ? 115.109 122.654 135.717 1.00 51.42 649 ASN A O 1
ATOM 4647 N N . LEU A 1 650 ? 115.247 121.280 133.948 1.00 46.50 650 LEU A N 1
ATOM 4648 C CA . LEU A 1 650 ? 114.172 121.970 133.249 1.00 48.25 650 LEU A CA 1
ATOM 4649 C C . LEU A 1 650 ? 112.806 121.699 133.862 1.00 52.13 650 LEU A C 1
ATOM 4650 O O . LEU A 1 650 ? 111.867 122.457 133.604 1.00 61.16 650 LEU A O 1
ATOM 4655 N N . TYR A 1 651 ? 112.678 120.652 134.673 1.00 49.11 651 TYR A N 1
ATOM 4656 C CA . TYR A 1 651 ? 111.410 120.279 135.285 1.00 47.88 651 TYR A CA 1
ATOM 4657 C C . TYR A 1 651 ? 111.337 120.628 136.764 1.00 50.92 651 TYR A C 1
ATOM 4658 O O . TYR A 1 651 ? 110.408 121.319 137.187 1.00 58.34 651 TYR A O 1
ATOM 4667 N N . PHE A 1 652 ? 112.298 120.170 137.568 1.00 47.03 652 PHE A N 1
ATOM 4668 C CA . PHE A 1 652 ? 112.269 120.461 138.998 1.00 46.76 652 PHE A CA 1
ATOM 4669 C C . PHE A 1 652 ? 112.696 121.888 139.309 1.00 46.26 652 PHE A C 1
ATOM 4670 O O . PHE A 1 652 ? 112.253 122.456 140.311 1.00 51.62 652 PHE A O 1
ATOM 4678 N N . VAL A 1 653 ? 113.550 122.476 138.478 1.00 46.09 653 VAL A N 1
ATOM 4679 C CA . VAL A 1 653 ? 114.040 123.835 138.676 1.00 47.92 653 VAL A CA 1
ATOM 4680 C C . VAL A 1 653 ? 113.663 124.638 137.438 1.00 56.84 653 VAL A C 1
ATOM 4681 O O . VAL A 1 653 ? 112.994 124.118 136.539 1.00 66.16 653 VAL A O 1
ATOM 4685 N N . TYR A 1 654 ? 114.059 125.911 137.386 1.00 51.24 654 TYR A N 1
ATOM 4686 C CA . TYR A 1 654 ? 114.149 126.643 136.124 1.00 49.18 654 TYR A CA 1
ATOM 4687 C C . TYR A 1 654 ? 112.795 126.723 135.410 1.00 52.32 654 TYR A C 1
ATOM 4688 O O . TYR A 1 654 ? 112.534 126.031 134.425 1.00 60.14 654 TYR A O 1
ATOM 4697 N N . LEU A 1 655 ? 111.921 127.563 135.975 1.00 50.17 655 LEU A N 1
ATOM 4698 C CA . LEU A 1 655 ? 110.605 127.886 135.427 1.00 51.57 655 LEU A CA 1
ATOM 4699 C C . LEU A 1 655 ? 110.652 128.062 133.913 1.00 60.48 655 LEU A C 1
ATOM 4700 O O . LEU A 1 655 ? 111.656 128.547 133.375 1.00 63.23 655 LEU A O 1
ATOM 4705 N N . PRO A 1 656 ? 109.591 127.689 133.195 1.00 61.03 656 PRO A N 1
ATOM 4706 C CA . PRO A 1 656 ? 109.642 127.718 131.729 1.00 61.07 656 PRO A CA 1
ATOM 4707 C C . PRO A 1 656 ? 109.877 129.119 131.186 1.00 63.69 656 PRO A C 1
ATOM 4708 O O . PRO A 1 656 ? 109.426 130.117 131.751 1.00 71.30 656 PRO A O 1
ATOM 4712 N N . ALA A 1 657 ? 110.594 129.181 130.068 1.00 64.38 657 ALA A N 1
ATOM 4713 C CA . ALA A 1 657 ? 110.917 130.431 129.399 1.00 70.74 657 ALA A CA 1
ATOM 4714 C C . ALA A 1 657 ? 110.275 130.455 128.021 1.00 77.40 657 ALA A C 1
ATOM 4715 O O . ALA A 1 657 ? 110.195 129.426 127.345 1.00 76.58 657 ALA A O 1
ATOM 4717 N N . LYS A 1 658 ? 109.819 131.635 127.611 1.00 79.79 658 LYS A N 1
ATOM 4718 C CA . LYS A 1 658 ? 109.192 131.839 126.308 1.00 78.18 658 LYS A CA 1
ATOM 4719 C C . LYS A 1 658 ? 110.060 132.819 125.527 1.00 80.31 658 LYS A C 1
ATOM 4720 O O . LYS A 1 658 ? 109.836 134.031 125.564 1.00 85.39 658 LYS A O 1
ATOM 4722 N N . LEU A 1 659 ? 111.053 132.291 124.820 1.00 78.26 659 LEU A N 1
ATOM 4723 C CA . LEU A 1 659 ? 111.954 133.098 124.013 1.00 79.84 659 LEU A CA 1
ATOM 4724 C C . LEU A 1 659 ? 111.605 132.960 122.536 1.00 81.03 659 LEU A C 1
ATOM 4725 O O . LEU A 1 659 ? 110.939 132.012 122.115 1.00 80.73 659 LEU A O 1
ATOM 4730 N N . GLU A 1 660 ? 112.060 133.932 121.752 1.00 78.85 660 GLU A N 1
ATOM 4731 C CA . GLU A 1 660 ? 111.944 133.840 120.306 1.00 75.77 660 GLU A CA 1
ATOM 4732 C C . GLU A 1 660 ? 112.780 132.675 119.788 1.00 79.98 660 GLU A C 1
ATOM 4733 O O . GLU A 1 660 ? 113.855 132.374 120.311 1.00 79.46 660 GLU A O 1
ATOM 4739 N N . LYS A 1 661 ? 112.275 132.017 118.746 1.00 82.53 661 LYS A N 1
ATOM 4740 C CA . LYS A 1 661 ? 112.969 130.876 118.164 1.00 73.61 661 LYS A CA 1
ATOM 4741 C C . LYS A 1 661 ? 114.116 131.323 117.270 1.00 71.27 661 LYS A C 1
ATOM 4742 O O . LYS A 1 661 ? 114.189 130.927 116.105 1.00 79.07 661 LYS A O 1
ATOM 4748 N N . GLY A 1 662 ? 115.014 132.143 117.806 1.00 65.52 662 GLY A N 1
ATOM 4749 C CA . GLY A 1 662 ? 116.182 132.577 117.070 1.00 65.85 662 GLY A CA 1
ATOM 4750 C C . GLY A 1 662 ? 117.456 132.183 117.783 1.00 61.04 662 GLY A C 1
ATOM 4751 O O . GLY A 1 662 ? 118.503 131.995 117.156 1.00 63.53 662 GLY A O 1
ATOM 4752 N N . ILE A 1 663 ? 117.368 132.044 119.107 1.00 61.73 663 ILE A N 1
ATOM 4753 C CA . ILE A 1 663 ? 118.514 131.588 119.887 1.00 61.33 663 ILE A CA 1
ATOM 4754 C C . ILE A 1 663 ? 118.872 130.156 119.513 1.00 61.30 663 ILE A C 1
ATOM 4755 O O . ILE A 1 663 ? 120.048 129.781 119.485 1.00 62.33 663 ILE A O 1
ATOM 4760 N N . HIS A 1 664 ? 117.865 129.336 119.209 1.00 57.91 664 HIS A N 1
ATOM 4761 C CA . HIS A 1 664 ? 118.131 127.962 118.797 1.00 54.55 664 HIS A CA 1
ATOM 4762 C C . HIS A 1 664 ? 118.842 127.916 117.448 1.00 58.46 664 HIS A C 1
ATOM 4763 O O . HIS A 1 664 ? 119.786 127.137 117.258 1.00 63.73 664 HIS A O 1
ATOM 4770 N N . PHE A 1 665 ? 118.412 128.756 116.502 1.00 57.78 665 PHE A N 1
ATOM 4771 C CA . PHE A 1 665 ? 119.107 128.852 115.222 1.00 55.14 665 PHE A CA 1
ATOM 4772 C C . PHE A 1 665 ? 120.532 129.359 115.405 1.00 57.18 665 PHE A C 1
ATOM 4773 O O . PHE A 1 665 ? 121.459 128.890 114.735 1.00 61.10 665 PHE A O 1
ATOM 4781 N N . ALA A 1 666 ? 120.724 130.327 116.303 1.00 54.11 666 ALA A N 1
ATOM 4782 C CA . ALA A 1 666 ? 122.067 130.830 116.567 1.00 52.55 666 ALA A CA 1
ATOM 4783 C C . ALA A 1 666 ? 122.952 129.751 117.179 1.00 56.06 666 ALA A C 1
ATOM 4784 O O . ALA A 1 666 ? 124.142 129.659 116.858 1.00 60.17 666 ALA A O 1
ATOM 4786 N N . ALA A 1 667 ? 122.393 128.930 118.070 1.00 55.28 667 ALA A N 1
ATOM 4787 C CA . ALA A 1 667 ? 123.150 127.817 118.631 1.00 51.89 667 ALA A CA 1
ATOM 4788 C C . ALA A 1 667 ? 123.530 126.813 117.553 1.00 50.61 667 ALA A C 1
ATOM 4789 O O . ALA A 1 667 ? 124.652 126.294 117.544 1.00 52.29 667 ALA A O 1
ATOM 4791 N N . VAL A 1 668 ? 122.606 126.527 116.635 1.00 51.81 668 VAL A N 1
ATOM 4792 C CA . VAL A 1 668 ? 122.924 125.639 115.519 1.00 48.26 668 VAL A CA 1
ATOM 4793 C C . VAL A 1 668 ? 124.057 126.221 114.682 1.00 55.42 668 VAL A C 1
ATOM 4794 O O . VAL A 1 668 ? 124.979 125.504 114.274 1.00 61.33 668 VAL A O 1
ATOM 4798 N N . ASN A 1 669 ? 124.008 127.527 114.415 1.00 53.56 669 ASN A N 1
ATOM 4799 C CA . ASN A 1 669 ? 125.064 128.166 113.634 1.00 50.54 669 ASN A CA 1
ATOM 4800 C C . ASN A 1 669 ? 126.406 128.109 114.354 1.00 55.09 669 ASN A C 1
ATOM 4801 O O . ASN A 1 669 ? 127.445 127.874 113.727 1.00 59.55 669 ASN A O 1
ATOM 4806 N N . GLN A 1 670 ? 126.407 128.330 115.668 1.00 55.72 670 GLN A N 1
ATOM 4807 C CA . GLN A 1 670 ? 127.639 128.305 116.446 1.00 52.18 670 GLN A CA 1
ATOM 4808 C C . GLN A 1 670 ? 128.147 126.896 116.711 1.00 53.85 670 GLN A C 1
ATOM 4809 O O . GLN A 1 670 ? 129.288 126.744 117.158 1.00 57.06 670 GLN A O 1
ATOM 4815 N N . ALA A 1 671 ? 127.333 125.869 116.462 1.00 54.77 671 ALA A N 1
ATOM 4816 C CA . ALA A 1 671 ? 127.809 124.503 116.639 1.00 52.52 671 ALA A CA 1
ATOM 4817 C C . ALA A 1 671 ? 128.824 124.113 115.570 1.00 55.62 671 ALA A C 1
ATOM 4818 O O . ALA A 1 671 ? 129.685 123.263 115.821 1.00 58.83 671 ALA A O 1
ATOM 4820 N N . LEU A 1 672 ? 128.744 124.717 114.382 1.00 56.03 672 LEU A N 1
ATOM 4821 C CA . LEU A 1 672 ? 129.666 124.394 113.298 1.00 54.27 672 LEU A CA 1
ATOM 4822 C C . LEU A 1 672 ? 131.086 124.871 113.569 1.00 52.55 672 LEU A C 1
ATOM 4823 O O . LEU A 1 672 ? 132.012 124.458 112.857 1.00 52.88 672 LEU A O 1
ATOM 4828 N N . ALA A 1 673 ? 131.282 125.722 114.578 1.00 48.95 673 ALA A N 1
ATOM 4829 C CA . ALA A 1 673 ? 132.634 126.119 114.946 1.00 43.63 673 ALA A CA 1
ATOM 4830 C C . ALA A 1 673 ? 133.452 124.927 115.421 1.00 48.40 673 ALA A C 1
ATOM 4831 O O . ALA A 1 673 ? 134.679 124.941 115.312 1.00 52.60 673 ALA A O 1
ATOM 4833 N N . ALA A 1 674 ? 132.795 123.873 115.915 1.00 46.59 674 ALA A N 1
ATOM 4834 C CA . ALA A 1 674 ? 133.544 122.689 116.334 1.00 43.13 674 ALA A CA 1
ATOM 4835 C C . ALA A 1 674 ? 134.139 121.931 115.152 1.00 45.02 674 ALA A C 1
ATOM 4836 O O . ALA A 1 674 ? 135.351 121.650 115.178 1.00 48.20 674 ALA A O 1
ATOM 4838 N N . PRO A 1 675 ? 133.381 121.550 114.114 1.00 43.83 675 PRO A N 1
ATOM 4839 C CA . PRO A 1 675 ? 134.043 120.991 112.924 1.00 45.70 675 PRO A CA 1
ATOM 4840 C C . PRO A 1 675 ? 134.990 121.966 112.249 1.00 49.33 675 PRO A C 1
ATOM 4841 O O . PRO A 1 675 ? 136.014 121.536 111.700 1.00 49.62 675 PRO A O 1
ATOM 4845 N N . ILE A 1 676 ? 134.692 123.268 112.282 1.00 48.08 676 ILE A N 1
ATOM 4846 C CA . ILE A 1 676 ? 135.619 124.246 111.715 1.00 46.99 676 ILE A CA 1
ATOM 4847 C C . ILE A 1 676 ? 136.959 124.200 112.442 1.00 47.61 676 ILE A C 1
ATOM 4848 O O . ILE A 1 676 ? 138.025 124.228 111.816 1.00 47.13 676 ILE A O 1
ATOM 4853 N N . LEU A 1 677 ? 136.932 124.110 113.772 1.00 42.95 677 LEU A N 1
ATOM 4854 C CA . LEU A 1 677 ? 138.176 124.065 114.528 1.00 40.29 677 LEU A CA 1
ATOM 4855 C C . LEU A 1 677 ? 138.858 122.708 114.418 1.00 46.21 677 LEU A C 1
ATOM 4856 O O . LEU A 1 677 ? 140.084 122.629 114.524 1.00 56.44 677 LEU A O 1
ATOM 4861 N N . CYS A 1 678 ? 138.100 121.634 114.198 1.00 44.66 678 CYS A N 1
ATOM 4862 C CA . CYS A 1 678 ? 138.738 120.358 113.884 1.00 42.11 678 CYS A CA 1
ATOM 4863 C C . CYS A 1 678 ? 139.512 120.450 112.576 1.00 51.51 678 CYS A C 1
ATOM 4864 O O . CYS A 1 678 ? 140.645 119.957 112.470 1.00 56.14 678 CYS A O 1
ATOM 4867 N N . LEU A 1 679 ? 138.915 121.092 111.570 1.00 53.55 679 LEU A N 1
ATOM 4868 C CA . LEU A 1 679 ? 139.621 121.326 110.316 1.00 48.33 679 LEU A CA 1
ATOM 4869 C C . LEU A 1 679 ? 140.831 122.226 110.526 1.00 45.68 679 LEU A C 1
ATOM 4870 O O . LEU A 1 679 ? 141.866 122.040 109.882 1.00 50.76 679 LEU A O 1
ATOM 4875 N N . PHE A 1 680 ? 140.716 123.215 111.415 1.00 45.32 680 PHE A N 1
ATOM 4876 C CA . PHE A 1 680 ? 141.867 124.057 111.735 1.00 42.23 680 PHE A CA 1
ATOM 4877 C C . PHE A 1 680 ? 142.994 123.243 112.359 1.00 44.99 680 PHE A C 1
ATOM 4878 O O . PHE A 1 680 ? 144.166 123.433 112.022 1.00 52.53 680 PHE A O 1
ATOM 4886 N N . TRP A 1 681 ? 142.656 122.341 113.279 1.00 45.08 681 TRP A N 1
ATOM 4887 C CA . TRP A 1 681 ? 143.663 121.485 113.900 1.00 45.66 681 TRP A CA 1
ATOM 4888 C C . TRP A 1 681 ? 144.361 120.619 112.861 1.00 49.04 681 TRP A C 1
ATOM 4889 O O . TRP A 1 681 ? 145.592 120.490 112.860 1.00 54.00 681 TRP A O 1
ATOM 4900 N N . LEU A 1 682 ? 143.587 120.017 111.957 1.00 51.39 682 LEU A N 1
ATOM 4901 C CA . LEU A 1 682 ? 144.211 119.155 110.958 1.00 49.91 682 LEU A CA 1
ATOM 4902 C C . LEU A 1 682 ? 145.002 119.956 109.929 1.00 54.19 682 LEU A C 1
ATOM 4903 O O . LEU A 1 682 ? 146.028 119.477 109.434 1.00 57.71 682 LEU A O 1
ATOM 4908 N N . TYR A 1 683 ? 144.567 121.177 109.612 1.00 54.50 683 TYR A N 1
ATOM 4909 C CA . TYR A 1 683 ? 145.369 122.043 108.756 1.00 49.68 683 TYR A CA 1
ATOM 4910 C C . TYR A 1 683 ? 146.675 122.429 109.431 1.00 50.27 683 TYR A C 1
ATOM 4911 O O . TYR A 1 683 ? 147.718 122.500 108.775 1.00 57.71 683 TYR A O 1
ATOM 4920 N N . PHE A 1 684 ? 146.638 122.695 110.738 1.00 47.62 684 PHE A N 1
ATOM 4921 C CA . PHE A 1 684 ? 147.868 122.985 111.467 1.00 44.35 684 PHE A CA 1
ATOM 4922 C C . PHE A 1 684 ? 148.811 121.792 111.440 1.00 52.64 684 PHE A C 1
ATOM 4923 O O . PHE A 1 684 ? 150.022 121.953 111.254 1.00 62.42 684 PHE A O 1
ATOM 4931 N N . PHE A 1 685 ? 148.274 120.585 111.627 1.00 49.66 685 PHE A N 1
ATOM 4932 C CA . PHE A 1 685 ? 149.120 119.398 111.566 1.00 50.52 685 PHE A CA 1
ATOM 4933 C C . PHE A 1 685 ? 149.731 119.225 110.182 1.00 52.48 685 PHE A C 1
ATOM 4934 O O . PHE A 1 685 ? 150.923 118.914 110.055 1.00 57.33 685 PHE A O 1
ATOM 4942 N N . SER A 1 686 ? 148.928 119.409 109.132 1.00 52.69 686 SER A N 1
ATOM 4943 C CA . SER A 1 686 ? 149.443 119.263 107.776 1.00 56.13 686 SER A CA 1
ATOM 4944 C C . SER A 1 686 ? 150.496 120.320 107.471 1.00 59.52 686 SER A C 1
ATOM 4945 O O . SER A 1 686 ? 151.503 120.031 106.820 1.00 67.70 686 SER A O 1
ATOM 4948 N N . PHE A 1 687 ? 150.282 121.549 107.941 1.00 58.67 687 PHE A N 1
ATOM 4949 C CA . PHE A 1 687 ? 151.271 122.604 107.756 1.00 60.83 687 PHE A CA 1
ATOM 4950 C C . PHE A 1 687 ? 152.567 122.281 108.490 1.00 60.28 687 PHE A C 1
ATOM 4951 O O . PHE A 1 687 ? 153.662 122.538 107.976 1.00 64.70 687 PHE A O 1
ATOM 4959 N N . LEU A 1 688 ? 152.464 121.734 109.702 1.00 59.14 688 LEU A N 1
ATOM 4960 C CA . LEU A 1 688 ? 153.660 121.390 110.464 1.00 63.72 688 LEU A CA 1
ATOM 4961 C C . LEU A 1 688 ? 154.447 120.273 109.791 1.00 68.02 688 LEU A C 1
ATOM 4962 O O . LEU A 1 688 ? 155.674 120.357 109.662 1.00 74.67 688 LEU A O 1
ATOM 4967 N N . ARG A 1 689 ? 153.764 119.213 109.360 1.00 61.78 689 ARG A N 1
ATOM 4968 C CA . ARG A 1 689 ? 154.469 118.044 108.841 1.00 63.37 689 ARG A CA 1
ATOM 4969 C C . ARG A 1 689 ? 154.731 118.145 107.340 1.00 69.70 689 ARG A C 1
ATOM 4970 O O . ARG A 1 689 ? 155.886 118.202 106.908 1.00 76.75 689 ARG A O 1
ATOM 4978 N N . LEU A 1 690 ? 153.669 118.166 106.534 1.00 69.50 690 LEU A N 1
ATOM 4979 C CA . LEU A 1 690 ? 153.825 118.179 105.086 1.00 70.99 690 LEU A CA 1
ATOM 4980 C C . LEU A 1 690 ? 154.180 119.556 104.541 1.00 72.58 690 LEU A C 1
ATOM 4981 O O . LEU A 1 690 ? 154.714 119.648 103.431 1.00 77.18 690 LEU A O 1
ATOM 4986 N N . GLY A 1 691 ? 153.904 120.620 105.289 1.00 70.53 691 GLY A N 1
ATOM 4987 C CA . GLY A 1 691 ? 154.240 121.962 104.866 1.00 67.48 691 GLY A CA 1
ATOM 4988 C C . GLY A 1 691 ? 153.201 122.571 103.942 1.00 73.60 691 GLY A C 1
ATOM 4989 O O . GLY A 1 691 ? 152.270 121.919 103.469 1.00 75.53 691 GLY A O 1
ATOM 4990 N N . MET A 1 692 ? 153.376 123.863 103.683 1.00 78.36 692 MET A N 1
ATOM 4991 C CA . MET A 1 692 ? 152.497 124.581 102.773 1.00 82.34 692 MET A CA 1
ATOM 4992 C C . MET A 1 692 ? 152.671 124.064 101.347 1.00 89.17 692 MET A C 1
ATOM 4993 O O . MET A 1 692 ? 153.730 123.554 100.973 1.00 88.15 692 MET A O 1
ATOM 4998 N N . LYS A 1 693 ? 151.604 124.184 100.557 1.00 87.59 693 LYS A N 1
ATOM 4999 C CA . LYS A 1 693 ? 151.514 123.758 99.163 1.00 90.01 693 LYS A CA 1
ATOM 5000 C C . LYS A 1 693 ? 151.539 122.243 99.004 1.00 89.72 693 LYS A C 1
ATOM 5001 O O . LYS A 1 693 ? 151.524 121.756 97.866 1.00 89.35 693 LYS A O 1
ATOM 5007 N N . ALA A 1 694 ? 151.579 121.483 100.094 1.00 88.44 694 ALA A N 1
ATOM 5008 C CA . ALA A 1 694 ? 151.446 120.042 100.007 1.00 83.36 694 ALA A CA 1
ATOM 5009 C C . ALA A 1 694 ? 150.008 119.677 99.649 1.00 81.45 694 ALA A C 1
ATOM 5010 O O . ALA A 1 694 ? 149.087 120.466 99.868 1.00 79.70 694 ALA A O 1
ATOM 5012 N N . PRO A 1 695 ? 149.790 118.492 99.071 1.00 80.05 695 PRO A N 1
ATOM 5013 C CA . PRO A 1 695 ? 148.413 118.117 98.698 1.00 78.13 695 PRO A CA 1
ATOM 5014 C C . PRO A 1 695 ? 147.448 118.094 99.873 1.00 74.58 695 PRO A C 1
ATOM 5015 O O . PRO A 1 695 ? 146.374 118.705 99.798 1.00 76.97 695 PRO A O 1
ATOM 5019 N N . ALA A 1 696 ? 147.801 117.404 100.960 1.00 72.65 696 ALA A N 1
ATOM 5020 C CA . ALA A 1 696 ? 146.903 117.323 102.108 1.00 69.95 696 ALA A CA 1
ATOM 5021 C C . ALA A 1 696 ? 146.688 118.691 102.740 1.00 69.50 696 ALA A C 1
ATOM 5022 O O . ALA A 1 696 ? 145.561 119.040 103.119 1.00 71.99 696 ALA A O 1
ATOM 5024 N N . THR A 1 697 ? 147.758 119.478 102.864 1.00 69.37 697 THR A N 1
ATOM 5025 C CA . THR A 1 697 ? 147.637 120.803 103.460 1.00 71.21 697 THR A CA 1
ATOM 5026 C C . THR A 1 697 ? 146.730 121.700 102.632 1.00 72.16 697 THR A C 1
ATOM 5027 O O . THR A 1 697 ? 145.868 122.398 103.178 1.00 63.82 697 THR A O 1
ATOM 5031 N N . LEU A 1 698 ? 146.900 121.688 101.308 1.00 75.55 698 LEU A N 1
ATOM 5032 C CA . LEU A 1 698 ? 146.060 122.516 100.450 1.00 71.64 698 LEU A CA 1
ATOM 5033 C C . LEU A 1 698 ? 144.615 122.041 100.459 1.00 67.67 698 LEU A C 1
ATOM 5034 O O . LEU A 1 698 ? 143.692 122.859 100.427 1.00 71.75 698 LEU A O 1
ATOM 5039 N N . PHE A 1 699 ? 144.394 120.726 100.498 1.00 65.81 699 PHE A N 1
ATOM 5040 C CA . PHE A 1 699 ? 143.029 120.218 100.569 1.00 65.31 699 PHE A CA 1
ATOM 5041 C C . PHE A 1 699 ? 142.344 120.674 101.851 1.00 67.16 699 PHE A C 1
ATOM 5042 O O . PHE A 1 699 ? 141.206 121.163 101.825 1.00 69.53 699 PHE A O 1
ATOM 5050 N N . THR A 1 700 ? 143.035 120.539 102.986 1.00 67.62 700 THR A N 1
ATOM 5051 C CA . THR A 1 700 ? 142.460 120.975 104.254 1.00 61.22 700 THR A CA 1
ATOM 5052 C C . THR A 1 700 ? 142.219 122.478 104.260 1.00 65.58 700 THR A C 1
ATOM 5053 O O . THR A 1 700 ? 141.194 122.947 104.766 1.00 68.10 700 THR A O 1
ATOM 5057 N N . PHE A 1 701 ? 143.151 123.250 103.698 1.00 69.25 701 PHE A N 1
ATOM 5058 C CA . PHE A 1 701 ? 142.988 124.699 103.658 1.00 69.96 701 PHE A CA 1
ATOM 5059 C C . PHE A 1 701 ? 141.805 125.104 102.788 1.00 67.15 701 PHE A C 1
ATOM 5060 O O . PHE A 1 701 ? 141.059 126.023 103.140 1.00 70.99 701 PHE A O 1
ATOM 5068 N N . LEU A 1 702 ? 141.624 124.441 101.644 1.00 62.35 702 LEU A N 1
ATOM 5069 C CA . LEU A 1 702 ? 140.480 124.738 100.790 1.00 61.29 702 LEU A CA 1
ATOM 5070 C C . LEU A 1 702 ? 139.171 124.395 101.485 1.00 64.46 702 LEU A C 1
ATOM 5071 O O . LEU A 1 702 ? 138.200 125.158 101.407 1.00 66.79 702 LEU A O 1
ATOM 5076 N N . VAL A 1 703 ? 139.120 123.247 102.166 1.00 62.48 703 VAL A N 1
ATOM 5077 C CA . VAL A 1 703 ? 137.907 122.883 102.892 1.00 56.15 703 VAL A CA 1
ATOM 5078 C C . VAL A 1 703 ? 137.618 123.902 103.986 1.00 62.29 703 VAL A C 1
ATOM 5079 O O . VAL A 1 703 ? 136.466 124.295 104.198 1.00 67.59 703 VAL A O 1
ATOM 5083 N N . LEU A 1 704 ? 138.660 124.352 104.690 1.00 65.35 704 LEU A N 1
ATOM 5084 C CA . LEU A 1 704 ? 138.484 125.361 105.731 1.00 64.29 704 LEU A CA 1
ATOM 5085 C C . LEU A 1 704 ? 137.959 126.669 105.154 1.00 67.95 704 LEU A C 1
ATOM 5086 O O . LEU A 1 704 ? 137.025 127.271 105.696 1.00 69.13 704 LEU A O 1
ATOM 5091 N N . LEU A 1 705 ? 138.555 127.128 104.052 1.00 67.99 705 LEU A N 1
ATOM 5092 C CA . LEU A 1 705 ? 138.122 128.379 103.444 1.00 66.71 705 LEU A CA 1
ATOM 5093 C C . LEU A 1 705 ? 136.679 128.288 102.970 1.00 71.28 705 LEU A C 1
ATOM 5094 O O . LEU A 1 705 ? 135.891 129.219 103.174 1.00 76.97 705 LEU A O 1
ATOM 5099 N N . LEU A 1 706 ? 136.309 127.167 102.346 1.00 66.63 706 LEU A N 1
ATOM 5100 C CA . LEU A 1 706 ? 134.938 127.006 101.874 1.00 68.79 706 LEU A CA 1
ATOM 5101 C C . LEU A 1 706 ? 133.956 126.951 103.037 1.00 68.49 706 LEU A C 1
ATOM 5102 O O . LEU A 1 706 ? 132.914 127.615 103.009 1.00 74.40 706 LEU A O 1
ATOM 5107 N N . THR A 1 707 ? 134.272 126.176 104.078 1.00 62.89 707 THR A N 1
ATOM 5108 C CA . THR A 1 707 ? 133.344 126.044 105.193 1.00 63.19 707 THR A CA 1
ATOM 5109 C C . THR A 1 707 ? 133.259 127.314 106.025 1.00 65.69 707 THR A C 1
ATOM 5110 O O . THR A 1 707 ? 132.264 127.507 106.729 1.00 69.78 707 THR A O 1
ATOM 5114 N N . ILE A 1 708 ? 134.265 128.186 105.960 1.00 66.43 708 ILE A N 1
ATOM 5115 C CA . ILE A 1 708 ? 134.174 129.460 106.664 1.00 67.73 708 ILE A CA 1
ATOM 5116 C C . ILE A 1 708 ? 133.400 130.477 105.836 1.00 69.96 708 ILE A C 1
ATOM 5117 O O . ILE A 1 708 ? 132.540 131.193 106.358 1.00 71.75 708 ILE A O 1
ATOM 5122 N N . LEU A 1 709 ? 133.679 130.548 104.531 1.00 69.75 709 LEU A N 1
ATOM 5123 C CA . LEU A 1 709 ? 132.960 131.488 103.677 1.00 70.03 709 LEU A CA 1
ATOM 5124 C C . LEU A 1 709 ? 131.479 131.144 103.593 1.00 76.44 709 LEU A C 1
ATOM 5125 O O . LEU A 1 709 ? 130.628 132.040 103.574 1.00 84.01 709 LEU A O 1
ATOM 5130 N N . VAL A 1 710 ? 131.148 129.853 103.525 1.00 77.45 710 VAL A N 1
ATOM 5131 C CA . VAL A 1 710 ? 129.743 129.453 103.506 1.00 79.50 710 VAL A CA 1
ATOM 5132 C C . VAL A 1 710 ? 129.066 129.820 104.821 1.00 77.85 710 VAL A C 1
ATOM 5133 O O . VAL A 1 710 ? 127.939 130.330 104.834 1.00 82.22 710 VAL A O 1
ATOM 5137 N N . CYS A 1 711 ? 129.739 129.572 105.946 1.00 72.40 711 CYS A N 1
ATOM 5138 C CA . CYS A 1 711 ? 129.153 129.903 107.241 1.00 76.59 711 CYS A CA 1
ATOM 5139 C C . CYS A 1 711 ? 129.144 131.407 107.483 1.00 81.34 711 CYS A C 1
ATOM 5140 O O . CYS A 1 711 ? 128.192 131.940 108.064 1.00 86.34 711 CYS A O 1
ATOM 5143 N N . LEU A 1 712 ? 130.196 132.109 107.056 1.00 80.94 712 LEU A N 1
ATOM 5144 C CA . LEU A 1 712 ? 130.219 133.561 107.209 1.00 82.86 712 LEU A CA 1
ATOM 5145 C C . LEU A 1 712 ? 129.130 134.217 106.372 1.00 85.05 712 LEU A C 1
ATOM 5146 O O . LEU A 1 712 ? 128.471 135.160 106.824 1.00 89.45 712 LEU A O 1
ATOM 5151 N N . ALA A 1 713 ? 128.927 133.734 105.144 1.00 82.19 713 ALA A N 1
ATOM 5152 C CA . ALA A 1 713 ? 127.830 134.229 104.323 1.00 81.71 713 ALA A CA 1
ATOM 5153 C C . ALA A 1 713 ? 126.475 133.791 104.857 1.00 87.01 713 ALA A C 1
ATOM 5154 O O . ALA A 1 713 ? 125.465 134.432 104.552 1.00 92.16 713 ALA A O 1
ATOM 5156 N N . HIS A 1 714 ? 126.431 132.712 105.638 1.00 86.61 714 HIS A N 1
ATOM 5157 C CA . HIS A 1 714 ? 125.194 132.290 106.278 1.00 85.22 714 HIS A CA 1
ATOM 5158 C C . HIS A 1 714 ? 124.817 133.183 107.450 1.00 90.76 714 HIS A C 1
ATOM 5159 O O . HIS A 1 714 ? 123.636 133.253 107.805 1.00 97.79 714 HIS A O 1
ATOM 5166 N N . THR A 1 715 ? 125.792 133.859 108.059 1.00 93.81 715 THR A N 1
ATOM 5167 C CA . THR A 1 715 ? 125.530 134.829 109.116 1.00 97.24 715 THR A CA 1
ATOM 5168 C C . THR A 1 715 ? 125.149 136.191 108.551 1.00 97.25 715 THR A C 1
ATOM 5169 O O . THR A 1 715 ? 124.205 136.822 109.039 1.00 97.32 715 THR A O 1
ATOM 5173 N N . CYS A 1 716 ? 125.854 136.650 107.515 1.00 96.19 716 CYS A N 1
ATOM 5174 C CA . CYS A 1 716 ? 125.456 137.865 106.818 1.00 98.53 716 CYS A CA 1
ATOM 5175 C C . CYS A 1 716 ? 124.123 137.709 106.099 1.00 99.84 716 CYS A C 1
ATOM 5176 O O . CYS A 1 716 ? 123.542 138.714 105.679 1.00 103.21 716 CYS A O 1
ATOM 5179 N N . PHE A 1 717 ? 123.636 136.479 105.940 1.00 99.66 717 PHE A N 1
ATOM 5180 C CA . PHE A 1 717 ? 122.301 136.262 105.398 1.00 101.71 717 PHE A CA 1
ATOM 5181 C C . PHE A 1 717 ? 121.238 136.446 106.472 1.00 105.68 717 PHE A C 1
ATOM 5182 O O . PHE A 1 717 ? 120.233 137.128 106.250 1.00 113.18 717 PHE A O 1
ATOM 5190 N N . GLY A 1 718 ? 121.443 135.842 107.644 1.00 102.00 718 GLY A N 1
ATOM 5191 C CA . GLY A 1 718 ? 120.460 135.958 108.708 1.00 103.85 718 GLY A CA 1
ATOM 5192 C C . GLY A 1 718 ? 120.331 137.370 109.246 1.00 109.25 718 GLY A C 1
ATOM 5193 O O . GLY A 1 718 ? 119.221 137.856 109.479 1.00 112.81 718 GLY A O 1
ATOM 5194 N N . CYS A 1 719 ? 121.461 138.051 109.449 1.00 107.24 719 CYS A N 1
ATOM 5195 C CA . CYS A 1 719 ? 121.426 139.406 109.986 1.00 107.98 719 CYS A CA 1
ATOM 5196 C C . CYS A 1 719 ? 120.875 140.413 108.985 1.00 109.56 719 CYS A C 1
ATOM 5197 O O . CYS A 1 719 ? 120.520 141.529 109.379 1.00 114.05 719 CYS A O 1
ATOM 5200 N N . PHE A 1 720 ? 120.795 140.049 107.704 1.00 105.97 720 PHE A N 1
ATOM 5201 C CA . PHE A 1 720 ? 120.266 140.924 106.664 1.00 104.73 720 PHE A CA 1
ATOM 5202 C C . PHE A 1 720 ? 119.089 140.290 105.932 1.00 108.64 720 PHE A C 1
ATOM 5203 O O . PHE A 1 720 ? 118.746 140.723 104.827 1.00 114.61 720 PHE A O 1
ATOM 5211 N N . LYS A 1 721 ? 118.472 139.262 106.517 1.00 108.17 721 LYS A N 1
ATOM 5212 C CA . LYS A 1 721 ? 117.372 138.579 105.842 1.00 109.17 721 LYS A CA 1
ATOM 5213 C C . LYS A 1 721 ? 116.126 139.453 105.782 1.00 113.66 721 LYS A C 1
ATOM 5214 O O . LYS A 1 721 ? 115.423 139.469 104.765 1.00 113.61 721 LYS A O 1
ATOM 5220 N N . HIS A 1 722 ? 115.840 140.188 106.861 1.00 116.17 722 HIS A N 1
ATOM 5221 C CA . HIS A 1 722 ? 114.629 141.000 106.918 1.00 114.10 722 HIS A CA 1
ATOM 5222 C C . HIS A 1 722 ? 114.617 142.109 105.875 1.00 110.81 722 HIS A C 1
ATOM 5223 O O . HIS A 1 722 ? 113.541 142.617 105.544 1.00 108.19 722 HIS A O 1
ATOM 5230 N N . LEU A 1 723 ? 115.781 142.500 105.354 1.00 110.45 723 LEU A N 1
ATOM 5231 C CA . LEU A 1 723 ? 115.830 143.494 104.289 1.00 108.53 723 LEU A CA 1
ATOM 5232 C C . LEU A 1 723 ? 115.334 142.955 102.957 1.00 114.13 723 LEU A C 1
ATOM 5233 O O . LEU A 1 723 ? 115.036 143.751 102.060 1.00 117.57 723 LEU A O 1
ATOM 5238 N N . SER A 1 724 ? 115.240 141.637 102.806 1.00 116.44 724 SER A N 1
ATOM 5239 C CA . SER A 1 724 ? 114.829 141.034 101.547 1.00 120.01 724 SER A CA 1
ATOM 5240 C C . SER A 1 724 ? 113.310 140.993 101.467 1.00 123.96 724 SER A C 1
ATOM 5241 O O . SER A 1 724 ? 112.672 140.418 102.359 1.00 122.89 724 SER A O 1
ATOM 5244 N N . PRO A 1 725 ? 112.693 141.582 100.440 1.00 126.93 725 PRO A N 1
ATOM 5245 C CA . PRO A 1 725 ? 111.229 141.493 100.321 1.00 126.80 725 PRO A CA 1
ATOM 5246 C C . PRO A 1 725 ? 110.717 140.071 100.175 1.00 128.28 725 PRO A C 1
ATOM 5247 O O . PRO A 1 725 ? 109.558 139.804 100.515 1.00 126.83 725 PRO A O 1
ATOM 5251 N N . LEU A 1 726 ? 111.543 139.151 99.670 1.00 131.66 726 LEU A N 1
ATOM 5252 C CA . LEU A 1 726 ? 111.105 137.766 99.521 1.00 133.45 726 LEU A CA 1
ATOM 5253 C C . LEU A 1 726 ? 110.795 137.137 100.872 1.00 130.70 726 LEU A C 1
ATOM 5254 O O . LEU A 1 726 ? 109.841 136.360 100.999 1.00 132.62 726 LEU A O 1
ATOM 5256 N N . ASN A 1 727 ? 111.600 137.447 101.890 1.00 126.00 727 ASN A N 1
ATOM 5257 C CA . ASN A 1 727 ? 111.343 136.917 103.225 1.00 128.15 727 ASN A CA 1
ATOM 5258 C C . ASN A 1 727 ? 110.029 137.441 103.792 1.00 129.76 727 ASN A C 1
ATOM 5259 O O . ASN A 1 727 ? 109.254 136.675 104.376 1.00 126.72 727 ASN A O 1
ATOM 5264 N N . TYR A 1 728 ? 109.759 138.734 103.612 1.00 129.72 728 TYR A N 1
ATOM 5265 C CA . TYR A 1 728 ? 108.611 139.429 104.204 1.00 121.56 728 TYR A CA 1
ATOM 5266 C C . TYR A 1 728 ? 108.329 138.996 105.641 1.00 116.51 728 TYR A C 1
ATOM 5267 O O . TYR A 1 728 ? 108.360 139.811 106.563 1.00 107.18 728 TYR A O 1
#

InterPro domains:
  IPR003864 CSC1/OSCA1-like, 7TM region [PF02714] (422-692)
  IPR012677 Nucleotide-binding alpha-beta plait domain superfamily [G3DSA:3.30.70.330] (210-389)
  IPR027815 CSC1/OSCA1-like, cytosolic domain [PF14703] (228-410)
  IPR032880 CSC1/OSCA1-like, N-terminal transmembrane domain [PF13967] (53-210)
  IPR035979 RNA-binding domain superfamily [SSF54928] (219-372)
  IPR045122 Calcium permeable stress-gated cation channel 1-like [PTHR13018] (48-735)

Solvent-accessible surface area: 32297 Å² total; per-residue (Å²): 95,147,71,48,23,12,7,64,70,77,54,118,88,4,45,56,44,23,98,128,22,39,111,36,4,49,103,30,12,137,179,71,71,21,7,0,45,1,17,70,33,70,170,48,76,14,63,59,16,11,136,171,18,105,71,102,51,2,78,133,100,3,21,69,2,0,27,1,0,1,15,0,0,66,20,0,15,105,0,1,66,48,2,12,121,29,0,50,75,46,0,25,64,17,0,59,72,16,108,100,55,68,94,71,107,162,27,6,6,65,7,3,0,12,0,3,51,66,120,43,115,59,10,100,42,0,1,87,24,1,21,58,1,13,133,47,2,48,41,47,0,80,113,0,26,112,40,0,105,178,62,56,106,83,52,140,58,85,37,0,13,0,18,30,7,27,150,118,15,131,95,115,7,0,52,19,0,0,152,89,5,3,115,104,10,106,19,77,66,5,86,19,3,69,36,38,22,103,19,91,117,0,37,94,30,38,116,50,8,66,114,2,42,73,60,10,65,85,65,21,111,177,72,70,64,143,42,75,8,6,29,84,89,56,0,57,111,73,109,103,109,83,160,38,40,100,111,54,49,0,59,55,22,6,56,124,72,59,87,137,9,89,92,94,17,75,71,9,76,159,74,10,128,96,75,42,7,4,1,0,18,0,25,0,85,79,67,85,24,0,19,93,0,28,70,18,18,43,12,101,84,33,111,75,97,25,77,51,19,201,95,1,121,6,79,137,19,70,2,55,36,18,25,58,101,139,4,13,7,48,143,29,0,42,23,40,57,134,137,41,136,106,54,73,105,42,41,20,118,84,24,109,91,33,22,38,96,66,1,7,17,51,20,25,20,52,40,37,75,148,151,97,77,10,119,92,56,59,74,161,74,114,89,107,66,49,108,100,49,36,45,102,26,53,170,59,28,37,62,101,10,8,44,73,2,45,119,8,0,73,106,3,15,10,58,34,57,10,26,23,8,66,61,2,0,51,37,4,3,89,17,0,10,46,16,17,0,22,0,32,0,5,33,15,38,2,33,27,83,25,83,151,52,67,116,121,138,133,42,99,155,32,30,104,89,14,62,36,1,5,88,41,104,31,2,8,94,0,0,26,45,0,0,33,20,1,20,62,33,3,0,68,31,5,16,24,76,99,24,13,108,82,0,39,95,95,4,72,101,6,66,5,42,2,34,82,121,19,30,61,58,69,18,10,99,56,4,35,2,0,7,23,0,0,102,0,0,1,4,1,1,0,0,2,0,0,0,1,4,0,0,20,0,1,40,27,0,33,63,7,1,78,24,4,18,52,11,0,27,3,0,7,49,12,4,9,48,70,6,46,12,84,12,13,2,0,46,13,0,3,60,32,0,8,24,0,1,25,18,1,0,59,5,2,26,31,2,3,52,40,86,64,21,106,153,14,100,7,0,51,73,0,86,102,22,5,76,110,14,56,93,101,30,107,64,83,70,73,124,32,82,124,78,97,76,41,81,88,65,140

Foldseek 3Di:
DLFALCCVVLLVVLQVLLVVLVVVCQVCCVVLVNVLQLQVQLVRPLQVLLVPPDLVNCCPQFNVVLVLVLLVLVLLLVLLVVLLCCLVVPQQVVLLPACQDDPDPRYQLSQFPSRHALPPVCCVVLLVVLVVSLVSLVVSLVVSVVVLVVVVPPPVFFKKKKFDWPPPDDFVLVVQFCCFFPVPWAWDGKAFDWLCDVLVVLVVVLVLLVLQLVVQVVVCVVVVHGDWFWPDFLLVDDPPDDPPTDIDTPNVVSVVVNVVSVVVNVVCVVVGSVGTQRMMITGTPDNVVSVVVLCQQLAQVHPTGGPSPVVTVVVRMDMGSDFDPVFFDSNLSRADDCPLVVLLCVLVVVLCVVQQQQLALVSVVVVCVVVCNCVVVVVDDPVPCVVVVSVVSRVVVVVVNLVSLQVSLVPSSQRGNQRSLLVLLVSSLVSLLCHPPDCQLLVHRHNNVVCVLCVVHDDDPHLPSLVSNLDSNSLSVLLSVLSSLQRVVLSCLSSVVVLSVVLVSQLSRAGDVSSNSVSSSPSFAADRRSSVLSVLLSNLLSLLLRCNRRVPSSVSNSSSSVSNSSSSSSCSNSGHRHDGHNSVSSVSSSLSSSVSSLNNLVSSLSVCCNNVNPPGPSNVVSVVVNVVVCVVSVVVVVCVVCVSNHSVVD

Nearest PDB structures (foldseek):
  8wg4-assembly1_A  TM=9.490E-01  e=7.742E-59  Mus musculus
  8ehw-assembly1_A  TM=7.325E-01  e=1.545E-62  Homo sapiens
  8wua-assembly1_A  TM=7.251E-01  e=3.917E-60  Homo sapiens
  8grs-assembly1_A  TM=7.208E-01  e=4.875E-48  Homo sapiens
  8k0b-assembly1_A  TM=8.009E-01  e=4.154E-37  Mus musculus

=== Feature glossary ===
Legend for the data blocks above and below:

— What the protein is —

The amino-acid sequence is the protein's primary structure: the linear order of residues from the N-terminus to the C-terminus, written in one-letter code. Everything else here — the 3D coordinates, the secondary structure, the domain annotations — is ultimately a consequence of this string.

Functional annotations link the protein to curated databases. InterPro entries identify conserved domains and families by matching the sequence against member-database signatures (Pfam, PROSITE, CDD, …). Gene Ontology (GO) terms describe molecular function, biological process, and cellular component in a controlled vocabulary. CATH places the structure in a hierarchical fold classification (Class/Architecture/Topology/Homologous-superfamily). The organism is the source species.

— Where its atoms are —

Atomic coordinates in PDBx/mmCIF format — the same representation the Protein Data Bank distributes. Each line of the _atom_site loop places one backbone atom in Cartesian space (units: ångströms, origin: arbitrary).

The six renders are orthographic views along the three Cartesian axes in both directions. Representation (cartoon, sticks, or surface) and color scheme (sequence-rainbow or by-chain) vary across proteins so the training set covers all the common visualization conventions.

— Local backbone conformation —

Eight-state secondary structure (DSSP): H is the canonical α-helix, G the tighter 3₁₀-helix, I the wider π-helix; E/B are β-structure, T and S are turns and bends, and '-' is everything else. DSSP derives these from the pattern of main-chain N–H···O=C hydrogen bonds, not from the sequence.

Three-state secondary structure (P-SEA) collapses the eight DSSP classes into helix (a), strand (b), and coil (c). P-SEA assigns these from Cα geometry alone — distances and angles — without requiring backbone oxygens, so it works on any Cα trace.

φ (phi) and ψ (psi) are the two rotatable backbone dihedrals per residue: φ is the C(i-1)–N–Cα–C torsion, ψ is the N–Cα–C–N(i+1) torsion, both in degrees on (−180°, 180°]. α-helical residues cluster near (−60°, −45°); β-strand residues near (−120°, +130°). A Ramachandran plot is simply a scatter of (φ, ψ) for every residue.

— Global shape and packing —

The geometric summary reports three shape descriptors. Rg (radius of gyration) measures how spread out the Cα atoms are about their centre of mass; compact globular proteins have small Rg, elongated or unfolded ones large. Cα contacts (<8 Å, |i−j|>4) count long-range residue pairs in spatial proximity — high for tightly packed folds, near zero for rods or random coil. The bounding-box extents give the protein's footprint along x, y, z in Å.

SASA measures how much of the protein is reachable by solvent. It is computed by rolling a water-sized probe over the atomic surface and summing the exposed area (Å²). Per-residue SASA distinguishes core (buried, low SASA) from surface (exposed, high SASA) residues; total SASA is a whole-molecule size measure.

Plot images: a contact map (which residues are close in 3D, as an N×N binary image), a Ramachandran scatter (backbone torsion angles, revealing secondary-structure composition at a glance), and — for AlphaFold structures — a PAE heatmap (pairwise prediction confidence).

— Structural neighborhood —

A 3Di character summarizes, for each residue, the relative orientation of the Cα frame of its nearest spatial neighbor. Because it encodes fold topology rather than chemistry, 3Di alignments detect remote structural similarity that sequence alignment misses.

The Foldseek neighbor list gives the closest experimentally determined structures in the PDB, ranked by structural alignment. TM-score near 1 means near-identical fold; near 0.3 means only rough topology match. This is how one finds what a novel AlphaFold prediction most resembles in the solved-structure universe.

— Confidence and disorder —

For AlphaFold models, the B-factor field carries pLDDT — the model's own estimate of local accuracy on a 0–100 scale. Regions with pLDDT<50 should be treated as essentially unmodeled; they often correspond to intrinsically disordered segments.

Crystallographic B-factors measure how much each atom's electron density is smeared out, in Å². They rise in mobile loops and surface residues and fall in the buried interior. In AlphaFold models this column is repurposed to hold pLDDT instead.

Predicted Aligned Error (PAE) is an AlphaFold confidence matrix: entry (i, j) is the expected error in the position of residue j, in ångströms, when the prediction is superimposed on the true structure at residue i. Low PAE within a block of residues means that block is internally rigid and well-predicted; high PAE between two blocks means their relative placement is uncertain even if each block individually is confident.